Protein AF-E9B6M5-F1 (afdb_monomer)

Structure (mmCIF, N/CA/C/O backbone):
data_AF-E9B6M5-F1
#
_entry.id   AF-E9B6M5-F1
#
loop_
_atom_site.group_PDB
_atom_site.id
_atom_site.type_symbol
_atom_site.label_atom_id
_atom_site.label_alt_id
_atom_site.label_comp_id
_atom_site.label_asym_id
_atom_site.label_entity_id
_atom_site.label_seq_id
_atom_site.pdbx_PDB_ins_code
_atom_site.Cartn_x
_atom_site.Cartn_y
_atom_site.Cartn_z
_atom_site.occupancy
_atom_site.B_iso_or_equiv
_atom_site.auth_seq_id
_atom_site.auth_comp_id
_atom_site.auth_asym_id
_atom_site.auth_atom_id
_atom_site.pdbx_PDB_model_num
ATOM 1 N N . MET A 1 1 ? 4.989 4.721 -3.414 1.00 87.06 1 MET A N 1
ATOM 2 C CA . MET A 1 1 ? 5.078 4.658 -4.899 1.00 87.06 1 MET A CA 1
ATOM 3 C C . MET A 1 1 ? 4.328 3.464 -5.490 1.00 87.06 1 MET A C 1
ATOM 5 O O . MET A 1 1 ? 3.345 3.693 -6.177 1.00 87.06 1 MET A O 1
ATOM 9 N N . LEU A 1 2 ? 4.703 2.208 -5.185 1.00 89.94 2 LEU A N 1
ATOM 10 C CA . LEU A 1 2 ? 3.975 1.006 -5.650 1.00 89.94 2 LEU A CA 1
ATOM 11 C C . LEU A 1 2 ? 2.461 1.094 -5.391 1.00 89.94 2 LEU A C 1
ATOM 13 O O . LEU A 1 2 ? 1.663 1.001 -6.317 1.00 89.94 2 LEU A O 1
ATOM 17 N N . LEU A 1 3 ? 2.076 1.351 -4.140 1.00 88.81 3 LEU A N 1
ATOM 18 C CA . LEU A 1 3 ? 0.670 1.474 -3.745 1.00 88.81 3 LEU A CA 1
ATOM 19 C C . LEU A 1 3 ? 0.010 2.718 -4.354 1.0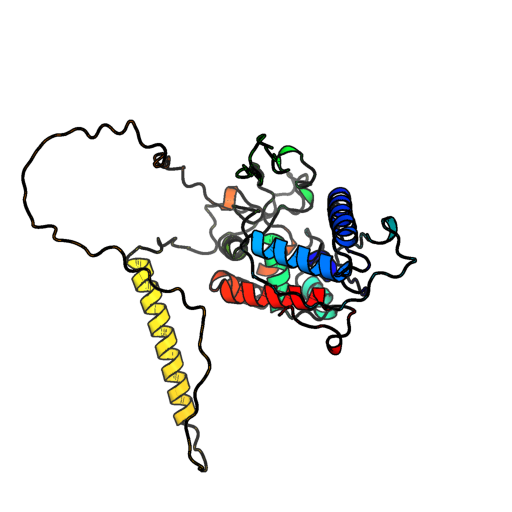0 88.81 3 LEU A C 1
ATOM 21 O O . LEU A 1 3 ? -1.140 2.673 -4.776 1.00 88.81 3 LEU A O 1
ATOM 25 N N . HIS A 1 4 ? 0.764 3.811 -4.502 1.00 90.62 4 HIS A N 1
ATOM 26 C CA . HIS A 1 4 ? 0.266 5.032 -5.141 1.00 90.62 4 HIS A CA 1
ATOM 27 C C . HIS A 1 4 ? -0.113 4.813 -6.610 1.00 90.62 4 HIS A C 1
ATOM 29 O O . HIS A 1 4 ? -1.059 5.421 -7.102 1.00 90.62 4 HIS A O 1
ATOM 35 N N . HIS A 1 5 ? 0.558 3.895 -7.311 1.00 90.25 5 HIS A N 1
ATOM 36 C CA . HIS A 1 5 ? 0.167 3.497 -8.665 1.00 90.25 5 HIS A CA 1
ATOM 37 C C . HIS A 1 5 ? -1.251 2.899 -8.703 1.00 90.25 5 HIS A C 1
ATOM 39 O O . HIS A 1 5 ? -2.015 3.171 -9.628 1.00 90.25 5 HIS A O 1
ATOM 45 N N . ALA A 1 6 ? -1.635 2.114 -7.692 1.00 88.38 6 ALA A N 1
ATOM 46 C CA . ALA A 1 6 ? -3.002 1.608 -7.555 1.00 88.38 6 ALA A CA 1
ATOM 47 C C . ALA A 1 6 ? -3.996 2.723 -7.200 1.00 88.38 6 ALA A C 1
ATOM 49 O O . ALA A 1 6 ? -5.121 2.739 -7.701 1.00 88.38 6 ALA A O 1
ATOM 50 N N . LEU A 1 7 ? -3.568 3.666 -6.357 1.00 89.38 7 LEU A N 1
ATOM 51 C CA . LEU A 1 7 ? -4.411 4.739 -5.838 1.00 89.38 7 LEU A CA 1
ATOM 52 C C . LEU A 1 7 ? -4.607 5.912 -6.807 1.00 89.38 7 LEU A C 1
ATOM 54 O O . LEU A 1 7 ? -5.467 6.734 -6.548 1.00 89.38 7 LEU A O 1
ATOM 58 N N . SER A 1 8 ? -3.875 6.027 -7.914 1.00 88.12 8 SER A N 1
ATOM 59 C CA . SER A 1 8 ? -3.830 7.256 -8.736 1.00 88.12 8 SER A CA 1
ATOM 60 C C . SER A 1 8 ? -4.587 7.198 -10.072 1.00 88.12 8 SER A C 1
ATOM 62 O O . SER A 1 8 ? -4.402 8.068 -10.921 1.00 88.12 8 SER A O 1
ATOM 64 N N . ASN A 1 9 ? -5.444 6.189 -10.290 1.00 81.38 9 ASN A N 1
ATOM 65 C CA . ASN A 1 9 ? -6.104 5.913 -11.586 1.00 81.38 9 ASN A CA 1
ATOM 66 C C . ASN A 1 9 ? -5.126 5.777 -12.765 1.00 81.38 9 ASN A C 1
ATOM 68 O O . ASN A 1 9 ? -5.500 5.976 -13.924 1.00 81.38 9 ASN A O 1
ATOM 72 N N . THR A 1 10 ? -3.858 5.494 -12.480 1.00 85.06 10 THR A N 1
ATOM 73 C CA . THR A 1 10 ? -2.840 5.456 -13.517 1.00 85.06 10 THR A CA 1
ATOM 74 C C . THR A 1 10 ? -3.040 4.219 -14.388 1.00 85.06 10 THR A C 1
ATOM 76 O O . THR A 1 10 ? -3.048 3.090 -13.897 1.00 85.06 10 THR A O 1
ATOM 79 N N . GLN A 1 11 ? -3.213 4.447 -15.692 1.00 81.25 11 GLN A N 1
ATOM 80 C CA . GLN A 1 11 ? -3.380 3.393 -16.700 1.00 81.25 11 GLN A CA 1
ATOM 81 C C . GLN A 1 11 ? -2.071 3.009 -17.394 1.00 81.25 11 GLN A C 1
ATOM 83 O O . GLN A 1 11 ? -2.064 2.126 -18.251 1.00 81.25 11 GLN A O 1
ATOM 88 N N . THR A 1 12 ? -0.973 3.687 -17.069 1.00 83.94 12 THR A N 1
ATOM 89 C CA . THR A 1 12 ? 0.323 3.399 -17.673 1.00 83.94 12 THR A CA 1
ATOM 90 C C . THR A 1 12 ? 0.855 2.051 -17.187 1.00 83.94 12 THR A C 1
ATOM 92 O O . THR A 1 12 ? 0.473 1.589 -16.105 1.00 83.94 12 THR A O 1
ATOM 95 N N . PRO A 1 13 ? 1.729 1.399 -17.971 1.00 87.81 13 PRO A N 1
ATOM 96 C CA . PRO A 1 13 ? 2.438 0.224 -17.501 1.00 87.81 13 PRO A CA 1
ATOM 97 C C . PRO A 1 13 ? 3.232 0.528 -16.231 1.00 87.81 13 PRO A C 1
ATOM 99 O O . PRO A 1 13 ? 3.822 1.603 -16.086 1.00 87.81 13 PRO A O 1
ATOM 102 N N . PHE A 1 14 ? 3.260 -0.430 -15.307 1.00 89.06 14 PHE A N 1
ATOM 103 C CA . PHE A 1 14 ? 4.002 -0.264 -14.063 1.00 89.06 14 PHE A CA 1
ATOM 104 C C . PHE A 1 14 ? 5.490 -0.003 -14.339 1.00 89.06 14 PHE A C 1
ATOM 106 O O . PHE A 1 14 ? 6.144 -0.772 -15.046 1.00 89.06 14 PHE A O 1
ATOM 113 N N . GLY A 1 15 ? 6.021 1.081 -13.770 1.00 88.00 15 GLY A N 1
ATOM 114 C CA . GLY A 1 15 ? 7.413 1.495 -13.960 1.00 88.00 15 GLY A CA 1
ATOM 115 C C . GLY A 1 15 ? 7.677 2.335 -15.216 1.00 88.00 15 GLY A C 1
ATOM 116 O O . GLY A 1 15 ? 8.836 2.636 -15.479 1.00 88.00 15 GLY A O 1
ATOM 117 N N . CYS A 1 16 ? 6.648 2.718 -15.985 1.00 88.88 16 CYS A N 1
ATOM 118 C CA . CYS A 1 16 ? 6.806 3.492 -17.221 1.00 88.88 16 CYS A CA 1
ATOM 119 C C . CYS A 1 16 ? 5.566 4.375 -17.537 1.00 88.88 16 CYS A C 1
ATOM 121 O O . CYS A 1 16 ? 4.702 3.959 -18.315 1.00 88.88 16 CYS A O 1
ATOM 123 N N . PRO A 1 17 ? 5.461 5.606 -16.991 1.00 89.56 17 PRO A N 1
ATOM 124 C CA . PRO A 1 17 ? 6.337 6.207 -15.988 1.00 89.56 17 PRO A CA 1
ATOM 125 C C . PRO A 1 17 ? 6.074 5.658 -14.576 1.00 89.56 17 PRO A C 1
ATOM 127 O O . PRO A 1 17 ? 5.052 5.032 -14.284 1.00 89.56 17 PRO A O 1
ATOM 130 N N . ILE A 1 18 ? 7.020 5.908 -13.680 1.00 90.75 18 ILE A N 1
ATOM 131 C CA . ILE A 1 18 ? 6.904 5.662 -12.250 1.00 90.75 18 ILE A CA 1
ATOM 132 C C . ILE A 1 18 ? 5.997 6.719 -11.619 1.00 90.75 18 ILE A C 1
ATOM 134 O O . ILE A 1 18 ? 6.114 7.919 -11.860 1.00 90.75 18 ILE A O 1
ATOM 138 N N . VAL A 1 19 ? 5.099 6.243 -10.764 1.00 92.06 19 VAL A N 1
ATOM 139 C CA . VAL A 1 19 ? 4.083 7.054 -10.102 1.00 92.06 19 VAL A CA 1
ATOM 140 C C . VAL A 1 19 ? 4.447 7.255 -8.635 1.00 92.06 19 VAL A C 1
ATOM 142 O O . VAL A 1 19 ? 4.649 6.286 -7.892 1.00 92.06 19 VAL A O 1
ATOM 145 N N . ALA A 1 20 ? 4.480 8.510 -8.198 1.00 91.00 20 ALA A N 1
ATOM 146 C CA . ALA A 1 20 ? 4.760 8.885 -6.818 1.00 91.00 20 ALA A CA 1
ATOM 147 C C . ALA A 1 20 ? 3.772 9.948 -6.313 1.00 91.00 20 ALA A C 1
ATOM 149 O O . ALA A 1 20 ? 3.218 10.702 -7.110 1.00 91.00 20 ALA A O 1
ATOM 150 N N . PRO A 1 21 ? 3.507 10.019 -5.001 1.00 88.69 21 PRO A N 1
ATOM 151 C CA . PRO A 1 21 ? 2.843 11.181 -4.432 1.00 88.69 21 PRO A CA 1
ATOM 152 C C . PRO A 1 21 ? 3.776 12.403 -4.486 1.00 88.69 21 PRO A C 1
ATOM 154 O O . PRO A 1 21 ? 4.989 12.269 -4.338 1.00 88.69 21 PRO A O 1
ATOM 157 N N . GLU A 1 22 ? 3.217 13.597 -4.687 1.00 87.50 22 GLU A N 1
ATOM 158 C CA . GLU A 1 22 ? 3.984 14.847 -4.856 1.00 87.50 22 GLU A CA 1
ATOM 159 C C . GLU A 1 22 ? 4.897 15.166 -3.659 1.00 87.50 22 GLU A C 1
ATOM 161 O O . GLU A 1 22 ? 5.996 15.680 -3.832 1.00 87.50 22 GLU A O 1
ATOM 166 N N . ASN A 1 23 ? 4.472 14.824 -2.442 1.00 83.81 23 ASN A N 1
ATOM 167 C CA . ASN A 1 23 ? 5.247 15.031 -1.217 1.00 83.81 23 ASN A CA 1
ATOM 168 C C . ASN A 1 23 ? 6.470 14.108 -1.089 1.00 83.81 23 ASN A C 1
ATOM 170 O O . ASN A 1 23 ? 7.259 14.320 -0.177 1.00 83.81 23 ASN A O 1
ATOM 174 N N . TYR A 1 24 ? 6.634 13.116 -1.968 1.00 84.00 24 TYR A N 1
ATOM 175 C CA . TYR A 1 24 ? 7.793 12.211 -2.022 1.00 84.00 24 TYR A CA 1
ATOM 176 C C . TYR A 1 24 ? 8.677 12.482 -3.246 1.00 84.00 24 TYR A C 1
ATOM 178 O O . TYR A 1 24 ? 9.339 11.575 -3.748 1.00 84.00 24 TYR A O 1
ATOM 186 N N . ARG A 1 25 ? 8.623 13.695 -3.810 1.00 86.69 25 ARG A N 1
ATOM 187 C CA . ARG A 1 25 ? 9.347 14.046 -5.038 1.00 86.69 25 ARG A CA 1
ATOM 188 C C . ARG A 1 25 ? 10.845 13.776 -4.930 1.00 86.69 25 ARG A C 1
ATOM 190 O O . ARG A 1 25 ? 11.378 13.078 -5.785 1.00 86.69 25 ARG A O 1
ATOM 197 N N . GLU A 1 26 ? 11.487 14.287 -3.886 1.00 84.62 26 GLU A N 1
ATOM 198 C CA . GLU A 1 26 ? 12.939 14.179 -3.710 1.00 84.62 26 GLU A CA 1
ATOM 199 C C . GLU A 1 26 ? 13.377 12.712 -3.574 1.00 84.62 26 GLU A C 1
ATOM 201 O O . GLU A 1 26 ? 14.292 12.264 -4.259 1.00 84.62 26 GLU A O 1
ATOM 206 N N . GLU A 1 27 ? 12.673 11.912 -2.772 1.00 84.12 27 GLU A N 1
ATOM 207 C CA . GLU A 1 27 ? 12.983 10.492 -2.586 1.00 84.12 27 GLU A CA 1
ATOM 208 C C . GLU A 1 27 ? 12.677 9.670 -3.836 1.00 84.12 27 GLU A C 1
ATOM 210 O O . GLU A 1 27 ? 13.410 8.739 -4.168 1.00 84.12 27 GLU A O 1
ATOM 215 N N . ALA A 1 28 ? 11.594 9.994 -4.544 1.00 88.62 28 ALA A N 1
ATOM 216 C CA . ALA A 1 28 ? 11.274 9.339 -5.802 1.00 88.62 28 ALA A CA 1
ATOM 217 C C . ALA A 1 28 ? 12.379 9.589 -6.838 1.00 88.62 28 ALA A C 1
ATOM 219 O O . ALA A 1 28 ? 12.778 8.648 -7.521 1.00 88.62 28 ALA A O 1
ATOM 220 N N . GLU A 1 29 ? 12.903 10.815 -6.916 1.00 88.88 29 GLU A N 1
ATOM 221 C CA . GLU A 1 29 ? 14.046 11.173 -7.762 1.00 88.88 29 GLU A CA 1
ATOM 222 C C . GLU A 1 29 ? 15.317 10.409 -7.345 1.00 88.88 29 GLU A C 1
ATOM 224 O O . GLU A 1 29 ? 15.941 9.771 -8.195 1.00 88.88 29 GLU A O 1
ATOM 229 N N . GLU A 1 30 ? 15.655 10.359 -6.049 1.00 87.56 30 GLU A N 1
ATOM 230 C CA . GLU A 1 30 ? 16.813 9.600 -5.538 1.00 87.56 30 GLU A CA 1
ATOM 231 C C . GLU A 1 30 ? 16.727 8.093 -5.862 1.00 87.56 30 GLU A C 1
ATOM 233 O O . GLU A 1 30 ? 17.712 7.474 -6.282 1.00 87.56 30 GLU A O 1
ATOM 238 N N . ILE A 1 31 ? 15.554 7.474 -5.686 1.00 89.12 31 ILE A N 1
ATOM 239 C CA . ILE A 1 31 ? 15.366 6.042 -5.961 1.00 89.12 31 ILE A CA 1
ATOM 240 C C . ILE A 1 31 ? 15.419 5.774 -7.471 1.00 89.12 31 ILE A C 1
ATOM 242 O O . ILE A 1 31 ? 16.011 4.778 -7.898 1.00 89.12 31 ILE A O 1
ATOM 246 N N . VAL A 1 32 ? 14.827 6.647 -8.292 1.00 89.69 32 VAL A N 1
ATOM 247 C CA . VAL A 1 32 ? 14.910 6.528 -9.755 1.00 89.69 32 VAL A CA 1
ATOM 248 C C . VAL A 1 32 ? 16.354 6.632 -10.225 1.00 89.69 32 VAL A C 1
ATOM 250 O O . VAL A 1 32 ? 16.773 5.803 -11.030 1.00 89.69 32 VAL A O 1
ATOM 253 N N . ASP A 1 33 ? 17.141 7.554 -9.673 1.00 87.88 33 ASP A N 1
ATOM 254 C CA . ASP A 1 33 ? 18.569 7.686 -9.973 1.00 87.88 33 ASP A CA 1
ATOM 255 C C . ASP A 1 33 ? 19.354 6.426 -9.626 1.00 87.88 33 ASP A C 1
ATOM 257 O O . ASP A 1 33 ? 20.182 5.951 -10.412 1.00 87.88 33 ASP A O 1
ATOM 261 N N . PHE A 1 34 ? 19.081 5.862 -8.450 1.00 90.00 34 PHE A N 1
ATOM 262 C CA . PHE A 1 34 ? 19.692 4.615 -8.018 1.00 90.00 34 PHE A CA 1
ATOM 263 C C . PHE A 1 34 ? 19.391 3.473 -8.998 1.00 90.00 34 PHE A C 1
ATOM 265 O O . PHE A 1 34 ? 20.300 2.740 -9.392 1.00 90.00 34 PHE A O 1
ATOM 272 N N . ILE A 1 35 ? 18.137 3.339 -9.433 1.00 90.75 35 ILE A N 1
ATOM 273 C CA . ILE A 1 35 ? 17.719 2.270 -10.349 1.00 90.75 35 ILE A CA 1
ATOM 274 C C . ILE A 1 35 ? 18.240 2.513 -11.763 1.00 90.75 35 ILE A C 1
ATOM 276 O O . ILE A 1 35 ? 18.629 1.562 -12.435 1.00 90.75 35 ILE A O 1
ATOM 280 N N . TRP A 1 36 ? 18.326 3.769 -12.197 1.00 87.69 36 TRP A N 1
ATOM 281 C CA . TRP A 1 36 ? 18.928 4.133 -13.477 1.00 87.69 36 TRP A CA 1
ATOM 282 C C . TRP A 1 36 ? 20.400 3.732 -13.532 1.00 87.69 36 TRP A C 1
ATOM 284 O O . TRP A 1 36 ? 20.856 3.112 -14.492 1.00 87.69 36 TRP A O 1
ATOM 294 N N . LYS A 1 37 ? 21.145 4.026 -12.462 1.00 90.44 37 LYS A N 1
ATOM 295 C CA . LYS A 1 37 ? 22.532 3.584 -12.323 1.00 90.44 37 LYS A CA 1
ATOM 296 C C . LYS A 1 37 ? 22.636 2.058 -12.307 1.00 90.44 37 LYS A C 1
ATOM 298 O O . LYS A 1 37 ? 23.493 1.501 -12.984 1.00 90.44 37 LYS A O 1
ATOM 303 N N . LEU A 1 38 ? 21.742 1.385 -11.582 1.00 91.00 38 LEU A N 1
ATOM 304 C CA . LEU A 1 38 ? 21.710 -0.074 -11.526 1.00 91.00 38 LEU A CA 1
ATOM 305 C C . LEU A 1 38 ? 21.424 -0.701 -12.898 1.00 91.00 38 LEU A C 1
ATOM 307 O O . LEU A 1 38 ? 22.029 -1.715 -13.224 1.00 91.00 38 LEU A O 1
ATOM 311 N N . ASN A 1 39 ? 20.544 -0.099 -13.703 1.00 90.06 39 ASN A N 1
ATOM 312 C CA . ASN A 1 39 ? 20.276 -0.522 -15.078 1.00 90.06 39 ASN A CA 1
ATOM 313 C C . ASN A 1 39 ? 21.536 -0.421 -15.948 1.00 90.06 39 ASN A C 1
ATOM 315 O O . ASN A 1 39 ? 21.887 -1.387 -16.622 1.00 90.06 39 ASN A O 1
ATOM 319 N N . ALA A 1 40 ? 22.271 0.693 -15.855 1.00 88.88 40 ALA A N 1
ATOM 320 C CA . ALA A 1 40 ? 23.530 0.866 -16.577 1.00 88.88 40 ALA A CA 1
ATOM 321 C C . ALA A 1 40 ? 24.591 -0.175 -16.169 1.00 88.88 40 ALA A C 1
ATOM 323 O O . ALA A 1 40 ? 25.309 -0.697 -17.022 1.00 88.88 40 ALA A O 1
ATOM 324 N N . ASP A 1 41 ? 24.661 -0.507 -14.877 1.00 92.12 41 ASP A N 1
ATOM 325 C CA . ASP A 1 41 ? 25.586 -1.512 -14.343 1.00 92.12 41 ASP A CA 1
ATOM 326 C C . ASP A 1 41 ? 25.136 -2.958 -14.646 1.00 92.12 41 ASP A C 1
ATOM 328 O O . ASP A 1 41 ? 25.956 -3.879 -14.618 1.00 92.12 41 ASP A O 1
ATOM 332 N N . GLN A 1 42 ? 23.844 -3.185 -14.908 1.00 89.88 42 GLN A N 1
ATOM 333 C CA . GLN A 1 42 ? 23.222 -4.498 -15.121 1.00 89.88 42 GLN A CA 1
ATOM 334 C C . GLN A 1 42 ? 22.310 -4.493 -16.366 1.00 89.88 42 GLN A C 1
ATOM 336 O O . GLN A 1 42 ? 21.096 -4.676 -16.245 1.00 89.88 42 GLN A O 1
ATOM 341 N N . PRO A 1 43 ? 22.875 -4.381 -17.584 1.00 83.81 43 PRO A N 1
ATOM 342 C CA . PRO A 1 43 ? 22.106 -4.202 -18.824 1.00 83.81 43 PRO A CA 1
ATOM 343 C C . PRO A 1 43 ? 21.264 -5.425 -19.223 1.00 83.81 43 PRO A C 1
ATOM 345 O O . PRO A 1 43 ? 20.505 -5.386 -20.184 1.00 83.81 43 PRO A O 1
ATOM 348 N N . MET A 1 44 ? 21.403 -6.539 -18.502 1.00 86.81 44 MET A N 1
ATOM 349 C CA . MET A 1 44 ? 20.559 -7.725 -18.661 1.00 86.81 44 MET A CA 1
ATOM 350 C C . MET A 1 44 ? 19.131 -7.533 -18.126 1.00 86.81 44 MET A C 1
ATOM 352 O O . MET A 1 44 ? 18.283 -8.396 -18.358 1.00 86.81 44 MET A O 1
ATOM 356 N N . TYR A 1 45 ? 18.872 -6.443 -17.398 1.00 89.31 45 TYR A N 1
ATOM 357 C CA . TYR A 1 45 ? 17.581 -6.144 -16.793 1.00 89.31 45 TYR A CA 1
ATOM 358 C C . TYR A 1 45 ? 17.040 -4.810 -17.289 1.00 89.31 45 TYR A C 1
ATOM 360 O O . TYR A 1 45 ? 17.704 -3.781 -17.176 1.00 89.31 45 TYR A O 1
ATOM 368 N N . THR A 1 46 ? 15.803 -4.829 -17.781 1.00 91.06 46 THR A N 1
ATOM 369 C CA . THR A 1 46 ? 15.112 -3.606 -18.187 1.00 91.06 46 THR A CA 1
ATOM 370 C C . THR A 1 46 ? 14.765 -2.760 -16.971 1.00 91.06 46 THR A C 1
ATOM 372 O O . THR A 1 46 ? 14.640 -3.254 -15.843 1.00 91.06 46 THR A O 1
ATOM 375 N N . PHE A 1 47 ? 14.610 -1.457 -17.179 1.00 91.25 47 PHE A N 1
ATOM 376 C CA . PHE A 1 47 ? 14.327 -0.523 -16.094 1.00 91.25 47 PHE A CA 1
ATOM 377 C C . PHE A 1 47 ? 13.036 -0.884 -15.318 1.00 91.25 47 PHE A C 1
ATOM 379 O O . PHE A 1 47 ? 13.089 -0.945 -14.084 1.00 91.25 47 PHE A O 1
ATOM 386 N N . PRO A 1 48 ? 11.900 -1.231 -15.965 1.00 92.19 48 PRO A N 1
ATOM 387 C CA . PRO A 1 48 ? 10.692 -1.644 -15.251 1.00 92.19 48 PRO A CA 1
ATOM 388 C C . PRO A 1 48 ? 10.838 -2.978 -14.505 1.00 92.19 48 PRO A C 1
ATOM 390 O O . PRO A 1 48 ? 10.209 -3.163 -13.459 1.00 92.19 48 PRO A O 1
ATOM 393 N N . ASP A 1 49 ? 11.669 -3.903 -14.998 1.00 93.12 49 ASP A N 1
ATOM 394 C CA . ASP A 1 49 ? 11.967 -5.155 -14.292 1.00 93.12 49 ASP A CA 1
ATOM 395 C C . ASP A 1 49 ? 12.785 -4.892 -13.021 1.00 93.12 49 ASP A C 1
ATOM 397 O O . ASP A 1 49 ? 12.445 -5.413 -11.954 1.00 93.12 49 ASP A O 1
ATOM 401 N N . LEU A 1 50 ? 13.797 -4.021 -13.091 1.00 92.88 50 LEU A N 1
ATOM 402 C CA . LEU A 1 50 ? 14.559 -3.589 -11.916 1.00 92.88 50 LEU A CA 1
ATOM 403 C C . LEU A 1 50 ? 13.677 -2.862 -10.898 1.00 92.88 50 LEU A C 1
ATOM 405 O O . LEU A 1 50 ? 13.798 -3.110 -9.698 1.00 92.88 50 LEU A O 1
ATOM 409 N N . TRP A 1 51 ? 12.750 -2.018 -11.355 1.00 93.38 51 TRP A N 1
ATOM 410 C CA . TRP A 1 51 ? 11.774 -1.349 -10.493 1.00 93.38 51 TRP A CA 1
ATOM 411 C C . TRP A 1 51 ? 10.851 -2.352 -9.769 1.00 93.38 51 TRP A C 1
ATOM 413 O O . TRP A 1 51 ? 10.626 -2.258 -8.555 1.00 93.38 51 TRP A O 1
ATOM 423 N N . ALA A 1 52 ? 10.354 -3.372 -10.477 1.00 93.50 52 ALA A N 1
ATOM 424 C CA . ALA A 1 52 ? 9.553 -4.442 -9.880 1.00 93.50 52 ALA A CA 1
ATOM 425 C C . ALA A 1 52 ? 10.352 -5.275 -8.860 1.00 93.50 52 ALA A C 1
ATOM 427 O O . ALA A 1 52 ? 9.855 -5.565 -7.770 1.00 93.50 52 ALA A O 1
ATOM 428 N N . MET A 1 53 ? 11.612 -5.601 -9.162 1.00 92.62 53 MET A N 1
ATOM 429 C CA . MET A 1 53 ? 12.513 -6.282 -8.225 1.00 92.62 53 MET A CA 1
ATOM 430 C C . MET A 1 53 ? 12.817 -5.443 -6.987 1.00 92.62 53 MET A C 1
ATOM 432 O O . MET A 1 53 ? 12.792 -5.965 -5.874 1.00 92.62 53 MET A O 1
ATOM 436 N N . PHE A 1 54 ? 13.090 -4.150 -7.166 1.00 92.81 54 PHE A N 1
ATOM 437 C CA . PHE A 1 54 ? 13.377 -3.234 -6.069 1.00 92.81 54 PHE A CA 1
ATOM 438 C C . PHE A 1 54 ? 12.204 -3.169 -5.090 1.00 92.81 54 PHE A C 1
ATOM 440 O O . PHE A 1 54 ? 12.389 -3.367 -3.891 1.00 92.81 54 PHE A O 1
ATOM 447 N N . THR A 1 55 ? 10.987 -2.969 -5.603 1.00 92.12 55 THR A N 1
ATOM 448 C CA . THR A 1 55 ? 9.780 -2.887 -4.767 1.00 92.12 55 THR A CA 1
ATOM 449 C C . THR A 1 55 ? 9.479 -4.195 -4.029 1.00 92.12 55 THR A C 1
ATOM 451 O O . THR A 1 55 ? 9.170 -4.158 -2.839 1.00 92.12 55 THR A O 1
ATOM 454 N N . ALA A 1 56 ? 9.640 -5.349 -4.683 1.00 92.50 56 ALA A N 1
ATOM 455 C CA . ALA A 1 56 ? 9.470 -6.653 -4.043 1.00 92.50 56 ALA A CA 1
ATOM 456 C C . ALA A 1 56 ? 10.524 -6.916 -2.950 1.00 92.50 56 ALA A C 1
ATOM 458 O O . ALA A 1 56 ? 10.197 -7.347 -1.845 1.00 92.50 56 ALA A O 1
ATOM 459 N N . LYS A 1 57 ? 11.794 -6.593 -3.226 1.00 91.62 57 LYS A N 1
ATOM 460 C CA . LYS A 1 57 ? 12.887 -6.754 -2.262 1.00 91.62 57 LYS A CA 1
ATOM 461 C C . LYS A 1 57 ? 12.743 -5.811 -1.070 1.00 91.62 57 LYS A C 1
ATOM 463 O O . LYS A 1 57 ? 13.042 -6.222 0.046 1.00 91.62 57 LYS A O 1
ATOM 468 N N . ALA A 1 58 ? 12.284 -4.579 -1.291 1.00 88.50 58 ALA A N 1
ATOM 469 C CA . ALA A 1 58 ? 11.996 -3.633 -0.218 1.00 88.50 58 ALA A CA 1
ATOM 470 C C . ALA A 1 58 ? 10.919 -4.185 0.728 1.00 88.50 58 ALA A C 1
ATOM 472 O O . ALA A 1 58 ? 11.131 -4.189 1.935 1.00 88.50 58 ALA A O 1
ATOM 473 N N . MET A 1 59 ? 9.827 -4.739 0.186 1.00 89.25 59 MET A N 1
ATOM 474 C CA . MET A 1 59 ? 8.771 -5.371 0.986 1.00 89.25 59 MET A CA 1
ATOM 475 C C . MET A 1 59 ? 9.309 -6.525 1.844 1.00 89.25 59 MET A C 1
ATOM 477 O O . MET A 1 59 ? 9.115 -6.538 3.056 1.00 89.25 59 MET A O 1
ATOM 481 N N . ALA A 1 60 ? 10.059 -7.451 1.239 1.00 90.19 60 ALA A N 1
ATOM 482 C CA . ALA A 1 60 ? 10.641 -8.584 1.961 1.00 90.19 60 ALA A CA 1
ATOM 483 C C . ALA A 1 60 ? 11.647 -8.148 3.043 1.00 90.19 60 ALA A C 1
ATOM 485 O O . ALA A 1 60 ? 11.733 -8.762 4.103 1.00 90.19 60 ALA A O 1
ATOM 486 N N . ARG A 1 61 ? 12.413 -7.074 2.801 1.00 87.50 61 ARG A N 1
ATOM 487 C CA . ARG A 1 61 ? 13.363 -6.531 3.786 1.00 87.50 61 ARG A CA 1
ATOM 488 C C . ARG A 1 61 ? 12.693 -5.886 4.993 1.00 87.50 61 ARG A C 1
ATOM 490 O O . ARG A 1 61 ? 13.331 -5.824 6.034 1.00 87.50 61 ARG A O 1
ATOM 497 N N . LEU A 1 62 ? 11.447 -5.449 4.854 1.00 84.62 62 LEU A N 1
ATOM 498 C CA . LEU A 1 62 ? 10.654 -4.862 5.934 1.00 84.62 62 LEU A CA 1
ATOM 499 C C . LEU A 1 62 ? 9.856 -5.930 6.704 1.00 84.62 62 LEU A C 1
ATOM 501 O O . LEU A 1 62 ? 9.009 -5.583 7.511 1.00 84.62 62 LEU A O 1
ATOM 505 N N . GLY A 1 63 ? 10.104 -7.226 6.464 1.00 85.69 63 GLY A N 1
ATOM 506 C CA . GLY A 1 63 ? 9.387 -8.334 7.115 1.00 85.69 63 GLY A CA 1
ATOM 507 C C . GLY A 1 63 ? 8.078 -8.736 6.426 1.00 85.69 63 GLY A C 1
ATOM 508 O O . GLY A 1 63 ? 7.377 -9.624 6.908 1.00 85.69 63 GLY A O 1
ATOM 509 N N . GLY A 1 64 ? 7.758 -8.111 5.290 1.00 90.25 64 GLY A N 1
ATOM 510 C CA . GLY A 1 64 ? 6.569 -8.417 4.504 1.00 90.25 64 GLY A CA 1
ATOM 511 C C . GLY A 1 64 ? 6.707 -9.663 3.624 1.00 90.25 64 GLY A C 1
ATOM 512 O O . GLY A 1 64 ? 7.721 -10.369 3.662 1.00 90.25 64 GLY A O 1
ATOM 513 N N . PRO A 1 65 ? 5.692 -9.950 2.789 1.00 92.62 65 PRO A N 1
ATOM 514 C CA . PRO A 1 65 ? 5.695 -11.134 1.943 1.00 92.62 65 PRO A CA 1
ATOM 515 C C . PRO A 1 65 ? 6.860 -11.146 0.948 1.00 92.62 65 PRO A C 1
ATOM 517 O O . PRO A 1 65 ? 7.191 -10.138 0.315 1.00 92.62 65 PRO A O 1
ATOM 520 N N . ASN A 1 66 ? 7.441 -12.331 0.750 1.00 90.88 66 ASN A N 1
ATOM 521 C CA . ASN A 1 66 ? 8.463 -12.552 -0.265 1.00 90.88 66 ASN A CA 1
ATOM 522 C C . ASN A 1 66 ? 7.819 -12.731 -1.649 1.00 90.88 66 ASN A C 1
ATOM 524 O O . ASN A 1 66 ? 7.497 -13.844 -2.068 1.00 90.88 66 ASN A O 1
ATOM 528 N N . VAL A 1 67 ? 7.609 -11.616 -2.347 1.00 91.19 67 VAL A N 1
ATOM 529 C CA . VAL A 1 67 ? 7.020 -11.603 -3.689 1.00 91.19 67 VAL A CA 1
ATOM 530 C C . VAL A 1 67 ? 8.100 -11.825 -4.745 1.00 91.19 67 VAL A C 1
ATOM 532 O O . VAL A 1 67 ? 9.075 -11.082 -4.814 1.00 91.19 67 VAL A O 1
ATOM 535 N N . VAL A 1 68 ? 7.898 -12.806 -5.624 1.00 90.75 68 VAL A N 1
ATOM 536 C CA . VAL A 1 68 ? 8.743 -13.003 -6.808 1.00 90.75 68 VAL A CA 1
ATOM 537 C C . VAL A 1 68 ? 8.089 -12.279 -7.991 1.00 90.75 68 VAL A C 1
ATOM 539 O O . VAL A 1 68 ? 7.088 -12.773 -8.513 1.00 90.75 68 VAL A O 1
ATOM 542 N N . PRO A 1 69 ? 8.596 -11.106 -8.421 1.00 90.44 69 PRO A N 1
ATOM 543 C CA . PRO A 1 69 ? 7.980 -10.349 -9.507 1.00 90.44 69 PRO A CA 1
ATOM 544 C C . PRO A 1 69 ? 8.120 -11.098 -10.836 1.00 90.44 69 PRO A C 1
ATOM 546 O O . PRO A 1 69 ? 9.039 -11.884 -11.028 1.00 90.44 69 PRO A O 1
ATOM 549 N N . PHE A 1 70 ? 7.262 -10.827 -11.813 1.00 89.12 70 PHE A N 1
ATOM 550 C CA . PHE A 1 70 ? 7.535 -11.293 -13.176 1.00 89.12 70 PHE A CA 1
ATOM 551 C C . PHE A 1 70 ? 8.683 -10.497 -13.826 1.00 89.12 70 PHE A C 1
ATOM 553 O O . PHE A 1 70 ? 9.008 -9.408 -13.355 1.00 89.12 70 PHE A O 1
ATOM 560 N N . ARG A 1 71 ? 9.263 -11.010 -14.915 1.00 88.94 71 ARG A N 1
ATOM 561 C CA . ARG A 1 71 ? 10.263 -10.360 -15.784 1.00 88.94 71 ARG A CA 1
ATOM 562 C C . ARG A 1 71 ? 9.825 -10.372 -17.247 1.00 88.94 71 ARG A C 1
ATOM 564 O O . ARG A 1 71 ? 8.937 -11.146 -17.608 1.00 88.94 71 ARG A O 1
ATOM 571 N N . GLY A 1 72 ? 10.511 -9.611 -18.091 1.00 88.12 72 GLY A N 1
ATOM 572 C CA . GLY A 1 72 ? 10.247 -9.523 -19.530 1.00 88.12 72 GLY A CA 1
ATOM 573 C C . GLY A 1 72 ? 9.452 -8.280 -19.919 1.00 88.12 72 GLY A C 1
ATOM 574 O O . GLY A 1 72 ? 8.733 -8.307 -20.917 1.00 88.12 72 GLY A O 1
ATOM 575 N N . ARG A 1 73 ? 9.535 -7.212 -19.116 1.00 91.25 73 ARG A N 1
ATOM 576 C CA . ARG A 1 73 ? 8.986 -5.900 -19.476 1.00 91.25 73 ARG A CA 1
ATOM 577 C C . ARG A 1 73 ? 9.923 -5.221 -20.463 1.00 91.25 73 ARG A C 1
ATOM 579 O O . ARG A 1 73 ? 11.135 -5.270 -20.276 1.00 91.25 73 ARG A O 1
ATOM 586 N N . ASP A 1 74 ? 9.357 -4.583 -21.478 1.00 88.00 74 ASP A N 1
ATOM 587 C CA . ASP A 1 74 ? 10.127 -3.788 -22.432 1.00 88.00 74 ASP A CA 1
ATOM 588 C C . ASP A 1 74 ? 10.713 -2.547 -21.730 1.00 88.00 74 ASP A C 1
ATOM 590 O O . ASP A 1 74 ? 10.102 -2.011 -20.799 1.00 88.00 74 ASP A O 1
ATOM 594 N N . ASP A 1 75 ? 11.898 -2.102 -22.154 1.00 85.44 75 ASP A N 1
ATOM 595 C CA . ASP A 1 75 ? 12.479 -0.856 -21.649 1.00 85.44 75 ASP A CA 1
ATOM 596 C C . ASP A 1 75 ? 11.596 0.357 -21.992 1.00 85.44 75 ASP A C 1
ATOM 598 O O . ASP A 1 75 ? 10.818 0.314 -22.957 1.00 85.44 75 ASP A O 1
ATOM 602 N N . PRO A 1 76 ? 11.703 1.457 -21.222 1.00 83.56 76 PRO A N 1
ATOM 603 C CA . PRO A 1 76 ? 10.973 2.678 -21.515 1.00 83.56 76 PRO A CA 1
ATOM 604 C C . PRO A 1 76 ? 11.301 3.167 -22.936 1.00 83.56 76 PRO A C 1
ATOM 606 O O . PRO A 1 76 ? 12.442 3.022 -23.383 1.00 83.56 76 PRO A O 1
ATOM 609 N N . PRO A 1 77 ? 10.337 3.766 -23.660 1.00 83.19 77 PRO A N 1
ATOM 610 C CA . PRO A 1 77 ? 10.596 4.322 -24.986 1.00 83.19 77 PRO A CA 1
ATOM 611 C C . PRO A 1 77 ? 11.780 5.297 -24.963 1.00 83.19 77 PRO A C 1
ATOM 613 O O . PRO A 1 77 ? 11.916 6.053 -24.009 1.00 83.19 77 PRO A O 1
ATOM 616 N N . GLU A 1 78 ? 12.574 5.379 -26.035 1.00 80.19 78 GLU A N 1
ATOM 617 C CA . GLU A 1 78 ? 13.762 6.262 -26.103 1.00 80.19 78 GLU A CA 1
ATOM 618 C C . GLU A 1 78 ? 13.460 7.747 -25.805 1.00 80.19 78 GLU A C 1
ATOM 620 O O . GLU A 1 78 ? 14.324 8.496 -25.358 1.00 80.19 78 GLU A O 1
ATOM 625 N N . LEU A 1 79 ? 12.216 8.176 -26.037 1.00 78.56 79 LEU A N 1
ATOM 626 C CA . LEU A 1 79 ? 11.719 9.528 -25.758 1.00 78.56 79 LEU A CA 1
ATOM 627 C C . LEU A 1 79 ? 11.472 9.795 -24.262 1.00 78.56 79 LEU A C 1
ATOM 629 O O . LEU A 1 79 ? 11.306 10.946 -23.860 1.00 78.56 79 LEU A O 1
ATOM 633 N N . MET A 1 80 ? 11.396 8.747 -23.444 1.00 77.81 80 MET A N 1
ATOM 634 C CA . MET A 1 80 ? 11.154 8.824 -22.011 1.00 77.81 80 MET A CA 1
ATOM 635 C C . MET A 1 80 ? 12.489 9.062 -21.295 1.00 77.81 80 MET A C 1
ATOM 637 O O . MET A 1 80 ? 13.193 8.141 -20.888 1.00 77.81 80 MET A O 1
ATOM 641 N N . THR A 1 81 ? 12.854 10.340 -21.192 1.00 77.88 81 THR A N 1
ATOM 642 C CA . THR A 1 81 ? 14.051 10.794 -20.476 1.00 77.88 81 THR A CA 1
ATOM 643 C C . THR A 1 81 ? 13.889 10.639 -18.962 1.00 77.88 81 THR A C 1
ATOM 645 O O . THR A 1 81 ? 12.773 10.508 -18.457 1.00 77.88 81 THR A O 1
ATOM 648 N N . ARG A 1 82 ? 15.008 10.715 -18.225 1.00 72.25 82 ARG A N 1
ATOM 649 C CA . ARG A 1 82 ? 15.055 10.719 -16.749 1.00 72.25 82 ARG A CA 1
ATOM 650 C C . ARG A 1 82 ? 13.982 11.617 -16.120 1.00 72.25 82 ARG A C 1
ATOM 652 O O . ARG A 1 82 ? 13.260 11.175 -15.233 1.00 72.25 82 ARG A O 1
ATOM 659 N N . ASP A 1 83 ? 13.827 12.831 -16.638 1.00 73.06 83 ASP A N 1
ATOM 660 C CA . ASP A 1 83 ? 12.904 13.834 -16.093 1.00 73.06 83 ASP A CA 1
ATOM 661 C C . ASP A 1 83 ? 11.424 13.532 -16.405 1.00 73.06 83 ASP A C 1
ATOM 663 O O . ASP A 1 83 ? 10.526 14.056 -15.750 1.00 73.06 83 ASP A O 1
ATOM 667 N N . LEU A 1 84 ? 11.152 12.681 -17.403 1.00 82.69 84 LEU A N 1
ATOM 668 C CA . LEU A 1 84 ? 9.805 12.284 -17.834 1.00 82.69 84 LEU A CA 1
ATOM 669 C C . LEU A 1 84 ? 9.361 10.930 -17.256 1.00 82.69 84 LEU A C 1
ATOM 671 O O . LEU A 1 84 ? 8.211 10.527 -17.438 1.00 82.69 84 LEU A O 1
ATOM 675 N N . LEU A 1 85 ? 10.261 10.223 -16.567 1.00 84.56 85 LEU A N 1
ATOM 676 C CA . LEU A 1 85 ? 9.993 8.928 -15.937 1.00 84.56 85 LEU A CA 1
ATOM 677 C C . LEU A 1 85 ? 9.219 9.029 -14.635 1.00 84.56 85 LEU A C 1
ATOM 679 O O . LEU A 1 85 ? 8.660 8.024 -14.208 1.00 84.56 85 LEU A O 1
ATOM 683 N N . LEU A 1 86 ? 9.178 10.200 -14.006 1.00 90.56 86 LEU A N 1
ATOM 684 C CA . LEU A 1 86 ? 8.431 10.425 -12.777 1.00 90.56 86 LEU A CA 1
ATOM 685 C C . LEU A 1 86 ? 7.180 11.246 -13.049 1.00 90.56 86 LEU A C 1
ATOM 687 O O . LEU A 1 86 ? 7.216 12.308 -13.668 1.00 90.56 86 LEU A O 1
ATOM 691 N N . THR A 1 87 ? 6.054 10.757 -12.543 1.00 91.88 87 THR A N 1
ATOM 692 C CA . THR A 1 87 ? 4.788 11.478 -12.566 1.00 91.88 87 THR A CA 1
ATOM 693 C C . THR A 1 87 ? 4.150 11.497 -11.185 1.00 91.88 87 THR A C 1
ATOM 695 O O . THR A 1 87 ? 4.270 10.545 -10.408 1.00 91.88 87 THR A O 1
ATOM 698 N N . PHE A 1 88 ? 3.445 12.592 -10.898 1.00 92.44 88 PHE A N 1
ATOM 699 C CA . PHE A 1 88 ? 2.871 12.885 -9.585 1.00 92.44 88 PHE A CA 1
ATOM 700 C C . PHE A 1 88 ? 1.343 13.047 -9.631 1.00 92.44 88 PHE A C 1
ATOM 702 O O . PHE A 1 88 ? 0.800 14.103 -9.292 1.00 92.44 88 PHE A O 1
ATOM 709 N N . PRO A 1 89 ? 0.600 12.027 -10.099 1.00 92.56 89 PRO A N 1
ATOM 710 C CA . PRO A 1 89 ? -0.852 12.068 -10.108 1.00 92.56 89 PRO A CA 1
ATOM 711 C C . PRO A 1 89 ? -1.400 12.097 -8.676 1.00 92.56 89 PRO A C 1
ATOM 713 O O . PRO A 1 89 ? -0.823 11.537 -7.742 1.00 92.56 89 PRO A O 1
ATOM 716 N N . ARG A 1 90 ? -2.560 12.735 -8.499 1.00 90.94 90 ARG A N 1
ATOM 717 C CA . ARG A 1 90 ? -3.249 12.779 -7.201 1.00 90.94 90 ARG A CA 1
ATOM 718 C C . ARG A 1 90 ? -3.839 11.412 -6.851 1.00 90.94 90 ARG A C 1
ATOM 720 O O . ARG A 1 90 ? -4.310 10.695 -7.732 1.00 90.94 90 ARG A O 1
ATOM 727 N N . SER A 1 91 ? -3.865 11.088 -5.558 1.00 90.56 91 SER A N 1
ATOM 728 C CA . SER A 1 91 ? -4.582 9.909 -5.061 1.00 90.56 91 SER A CA 1
ATOM 729 C C . SER A 1 91 ? -6.093 10.060 -5.280 1.00 90.56 91 SER A C 1
ATOM 731 O O . SER A 1 91 ? -6.661 11.131 -5.060 1.00 90.56 91 SER A O 1
ATOM 733 N N . LEU A 1 92 ? -6.744 8.971 -5.683 1.00 91.19 92 LEU A N 1
ATOM 734 C CA . LEU A 1 92 ? -8.195 8.802 -5.759 1.00 91.19 92 LEU A CA 1
ATOM 735 C C . LEU A 1 92 ? -8.845 8.734 -4.379 1.00 91.19 92 LEU A C 1
ATOM 737 O O . LEU A 1 92 ? -10.035 9.016 -4.255 1.00 91.19 92 LEU A O 1
ATOM 741 N N . VAL A 1 93 ? -8.079 8.314 -3.372 1.00 89.56 93 VAL A N 1
ATOM 742 C CA . VAL A 1 93 ? -8.529 8.157 -1.991 1.00 89.56 93 VAL A CA 1
ATOM 743 C C . VAL A 1 93 ? -7.653 9.062 -1.122 1.00 89.56 93 VAL A C 1
ATOM 745 O O . VAL A 1 93 ? -6.518 8.690 -0.808 1.00 89.56 93 VAL A O 1
ATOM 748 N N . PRO A 1 94 ? -8.115 10.283 -0.799 1.00 86.44 94 PRO A N 1
ATOM 749 C CA . PRO A 1 94 ? -7.378 11.190 0.071 1.00 86.44 94 PRO A CA 1
ATOM 750 C C . PRO A 1 94 ? -7.296 10.627 1.490 1.00 86.44 94 PRO A C 1
ATOM 752 O O . PRO A 1 94 ? -8.301 10.164 2.015 1.00 86.44 94 PRO A O 1
ATOM 755 N N . GLU A 1 95 ? -6.131 10.733 2.129 1.00 86.69 95 GLU A N 1
ATOM 756 C CA . GLU A 1 95 ? -5.869 10.217 3.482 1.00 86.69 95 GLU A CA 1
ATOM 757 C C . GLU A 1 95 ? -6.854 10.735 4.558 1.00 86.69 95 GLU A C 1
ATOM 759 O O . GLU A 1 95 ? -7.217 10.018 5.493 1.00 86.69 95 GLU A O 1
ATOM 764 N N . ASP A 1 96 ? -7.314 11.977 4.418 1.00 86.56 96 ASP A N 1
ATOM 765 C CA . ASP A 1 96 ? -8.235 12.623 5.359 1.00 86.56 96 ASP A CA 1
ATOM 766 C C . ASP A 1 96 ? -9.716 12.307 5.114 1.00 86.56 96 ASP A C 1
ATOM 768 O O . ASP A 1 96 ? -10.564 12.683 5.928 1.00 86.56 96 ASP A O 1
ATOM 772 N N . ASP A 1 97 ? -10.044 11.652 3.999 1.00 86.06 97 ASP A N 1
ATOM 773 C CA . ASP A 1 97 ? -11.425 11.380 3.615 1.00 86.06 97 ASP A CA 1
ATOM 774 C C . ASP A 1 97 ? -11.996 10.182 4.384 1.00 86.06 97 ASP A C 1
ATOM 776 O O . ASP A 1 97 ? -11.292 9.218 4.674 1.00 86.06 97 ASP A O 1
ATOM 780 N N . ARG A 1 98 ? -13.291 10.233 4.705 1.00 89.88 98 ARG A N 1
ATOM 781 C CA . ARG A 1 98 ? -14.016 9.168 5.416 1.00 89.88 98 ARG A CA 1
ATOM 782 C C . ARG A 1 98 ? -15.264 8.769 4.628 1.00 89.88 98 ARG A C 1
ATOM 784 O O . ARG A 1 98 ? -16.383 8.843 5.128 1.00 89.88 98 ARG A O 1
ATOM 791 N N . ASP A 1 99 ? -15.059 8.375 3.373 1.00 92.12 99 ASP A N 1
ATOM 792 C CA . ASP A 1 99 ? -16.113 7.911 2.466 1.00 92.12 99 ASP A CA 1
ATOM 793 C C . ASP A 1 99 ? -15.804 6.500 1.942 1.00 92.12 99 ASP A C 1
ATOM 795 O O . ASP A 1 99 ? -15.217 6.291 0.873 1.00 92.12 99 ASP A O 1
ATOM 799 N N . VAL A 1 100 ? -16.247 5.502 2.714 1.00 93.00 100 VAL A N 1
ATOM 800 C CA . VAL A 1 100 ? -16.054 4.081 2.395 1.00 93.00 100 VAL A CA 1
ATOM 801 C C . VAL A 1 100 ? -16.740 3.680 1.084 1.00 93.00 100 VAL A C 1
ATOM 803 O O . VAL A 1 100 ? -16.249 2.808 0.364 1.00 93.00 100 VAL A O 1
ATOM 806 N N . LEU A 1 101 ? -17.857 4.323 0.726 1.00 93.19 101 LEU A N 1
ATOM 807 C CA . LEU A 1 101 ? -18.587 4.021 -0.505 1.00 93.19 101 LEU A CA 1
ATOM 808 C C . LEU A 1 101 ? -17.837 4.550 -1.723 1.00 93.19 101 LEU A C 1
ATOM 810 O O . LEU A 1 101 ? -17.734 3.844 -2.732 1.00 93.19 101 LEU A O 1
ATOM 814 N N . ASN A 1 102 ? -17.301 5.768 -1.634 1.00 93.06 102 ASN A N 1
ATOM 815 C CA . ASN A 1 102 ? -16.454 6.326 -2.675 1.00 93.06 102 ASN A CA 1
ATOM 816 C C . ASN A 1 102 ? -15.182 5.491 -2.844 1.00 93.06 102 ASN A C 1
ATOM 818 O O . ASN A 1 102 ? -14.912 5.067 -3.966 1.00 93.06 102 ASN A O 1
ATOM 822 N N . MET A 1 103 ? -14.479 5.154 -1.755 1.00 93.56 103 MET A N 1
ATOM 823 C CA . MET A 1 103 ? -13.291 4.289 -1.787 1.00 93.56 103 MET A CA 1
ATOM 824 C C . MET A 1 103 ? -13.576 2.960 -2.504 1.00 93.56 103 MET A C 1
ATOM 826 O O . MET A 1 103 ? -12.887 2.609 -3.465 1.00 93.56 103 MET A O 1
ATOM 830 N N . LYS A 1 104 ? -14.633 2.243 -2.096 1.00 93.69 104 LYS A N 1
ATOM 831 C CA . LYS A 1 104 ? -15.053 0.990 -2.745 1.00 93.69 104 LYS A CA 1
ATOM 832 C C . LYS A 1 104 ? -15.330 1.193 -4.230 1.00 93.69 104 LYS A C 1
ATOM 834 O O . LYS A 1 104 ? -14.871 0.408 -5.054 1.00 93.69 104 LYS A O 1
ATOM 839 N N . ARG A 1 105 ? -16.060 2.252 -4.591 1.00 93.94 105 ARG A N 1
ATOM 840 C CA . ARG A 1 105 ? -16.423 2.543 -5.983 1.00 93.94 105 ARG A CA 1
ATOM 841 C C . ARG A 1 105 ? -15.198 2.846 -6.843 1.00 93.94 105 ARG A C 1
ATOM 843 O O . ARG A 1 105 ? -15.107 2.323 -7.952 1.00 93.94 105 ARG A O 1
ATOM 850 N N . VAL A 1 106 ? -14.286 3.700 -6.378 1.00 93.69 106 VAL A N 1
ATOM 851 C CA . VAL A 1 106 ? -13.123 4.116 -7.175 1.00 93.69 106 VAL A CA 1
ATOM 852 C C . VAL A 1 106 ? -12.110 2.986 -7.319 1.00 93.69 106 VAL A C 1
ATOM 854 O O . VAL A 1 106 ? -11.622 2.778 -8.425 1.00 93.69 106 VAL A O 1
ATOM 857 N N . LEU A 1 107 ? -11.861 2.202 -6.265 1.00 92.38 107 LEU A N 1
ATOM 858 C CA . LEU A 1 107 ? -10.900 1.096 -6.314 1.00 92.38 107 LEU A CA 1
ATOM 859 C C . LEU A 1 107 ? -11.471 -0.164 -6.977 1.00 92.38 107 LEU A C 1
ATOM 861 O O . LEU A 1 107 ? -10.748 -0.852 -7.693 1.00 92.38 107 LEU A O 1
ATOM 865 N N . SER A 1 108 ? -12.776 -0.424 -6.866 1.00 92.44 108 SER A N 1
ATOM 866 C CA . SER A 1 108 ? -13.421 -1.493 -7.643 1.00 92.44 108 SER A CA 1
ATOM 867 C C . SER A 1 108 ? -13.362 -1.213 -9.149 1.00 92.44 108 SER A C 1
ATOM 869 O O . SER A 1 108 ? -13.116 -2.124 -9.935 1.00 92.44 108 SER A O 1
ATOM 871 N N . ARG A 1 109 ? -13.474 0.057 -9.572 1.00 91.38 109 ARG A N 1
ATOM 872 C CA . ARG A 1 109 ? -13.238 0.457 -10.975 1.00 91.38 109 ARG A CA 1
ATOM 873 C C . ARG A 1 109 ? -11.796 0.229 -11.434 1.00 91.38 109 ARG A C 1
ATOM 875 O O . ARG A 1 109 ? -11.576 0.091 -12.631 1.00 91.38 109 ARG A O 1
ATOM 882 N N . GLN A 1 110 ? -10.839 0.165 -10.506 1.00 89.00 110 GLN A N 1
ATOM 883 C CA . GLN A 1 110 ? -9.458 -0.239 -10.786 1.00 89.00 110 GLN A CA 1
ATOM 884 C C . GLN A 1 110 ? -9.283 -1.763 -10.855 1.00 89.00 110 GLN A C 1
ATOM 886 O O . GLN A 1 110 ? -8.161 -2.218 -11.059 1.00 89.00 110 GLN A O 1
ATOM 891 N N . GLY A 1 111 ? -10.343 -2.552 -10.664 1.00 91.12 111 GLY A N 1
ATOM 892 C CA . GLY A 1 111 ? -10.290 -4.013 -10.703 1.00 91.12 111 GLY A CA 1
ATOM 893 C C . GLY A 1 111 ? -9.848 -4.678 -9.398 1.00 91.12 111 GLY A C 1
ATOM 894 O O . GLY A 1 111 ? -9.525 -5.860 -9.425 1.00 91.12 111 GLY A O 1
ATOM 895 N N . PHE A 1 112 ? -9.826 -3.956 -8.272 1.00 93.25 112 PHE A N 1
ATOM 896 C CA . PHE A 1 112 ? -9.533 -4.557 -6.968 1.00 93.25 112 PHE A CA 1
ATOM 897 C C . PHE A 1 112 ? -10.800 -5.099 -6.302 1.00 93.25 112 PHE A C 1
ATOM 899 O O . PHE A 1 112 ? -11.837 -4.426 -6.268 1.00 93.25 112 PHE A O 1
ATOM 906 N N . SER A 1 113 ? -10.706 -6.308 -5.744 1.00 95.31 113 SER A N 1
ATOM 907 C CA . SER A 1 113 ? -11.735 -6.857 -4.855 1.00 95.31 113 SER A CA 1
ATOM 908 C C . SER A 1 113 ? -11.753 -6.109 -3.515 1.00 95.31 113 SER A C 1
ATOM 910 O O . SER A 1 113 ? -10.822 -5.377 -3.181 1.00 95.31 113 SER A O 1
ATOM 912 N N . LEU A 1 114 ? -12.811 -6.282 -2.716 1.00 95.12 114 LEU A N 1
ATOM 913 C CA . LEU A 1 114 ? -12.883 -5.630 -1.404 1.00 95.12 114 LEU A CA 1
ATOM 914 C C . LEU A 1 114 ? -11.762 -6.091 -0.459 1.00 95.12 114 LEU A C 1
ATOM 916 O O . LEU A 1 114 ? -11.190 -5.266 0.246 1.00 95.12 114 LEU A O 1
ATOM 920 N N . GLU A 1 115 ? -11.437 -7.381 -0.490 1.00 95.94 115 GLU A N 1
ATOM 921 C CA . GLU A 1 115 ? -10.291 -7.968 0.208 1.00 95.94 115 GLU A CA 1
ATOM 922 C C . GLU A 1 115 ? -8.990 -7.251 -0.166 1.00 95.94 115 GLU A C 1
ATOM 924 O O . GLU A 1 115 ? -8.288 -6.730 0.698 1.00 95.94 115 GLU A O 1
ATOM 929 N N . GLN A 1 116 ? -8.720 -7.133 -1.469 1.00 95.69 116 GLN A N 1
ATOM 930 C CA . GLN A 1 116 ? -7.527 -6.472 -1.993 1.00 95.69 116 GLN A CA 1
ATOM 931 C C . GLN A 1 116 ? -7.487 -4.984 -1.641 1.00 95.69 116 GLN A C 1
ATOM 933 O O . GLN A 1 116 ? -6.412 -4.442 -1.411 1.00 95.69 116 GLN A O 1
ATOM 938 N N . VAL A 1 117 ? -8.640 -4.314 -1.564 1.00 95.06 117 VAL A N 1
ATOM 939 C CA . VAL A 1 117 ? -8.723 -2.923 -1.098 1.00 95.06 117 VAL A CA 1
ATOM 940 C C . VAL A 1 117 ? -8.295 -2.810 0.363 1.00 95.06 117 VAL A C 1
ATOM 942 O O . VAL A 1 117 ? -7.492 -1.937 0.686 1.00 95.06 117 VAL A O 1
ATOM 945 N N . VAL A 1 118 ? -8.788 -3.684 1.243 1.00 95.75 118 VAL A N 1
ATOM 946 C CA . VAL A 1 118 ? -8.398 -3.671 2.662 1.00 95.75 118 VAL A CA 1
ATOM 947 C C . VAL A 1 118 ? -6.922 -4.049 2.819 1.00 95.75 118 VAL A C 1
ATOM 949 O O . VAL A 1 118 ? -6.212 -3.387 3.572 1.00 95.75 118 VAL A O 1
ATOM 952 N N . ALA A 1 119 ? -6.432 -5.030 2.057 1.00 95.50 119 ALA A N 1
ATOM 953 C CA . ALA A 1 119 ? -5.025 -5.427 2.055 1.00 95.50 119 ALA A CA 1
ATOM 954 C C . ALA A 1 119 ? -4.105 -4.307 1.540 1.00 95.50 119 ALA A C 1
ATOM 956 O O . ALA A 1 119 ? -3.056 -4.060 2.127 1.00 95.50 119 ALA A O 1
ATOM 957 N N . LEU A 1 120 ? -4.506 -3.583 0.488 1.00 93.88 120 LEU A N 1
ATOM 958 C CA . LEU A 1 120 ? -3.788 -2.413 -0.030 1.00 93.88 120 LEU A CA 1
ATOM 959 C C . LEU A 1 120 ? -3.683 -1.314 1.036 1.00 93.88 120 LEU A C 1
ATOM 961 O O . LEU A 1 120 ? -2.608 -0.743 1.213 1.00 93.88 120 LEU A O 1
ATOM 965 N N . MET A 1 121 ? -4.781 -1.029 1.747 1.00 92.56 121 MET A N 1
ATOM 966 C CA . MET A 1 121 ? -4.781 -0.043 2.831 1.00 92.56 121 MET A CA 1
ATOM 967 C C . MET A 1 121 ? -3.891 -0.498 3.983 1.00 92.56 121 MET A C 1
ATOM 969 O O . MET A 1 121 ? -3.007 0.255 4.371 1.00 92.56 121 MET A O 1
ATOM 973 N N . GLY A 1 122 ? -4.039 -1.739 4.456 1.00 92.88 122 GLY A N 1
ATOM 974 C CA . GLY A 1 122 ? -3.153 -2.314 5.470 1.00 92.88 122 GLY A CA 1
ATOM 975 C C . GLY A 1 122 ? -1.688 -2.207 5.055 1.00 92.88 122 GLY A C 1
ATOM 976 O O . GLY A 1 122 ? -0.888 -1.615 5.764 1.00 92.88 122 GLY A O 1
ATOM 977 N N . CYS A 1 123 ? -1.347 -2.630 3.837 1.00 91.50 123 CYS A N 1
ATOM 978 C CA . CYS A 1 123 ? 0.011 -2.534 3.308 1.00 91.50 123 CYS A CA 1
ATOM 979 C C . CYS A 1 123 ? 0.568 -1.101 3.311 1.00 91.50 123 CYS A C 1
ATOM 981 O O . CYS A 1 123 ? 1.757 -0.913 3.556 1.00 91.50 123 CYS A O 1
ATOM 983 N N . ASN A 1 124 ? -0.269 -0.098 3.034 1.00 88.06 124 ASN A N 1
ATOM 984 C CA . ASN A 1 124 ? 0.133 1.310 3.055 1.00 88.06 124 ASN A CA 1
ATOM 985 C C . ASN A 1 124 ? 0.317 1.862 4.473 1.00 88.06 124 ASN A C 1
ATOM 987 O O . ASN A 1 124 ? 0.923 2.914 4.644 1.00 88.06 124 ASN A O 1
ATOM 991 N N . ARG A 1 125 ? -0.271 1.206 5.474 1.00 89.25 125 ARG A N 1
ATOM 992 C CA . ARG A 1 125 ? -0.319 1.681 6.857 1.00 89.25 125 ARG A CA 1
ATOM 993 C C . ARG A 1 125 ? 0.652 0.960 7.775 1.00 89.25 125 ARG A C 1
ATOM 995 O O . ARG A 1 125 ? 1.217 1.604 8.652 1.00 89.25 125 ARG A O 1
ATOM 1002 N N . CYS A 1 126 ? 0.928 -0.314 7.516 1.00 87.00 126 CYS A N 1
ATOM 1003 C CA . CYS A 1 126 ? 1.875 -1.106 8.296 1.00 87.00 126 CYS A CA 1
ATOM 1004 C C . CYS A 1 126 ? 3.322 -0.601 8.204 1.00 87.00 126 CYS A C 1
ATOM 1006 O O . CYS A 1 126 ? 4.147 -1.011 9.007 1.00 87.00 126 CYS A O 1
ATOM 1008 N N . ILE A 1 127 ? 3.644 0.259 7.233 1.00 82.75 127 ILE A N 1
ATOM 1009 C CA . ILE A 1 127 ? 4.988 0.811 7.051 1.00 82.75 127 ILE A CA 1
ATOM 1010 C C . ILE A 1 127 ? 4.899 2.325 6.917 1.00 82.75 127 ILE A C 1
ATOM 1012 O O . ILE A 1 127 ? 4.080 2.856 6.168 1.00 82.75 127 ILE A O 1
ATOM 1016 N N . GLY A 1 128 ? 5.825 3.010 7.573 1.00 79.44 128 GLY A N 1
ATOM 1017 C CA . GLY A 1 128 ? 6.046 4.434 7.422 1.00 79.44 128 GLY A CA 1
ATOM 1018 C C . GLY A 1 128 ? 5.124 5.294 8.277 1.00 79.44 128 GLY A C 1
ATOM 1019 O O . GLY A 1 128 ? 4.539 4.877 9.277 1.00 79.44 128 GLY A O 1
ATOM 1020 N N . PHE A 1 129 ? 5.057 6.558 7.889 1.00 84.69 129 PHE A N 1
ATOM 1021 C CA . PHE A 1 129 ? 4.375 7.619 8.618 1.00 84.69 129 PHE A CA 1
ATOM 1022 C C . PHE A 1 129 ? 3.228 8.163 7.770 1.00 84.69 129 PHE A C 1
ATOM 1024 O O . PHE A 1 129 ? 3.161 7.910 6.569 1.00 84.69 129 PHE A O 1
ATOM 1031 N N . HIS A 1 130 ? 2.327 8.931 8.380 1.00 85.31 130 HIS A N 1
ATOM 1032 C CA . HIS A 1 130 ? 1.319 9.662 7.613 1.00 85.31 130 HIS A CA 1
ATOM 1033 C C . HIS A 1 130 ? 1.986 10.600 6.602 1.00 85.31 130 HIS A C 1
ATOM 1035 O O . HIS A 1 130 ? 3.010 11.217 6.909 1.00 85.31 130 HIS A O 1
ATOM 1041 N N . ASP A 1 131 ? 1.351 10.789 5.445 1.00 78.44 131 ASP A N 1
ATOM 1042 C CA . ASP A 1 131 ? 1.883 11.631 4.364 1.00 78.44 131 ASP A CA 1
ATOM 1043 C C . ASP A 1 131 ? 2.180 13.061 4.849 1.00 78.44 131 ASP A C 1
ATOM 1045 O O . ASP A 1 131 ? 3.177 13.674 4.465 1.00 78.44 131 ASP A O 1
ATOM 1049 N N . VAL A 1 132 ? 1.336 13.576 5.752 1.00 74.06 132 VAL A N 1
ATOM 1050 C CA . VAL A 1 132 ? 1.438 14.920 6.348 1.00 74.06 132 VAL A CA 1
ATOM 1051 C C . VAL A 1 132 ? 2.625 15.108 7.291 1.00 74.06 132 VAL A C 1
ATOM 1053 O O . VAL A 1 132 ? 2.970 16.244 7.619 1.00 74.06 132 VAL A O 1
ATOM 1056 N N . ALA A 1 133 ? 3.242 14.023 7.758 1.00 71.31 133 ALA A N 1
ATOM 1057 C CA . ALA A 1 133 ? 4.366 14.104 8.680 1.00 71.31 133 ALA A CA 1
ATOM 1058 C C . ALA A 1 133 ? 5.636 14.641 8.001 1.00 71.31 133 ALA A C 1
ATOM 1060 O O . ALA A 1 133 ? 6.537 15.123 8.703 1.00 71.31 133 ALA A O 1
ATOM 1061 N N . ASN A 1 134 ? 5.697 14.565 6.657 1.00 69.00 134 ASN A N 1
ATOM 1062 C CA . ASN A 1 134 ? 6.889 14.823 5.837 1.00 69.00 134 ASN A CA 1
ATOM 1063 C C . ASN A 1 134 ? 8.123 14.215 6.500 1.00 69.00 134 ASN A C 1
ATOM 1065 O O . ASN A 1 134 ? 9.126 14.874 6.761 1.00 69.00 134 ASN A O 1
ATOM 1069 N N . PHE A 1 135 ? 7.955 12.979 6.956 1.00 65.06 135 PHE A N 1
ATOM 1070 C CA . PHE A 1 135 ? 8.887 12.383 7.888 1.00 65.06 135 PHE A CA 1
ATOM 1071 C C . PHE A 1 135 ? 10.093 11.798 7.145 1.00 65.06 135 PHE A C 1
ATOM 1073 O O . PHE A 1 135 ? 11.221 11.879 7.616 1.00 65.06 135 PHE A O 1
ATOM 1080 N N . HIS A 1 136 ? 9.851 11.330 5.921 1.00 58.16 136 HIS A N 1
ATOM 1081 C CA . HIS A 1 136 ? 10.843 10.907 4.934 1.00 58.16 136 HIS A CA 1
ATOM 1082 C C . HIS A 1 136 ? 11.846 12.004 4.546 1.00 58.16 136 HIS A C 1
ATOM 1084 O O . HIS A 1 136 ? 13.009 11.684 4.313 1.00 58.16 136 HIS A O 1
ATOM 1090 N N . THR A 1 137 ? 11.455 13.283 4.600 1.00 55.91 137 THR A N 1
ATOM 1091 C CA . THR A 1 137 ? 12.341 14.410 4.256 1.00 55.91 137 THR A CA 1
ATOM 1092 C C . THR A 1 137 ? 13.243 14.860 5.415 1.00 55.91 137 THR A C 1
ATOM 1094 O O . THR A 1 137 ? 14.030 15.796 5.262 1.00 55.91 137 THR A O 1
ATOM 1097 N N . ARG A 1 138 ? 13.144 14.249 6.607 1.00 63.88 138 ARG A N 1
ATOM 1098 C CA . ARG A 1 138 ? 13.932 14.656 7.784 1.00 63.88 138 ARG A CA 1
ATOM 1099 C C . ARG A 1 138 ? 15.249 13.883 7.864 1.00 63.88 138 ARG A C 1
ATOM 1101 O O . ARG A 1 138 ? 15.266 12.655 7.872 1.00 63.88 138 ARG A O 1
ATOM 1108 N N . GLU A 1 139 ? 16.364 14.600 8.013 1.00 60.97 139 GLU A N 1
ATOM 1109 C CA . GLU A 1 139 ? 17.706 13.999 8.133 1.00 60.97 139 GLU A CA 1
ATOM 1110 C C . GLU A 1 139 ? 17.846 13.029 9.316 1.00 60.97 139 GLU A C 1
ATOM 1112 O O . GLU A 1 139 ? 18.627 12.085 9.247 1.00 60.97 139 GLU A O 1
ATOM 1117 N N . GLU A 1 140 ? 17.072 13.231 10.386 1.00 58.06 140 GLU A N 1
ATOM 1118 C CA . GLU A 1 140 ? 17.089 12.421 11.616 1.00 58.06 140 GLU A CA 1
ATOM 1119 C C . GLU A 1 140 ? 16.729 10.943 11.388 1.00 58.06 140 GLU A C 1
ATOM 1121 O O . GLU A 1 140 ? 17.007 10.094 12.232 1.00 58.06 140 GLU A O 1
ATOM 1126 N N . VAL A 1 141 ? 16.119 10.654 10.243 1.00 54.38 141 VAL A N 1
ATOM 1127 C CA . VAL A 1 141 ? 15.474 9.388 9.884 1.00 54.38 141 VAL A CA 1
ATOM 1128 C C . VAL A 1 141 ? 16.271 8.644 8.827 1.00 54.38 141 VAL A C 1
ATOM 1130 O O . VAL A 1 141 ? 16.155 7.425 8.695 1.00 54.38 141 VAL A O 1
ATOM 1133 N N . LYS A 1 142 ? 17.098 9.373 8.064 1.00 57.03 142 LYS A N 1
ATOM 1134 C CA . LYS A 1 142 ? 17.987 8.763 7.083 1.00 57.03 142 LYS A CA 1
ATOM 1135 C C . LYS A 1 142 ? 18.963 7.859 7.852 1.00 57.03 142 LYS A C 1
ATOM 1137 O O . LYS A 1 142 ? 19.612 8.340 8.787 1.00 57.03 142 LYS A O 1
ATOM 1142 N N . PRO A 1 143 ? 19.077 6.563 7.502 1.00 52.31 143 PRO A N 1
ATOM 1143 C CA . PRO A 1 143 ? 19.981 5.657 8.195 1.00 52.31 143 PRO A CA 1
ATOM 1144 C C . PRO A 1 143 ? 21.391 6.245 8.162 1.00 52.31 143 PRO A C 1
ATOM 1146 O O . PRO A 1 143 ? 21.940 6.557 7.099 1.00 52.31 143 PRO A O 1
ATOM 1149 N N . LYS A 1 144 ? 21.974 6.458 9.345 1.00 51.53 144 LYS A N 1
ATOM 1150 C CA . LYS A 1 144 ? 23.343 6.958 9.465 1.00 51.53 144 LYS A CA 1
ATOM 1151 C C . LYS A 1 144 ? 24.288 5.827 9.093 1.00 51.53 144 LYS A C 1
ATOM 1153 O O . LYS A 1 144 ? 24.743 5.085 9.958 1.00 51.53 144 LYS A O 1
ATOM 1158 N N . LEU A 1 145 ? 24.615 5.732 7.807 1.00 49.41 145 LEU A N 1
ATOM 1159 C CA . LEU A 1 145 ? 25.598 4.787 7.288 1.00 49.41 145 LEU A CA 1
ATOM 1160 C C . LEU A 1 145 ? 26.985 5.111 7.870 1.00 49.41 145 LEU A C 1
ATOM 1162 O O . LEU A 1 145 ? 27.769 5.866 7.285 1.00 49.41 145 LEU A O 1
ATOM 1166 N N . LYS A 1 146 ? 27.319 4.550 9.037 1.00 46.44 146 LYS A N 1
ATOM 1167 C CA . LYS A 1 146 ? 28.664 4.640 9.615 1.00 46.44 146 LYS A CA 1
ATOM 1168 C C . LYS A 1 146 ? 29.601 3.749 8.801 1.00 46.44 146 LYS A C 1
ATOM 1170 O O . LYS A 1 146 ? 29.829 2.586 9.118 1.00 46.44 146 LYS A O 1
ATOM 1175 N N . ARG A 1 147 ? 30.202 4.307 7.748 1.00 46.81 147 ARG A N 1
ATOM 1176 C CA . ARG A 1 147 ? 31.282 3.631 7.016 1.00 46.81 147 ARG A CA 1
ATOM 1177 C C . ARG A 1 147 ? 32.494 3.465 7.938 1.00 46.81 147 ARG A C 1
ATOM 1179 O O . ARG A 1 147 ? 33.210 4.429 8.197 1.00 46.81 147 ARG A O 1
ATOM 1186 N N . ARG A 1 148 ? 32.739 2.246 8.428 1.00 47.94 148 ARG A N 1
ATOM 1187 C CA . ARG A 1 148 ? 34.000 1.893 9.097 1.00 47.94 148 ARG A CA 1
ATOM 1188 C C . ARG A 1 148 ? 35.047 1.543 8.030 1.00 47.94 148 ARG A C 1
ATOM 1190 O O . ARG A 1 148 ? 34.775 0.675 7.201 1.00 47.94 148 ARG A O 1
ATOM 1197 N N . PRO A 1 149 ? 36.236 2.174 8.018 1.00 44.06 149 PRO A N 1
ATOM 1198 C CA . PRO A 1 149 ? 37.306 1.777 7.108 1.00 44.06 149 PRO A CA 1
ATOM 1199 C C . PRO A 1 149 ? 37.682 0.307 7.355 1.00 44.06 149 PRO A C 1
ATOM 1201 O O . PRO A 1 149 ? 38.043 -0.048 8.473 1.00 44.06 149 PRO A O 1
ATOM 1204 N N . GLY A 1 150 ? 37.586 -0.545 6.330 1.00 51.88 150 GLY A N 1
ATOM 1205 C CA . GLY A 1 150 ? 38.020 -1.950 6.388 1.00 51.88 150 GLY A CA 1
ATOM 1206 C C . GLY A 1 150 ? 36.925 -3.008 6.588 1.00 51.88 150 GLY A C 1
ATOM 1207 O O . GLY A 1 150 ? 37.233 -4.187 6.441 1.00 51.88 150 GLY A O 1
ATOM 1208 N N . LEU A 1 151 ? 35.663 -2.633 6.843 1.00 45.22 151 LEU A N 1
ATOM 1209 C CA . LEU A 1 151 ? 34.520 -3.556 6.753 1.00 45.22 151 LEU A CA 1
ATOM 1210 C C . LEU A 1 151 ? 33.742 -3.309 5.454 1.00 45.22 151 LEU A C 1
ATOM 1212 O O . LEU A 1 151 ? 33.314 -2.190 5.179 1.00 45.22 151 LEU A O 1
ATOM 1216 N N . ILE A 1 152 ? 33.546 -4.364 4.660 1.00 37.53 152 ILE A N 1
ATOM 1217 C CA . ILE A 1 152 ? 32.651 -4.350 3.498 1.00 37.53 152 ILE A CA 1
ATOM 1218 C C . ILE A 1 152 ? 31.276 -4.811 3.981 1.00 37.53 152 ILE A C 1
ATOM 1220 O O . ILE A 1 152 ? 31.060 -5.995 4.213 1.00 37.53 152 ILE A O 1
ATOM 1224 N N . GLY A 1 153 ? 30.363 -3.860 4.150 1.00 40.28 153 GLY A N 1
ATOM 1225 C CA . GLY A 1 153 ? 28.977 -4.105 4.542 1.00 40.28 153 GLY A CA 1
ATOM 1226 C C . GLY A 1 153 ? 28.403 -2.912 5.312 1.00 40.28 153 GLY A C 1
ATOM 1227 O O . GLY A 1 153 ? 29.176 -2.180 5.936 1.00 40.28 153 GLY A O 1
ATOM 1228 N N . PRO A 1 154 ? 27.082 -2.662 5.245 1.00 40.41 154 PRO A N 1
ATOM 1229 C CA . PRO A 1 154 ? 26.444 -1.702 6.139 1.00 40.41 154 PRO A CA 1
ATOM 1230 C C . PRO A 1 154 ? 26.686 -2.153 7.588 1.00 40.41 154 PRO A C 1
ATOM 1232 O O . PRO A 1 154 ? 26.485 -3.320 7.915 1.00 40.41 154 PRO A O 1
ATOM 1235 N N . SER A 1 155 ? 27.206 -1.255 8.429 1.00 44.12 155 SER A N 1
ATOM 1236 C CA . SER A 1 155 ? 27.200 -1.449 9.884 1.00 44.12 155 SER A CA 1
ATOM 1237 C C . SER A 1 155 ? 25.753 -1.515 10.353 1.00 44.12 155 SER A C 1
ATOM 1239 O O . SER A 1 155 ? 24.969 -0.778 9.766 1.00 44.12 155 SER A O 1
ATOM 1241 N N . ASP A 1 156 ? 25.435 -2.297 11.392 1.00 45.00 156 ASP A N 1
ATOM 1242 C CA . ASP A 1 156 ? 24.101 -2.339 12.012 1.00 45.00 156 ASP A CA 1
ATOM 1243 C C . ASP A 1 156 ? 23.489 -0.935 12.045 1.00 45.00 156 ASP A C 1
ATOM 1245 O O . ASP A 1 156 ? 23.981 -0.030 12.730 1.00 45.00 156 ASP A O 1
ATOM 1249 N N . ASP A 1 157 ? 22.514 -0.722 11.161 1.00 47.12 157 ASP A N 1
ATOM 1250 C CA . ASP A 1 157 ? 21.915 0.581 10.942 1.00 47.12 157 ASP A CA 1
ATOM 1251 C C . ASP A 1 157 ? 21.125 0.909 12.212 1.00 47.12 157 ASP A C 1
ATOM 1253 O O . ASP A 1 157 ? 20.119 0.272 12.518 1.00 47.12 157 ASP A O 1
ATOM 1257 N N . GLU A 1 158 ? 21.596 1.877 12.999 1.00 51.72 158 GLU A N 1
ATOM 1258 C CA . GLU A 1 158 ? 20.873 2.352 14.179 1.00 51.72 158 GLU A CA 1
ATOM 1259 C C . GLU A 1 158 ? 19.685 3.197 13.692 1.00 51.72 158 GLU A C 1
ATOM 1261 O O . GLU A 1 158 ? 19.770 4.425 13.568 1.00 51.72 158 GLU A O 1
ATOM 1266 N N . PHE A 1 159 ? 18.592 2.524 13.319 1.00 55.75 159 PHE A N 1
ATOM 1267 C CA . PHE A 1 159 ? 17.343 3.160 12.916 1.00 55.75 159 PHE A CA 1
ATOM 1268 C C . PHE A 1 159 ? 16.773 3.924 14.109 1.00 55.75 159 PHE A C 1
ATOM 1270 O O . PHE A 1 159 ? 16.277 3.345 15.073 1.00 55.75 159 PHE A O 1
ATOM 1277 N N . HIS A 1 160 ? 16.857 5.251 14.057 1.00 62.44 160 HIS A N 1
ATOM 1278 C CA . HIS A 1 160 ? 16.278 6.090 15.094 1.00 62.44 160 HIS A CA 1
ATOM 1279 C C . HIS A 1 160 ? 14.775 6.203 14.856 1.00 62.44 160 HIS A C 1
ATOM 1281 O O . HIS A 1 160 ? 14.318 6.831 13.896 1.00 62.44 160 HIS A O 1
ATOM 1287 N N . LEU A 1 161 ? 14.002 5.585 15.749 1.00 65.94 161 LEU A N 1
ATOM 1288 C CA . LEU A 1 161 ? 12.560 5.743 15.771 1.00 65.94 161 LEU A CA 1
ATOM 1289 C C . LEU A 1 161 ? 12.211 7.110 16.371 1.00 65.94 161 LEU A C 1
ATOM 1291 O O . LEU A 1 161 ? 12.534 7.390 17.526 1.00 65.94 161 LEU A O 1
ATOM 1295 N N . PRO A 1 162 ? 11.539 7.979 15.619 1.00 66.62 162 PRO A N 1
ATOM 1296 C CA . PRO A 1 162 ? 11.201 9.308 16.095 1.00 66.62 162 PRO A CA 1
ATOM 1297 C C . PRO A 1 162 ? 10.048 9.232 17.076 1.00 66.62 162 PRO A C 1
ATOM 1299 O O . PRO A 1 162 ? 9.106 8.455 16.895 1.00 66.62 162 PRO A O 1
ATOM 1302 N N . SER A 1 163 ? 10.056 10.134 18.054 1.00 73.88 163 SER A N 1
ATOM 1303 C CA . SER A 1 163 ? 8.936 10.348 18.969 1.00 73.88 163 SER A CA 1
ATOM 1304 C C . SER A 1 163 ? 7.797 11.115 18.284 1.00 73.88 163 SER A C 1
ATOM 1306 O O . SER A 1 163 ? 7.398 12.206 18.687 1.00 73.88 163 SER A O 1
ATOM 1308 N N . THR A 1 164 ? 7.262 10.541 17.208 1.00 80.81 164 THR A N 1
ATOM 1309 C CA . THR A 1 164 ? 6.056 11.023 16.544 1.00 80.81 164 THR A CA 1
ATOM 1310 C C . THR A 1 164 ? 4.948 9.998 16.664 1.00 80.81 164 THR A C 1
ATOM 1312 O O . THR A 1 164 ? 5.150 8.789 16.592 1.00 80.81 164 THR A O 1
ATOM 1315 N N . ILE A 1 165 ? 3.752 10.537 16.816 1.00 84.25 165 ILE A N 1
ATOM 1316 C CA . ILE A 1 165 ? 2.504 9.796 16.841 1.00 84.25 165 ILE A CA 1
ATOM 1317 C C . ILE A 1 165 ? 1.879 9.694 15.447 1.00 84.25 165 ILE A C 1
ATOM 1319 O O . ILE A 1 165 ? 0.825 9.094 15.311 1.00 84.25 165 ILE A O 1
ATOM 1323 N N . GLN A 1 166 ? 2.491 10.299 14.420 1.00 87.56 166 GLN A N 1
ATOM 1324 C CA . GLN A 1 166 ? 2.003 10.308 13.036 1.00 87.56 166 GLN A CA 1
ATOM 1325 C C . GLN A 1 166 ? 2.354 9.015 12.287 1.00 87.56 166 GLN A C 1
ATOM 1327 O O . GLN A 1 166 ? 2.927 9.037 11.200 1.00 87.56 166 GLN A O 1
ATOM 1332 N N . LYS A 1 167 ? 2.034 7.890 12.912 1.00 89.00 167 LYS A N 1
ATOM 1333 C CA . LYS A 1 167 ? 2.251 6.522 12.448 1.00 89.00 167 LYS A CA 1
ATOM 1334 C C . LYS A 1 167 ? 1.067 5.677 12.904 1.00 89.00 167 LYS A C 1
ATOM 1336 O O . LYS A 1 167 ? 0.420 6.026 13.893 1.00 89.00 167 LYS A O 1
ATOM 1341 N N . THR A 1 168 ? 0.779 4.595 12.186 1.00 90.50 168 THR A N 1
ATOM 1342 C CA . THR A 1 168 ? -0.356 3.718 12.530 1.00 90.50 168 THR A CA 1
ATOM 1343 C C . THR A 1 168 ? 0.043 2.458 13.294 1.00 90.50 168 THR A C 1
ATOM 1345 O O . THR A 1 168 ? -0.827 1.817 13.875 1.00 90.50 168 THR A O 1
ATOM 1348 N N . THR A 1 169 ? 1.338 2.144 13.331 1.00 89.31 169 THR A N 1
ATOM 1349 C CA . THR A 1 169 ? 1.947 1.020 14.054 1.00 89.31 169 THR A CA 1
ATOM 1350 C C . THR A 1 169 ? 2.964 1.531 15.071 1.00 89.31 169 THR A C 1
ATOM 1352 O O . THR A 1 169 ? 3.399 2.691 15.013 1.00 89.31 169 THR A O 1
ATOM 1355 N N . MET A 1 170 ? 3.347 0.686 16.027 1.00 84.50 170 MET A N 1
ATOM 1356 C CA . MET A 1 170 ? 4.373 1.046 17.007 1.00 84.50 170 MET A CA 1
ATOM 1357 C C . MET A 1 170 ? 5.748 1.146 16.351 1.00 84.50 170 MET A C 1
ATOM 1359 O O . MET A 1 170 ? 6.477 2.113 16.611 1.00 84.50 170 MET A O 1
ATOM 1363 N N . ASP A 1 171 ? 6.052 0.210 15.451 1.00 83.19 171 ASP A N 1
ATOM 1364 C CA . ASP A 1 171 ? 7.244 0.228 14.612 1.00 83.19 171 ASP A CA 1
ATOM 1365 C C . ASP A 1 171 ? 6.870 0.422 13.124 1.00 83.19 171 ASP A C 1
ATOM 1367 O O . ASP A 1 171 ? 6.378 -0.502 12.479 1.00 83.19 171 ASP A O 1
ATOM 1371 N N . PRO A 1 172 ? 7.083 1.619 12.548 1.00 80.88 172 PRO A N 1
ATOM 1372 C CA . PRO A 1 172 ? 6.829 1.909 11.141 1.00 80.88 172 PRO A CA 1
ATOM 1373 C C . PRO A 1 172 ? 7.848 1.275 10.176 1.00 80.88 172 PRO A C 1
ATOM 1375 O O . PRO A 1 172 ? 7.713 1.469 8.968 1.00 80.88 172 PRO A O 1
ATOM 1378 N N . TYR A 1 173 ? 8.873 0.560 10.653 1.00 79.31 173 TYR A N 1
ATOM 1379 C CA . TYR A 1 173 ? 9.838 -0.149 9.799 1.00 79.31 173 TYR A CA 1
ATOM 1380 C C . TYR A 1 173 ? 9.613 -1.659 9.746 1.00 79.31 173 TYR A C 1
ATOM 1382 O O . TYR A 1 173 ? 10.294 -2.346 8.982 1.00 79.31 173 TYR A O 1
ATOM 1390 N N . VAL A 1 174 ? 8.654 -2.167 10.518 1.00 83.38 174 VAL A N 1
ATOM 1391 C CA . VAL A 1 174 ? 8.301 -3.583 10.556 1.00 83.38 174 VAL A CA 1
ATOM 1392 C C . VAL A 1 174 ? 6.908 -3.757 9.975 1.00 83.38 174 VAL A C 1
ATOM 1394 O O . VAL A 1 174 ? 5.919 -3.248 10.492 1.00 83.38 174 VAL A O 1
ATOM 1397 N N . PHE A 1 175 ? 6.832 -4.498 8.877 1.00 88.25 175 PHE A N 1
ATOM 1398 C CA . PHE A 1 175 ? 5.573 -4.916 8.292 1.00 88.25 175 PHE A CA 1
ATOM 1399 C C . PHE A 1 175 ? 4.964 -6.037 9.132 1.00 88.25 175 PHE A C 1
ATOM 1401 O O . PHE A 1 175 ? 5.633 -7.027 9.420 1.00 88.25 175 PHE A O 1
ATOM 1408 N N . GLY A 1 176 ? 3.685 -5.899 9.468 1.00 87.94 176 GLY A N 1
ATOM 1409 C CA . GLY A 1 176 ? 2.927 -6.940 10.151 1.00 87.94 176 GLY A CA 1
ATOM 1410 C C . GLY A 1 176 ? 1.457 -6.573 10.313 1.00 87.94 176 GLY A C 1
ATOM 1411 O O . GLY A 1 176 ? 1.035 -5.480 9.927 1.00 87.94 176 GLY A O 1
ATOM 1412 N N . SER A 1 177 ? 0.660 -7.473 10.882 1.00 89.50 177 SER A N 1
ATOM 1413 C CA . SER A 1 177 ? -0.789 -7.277 11.061 1.00 89.50 177 SER A CA 1
ATOM 1414 C C . SER A 1 177 ? -1.184 -6.330 12.212 1.00 89.50 177 SER A C 1
ATOM 1416 O O . SER A 1 177 ? -2.374 -6.051 12.376 1.00 89.50 177 SER A O 1
ATOM 1418 N N . GLU A 1 178 ? -0.220 -5.763 12.958 1.00 90.12 178 GLU A N 1
ATOM 1419 C CA . GLU A 1 178 ? -0.452 -4.889 14.130 1.00 90.12 178 GLU A CA 1
ATOM 1420 C C . GLU A 1 178 ? -1.442 -3.746 13.840 1.00 90.12 178 GLU A C 1
ATOM 1422 O O . GLU A 1 178 ? -2.301 -3.425 14.664 1.00 90.12 178 GLU A O 1
ATOM 1427 N N . TYR A 1 179 ? -1.365 -3.155 12.643 1.00 94.00 179 TYR A N 1
ATOM 1428 C CA . TYR A 1 179 ? -2.275 -2.099 12.195 1.00 94.00 179 TYR A CA 1
ATOM 1429 C C . TYR A 1 179 ? -3.755 -2.467 12.389 1.00 94.00 179 TYR A C 1
ATOM 1431 O O . TYR A 1 179 ? -4.545 -1.647 12.865 1.00 94.00 179 TYR A O 1
ATOM 1439 N N . PHE A 1 180 ? -4.138 -3.698 12.034 1.00 94.62 180 PHE A N 1
ATOM 1440 C CA . PHE A 1 180 ? -5.525 -4.150 12.116 1.00 94.62 180 PHE A CA 1
ATOM 1441 C C . PHE A 1 180 ? -5.990 -4.246 13.565 1.00 94.62 180 PHE A C 1
ATOM 1443 O O . PHE A 1 180 ? -7.108 -3.829 13.884 1.00 94.62 180 PHE A O 1
ATOM 1450 N N . ASP A 1 181 ? -5.118 -4.738 14.444 1.00 91.12 181 ASP A N 1
ATOM 1451 C CA . ASP A 1 181 ? -5.427 -4.866 15.857 1.00 91.12 181 ASP A CA 1
ATOM 1452 C C . ASP A 1 181 ? -5.563 -3.515 16.535 1.00 91.12 181 ASP A C 1
ATOM 1454 O O . ASP A 1 181 ? -6.583 -3.265 17.177 1.00 91.12 181 ASP A O 1
ATOM 1458 N N . LEU A 1 182 ? -4.626 -2.597 16.299 1.00 92.25 182 LEU A N 1
ATOM 1459 C CA . LEU A 1 182 ? -4.725 -1.228 16.801 1.00 92.25 182 LEU A CA 1
ATOM 1460 C C . LEU A 1 182 ? -6.007 -0.548 16.305 1.00 92.25 182 LEU A C 1
ATOM 1462 O O . LEU A 1 182 ? -6.726 0.089 17.081 1.00 92.25 182 LEU A O 1
ATOM 1466 N N . LEU A 1 183 ? -6.344 -0.705 15.024 1.00 93.81 183 LEU A N 1
ATOM 1467 C CA . LEU A 1 183 ? -7.541 -0.095 14.459 1.00 93.81 183 LEU A CA 1
ATOM 1468 C C . LEU A 1 183 ? -8.828 -0.637 15.106 1.00 93.81 183 LEU A C 1
ATOM 1470 O O . LEU A 1 183 ? -9.748 0.139 15.373 1.00 93.81 183 LEU A O 1
ATOM 1474 N N . LEU A 1 184 ? -8.895 -1.939 15.393 1.00 93.50 184 LEU A N 1
ATOM 1475 C CA . LEU A 1 184 ? -10.071 -2.597 15.970 1.00 93.50 184 LEU A CA 1
ATOM 1476 C C . LEU A 1 184 ? -10.147 -2.514 17.507 1.00 93.50 184 LEU A C 1
ATOM 1478 O O . LEU A 1 184 ? -11.250 -2.564 18.059 1.00 93.50 184 LEU A O 1
ATOM 1482 N N . ASP A 1 185 ? -9.015 -2.404 18.203 1.00 91.12 185 ASP A N 1
ATOM 1483 C CA . ASP A 1 185 ? -8.926 -2.440 19.669 1.00 91.12 185 ASP A CA 1
ATOM 1484 C C . ASP A 1 185 ? -9.353 -1.153 20.340 1.00 91.12 185 ASP A C 1
ATOM 1486 O O . ASP A 1 185 ? -9.834 -1.181 21.477 1.00 91.12 185 ASP A O 1
ATOM 1490 N N . TYR A 1 186 ? -9.220 -0.032 19.642 1.00 91.56 186 TYR A N 1
ATOM 1491 C CA . TYR A 1 186 ? -9.452 1.282 20.209 1.00 91.56 186 TYR A CA 1
ATOM 1492 C C . TYR A 1 18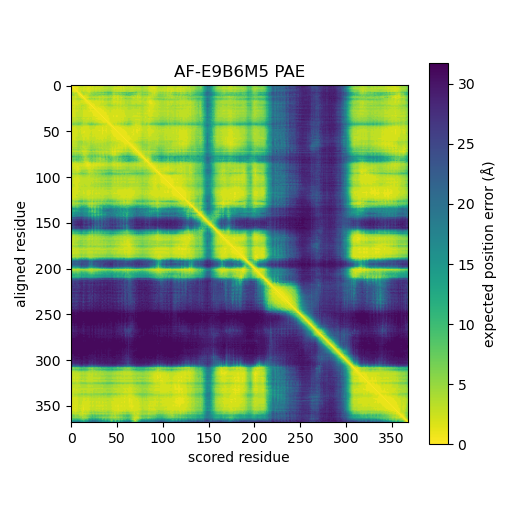6 ? -10.619 2.008 19.548 1.00 91.56 186 TYR A C 1
ATOM 1494 O O . TYR A 1 186 ? -10.949 1.820 18.378 1.00 91.56 186 TYR A O 1
ATOM 1502 N N . LYS A 1 187 ? -11.263 2.890 20.319 1.00 91.81 187 LYS A N 1
ATOM 1503 C CA . LYS A 1 187 ? -12.213 3.857 19.767 1.00 91.81 187 LYS A CA 1
ATOM 1504 C C . LYS A 1 187 ? -11.464 5.089 19.278 1.00 91.81 187 LYS A C 1
ATOM 1506 O O . LYS A 1 187 ? -10.812 5.774 20.061 1.00 91.81 187 LYS A O 1
ATOM 1511 N N . TRP A 1 188 ? -11.629 5.398 17.999 1.00 92.19 188 TRP A N 1
ATOM 1512 C CA . TRP A 1 188 ? -10.961 6.511 17.333 1.00 92.19 188 TRP A CA 1
ATOM 1513 C C . TRP A 1 188 ? -11.865 7.738 17.265 1.00 92.19 188 TRP A C 1
ATOM 1515 O O . TRP A 1 188 ? -12.993 7.671 16.772 1.00 92.19 188 TRP A O 1
ATOM 1525 N N . ARG A 1 189 ? -11.377 8.878 17.757 1.00 90.31 189 ARG A N 1
ATOM 1526 C CA . ARG A 1 189 ? -12.106 10.150 17.760 1.00 90.31 189 ARG A CA 1
ATOM 1527 C C . ARG A 1 189 ? -11.262 11.253 17.147 1.00 90.31 189 ARG A C 1
ATOM 1529 O O . ARG A 1 189 ? -10.063 11.350 17.398 1.00 90.31 189 ARG A O 1
ATOM 1536 N N . GLN A 1 190 ? -11.911 12.116 16.378 1.00 86.31 190 GLN A N 1
ATOM 1537 C CA . GLN A 1 190 ? -11.274 13.327 15.886 1.00 86.31 190 GLN A CA 1
ATOM 1538 C C . GLN A 1 190 ? -11.201 14.364 17.026 1.00 86.31 190 GLN A C 1
ATOM 1540 O O . GLN A 1 190 ? -12.197 14.545 17.738 1.00 86.31 190 GLN A O 1
ATOM 1545 N N . PRO A 1 191 ? -10.058 15.042 17.230 1.00 74.88 191 PRO A N 1
ATOM 1546 C CA . PRO A 1 191 ? -9.953 16.104 18.217 1.00 74.88 191 PRO A CA 1
ATOM 1547 C C . PRO A 1 191 ? -10.931 17.249 17.909 1.00 74.88 191 PRO A C 1
ATOM 1549 O O . PRO A 1 191 ? -11.218 17.555 16.751 1.00 74.88 191 PRO A O 1
ATOM 1552 N N . GLY A 1 192 ? -11.485 17.857 18.962 1.00 68.06 192 GLY A N 1
ATOM 1553 C CA . GLY A 1 192 ? -12.568 18.839 18.851 1.00 68.06 192 GLY A CA 1
ATOM 1554 C C . GLY A 1 192 ? -12.193 20.135 18.116 1.00 68.06 192 GLY A C 1
ATOM 1555 O O . GLY A 1 192 ? -11.024 20.448 17.903 1.00 68.06 192 GLY A O 1
ATOM 1556 N N . LEU A 1 193 ? -13.220 20.934 17.798 1.00 58.75 193 LEU A N 1
ATOM 1557 C CA . LEU A 1 193 ? -13.185 22.165 16.981 1.00 58.75 193 LEU A CA 1
ATOM 1558 C C . LEU A 1 193 ? -12.141 23.230 17.372 1.00 58.75 193 LEU A C 1
ATOM 1560 O O . LEU A 1 193 ? -11.859 24.102 16.557 1.00 58.75 193 LEU A O 1
ATOM 1564 N N . PHE A 1 194 ? -11.566 23.180 18.576 1.00 59.34 194 PHE A N 1
ATOM 1565 C CA . PHE A 1 194 ? -10.532 24.116 19.038 1.00 59.34 194 PHE A CA 1
ATOM 1566 C C . PHE A 1 194 ? -9.092 23.662 18.723 1.00 59.34 194 PHE A C 1
ATOM 1568 O O . PHE A 1 194 ? -8.160 24.439 18.897 1.00 59.34 194 PHE A O 1
ATOM 1575 N N . GLN A 1 195 ? -8.892 22.438 18.220 1.00 56.28 195 GLN A N 1
ATOM 1576 C CA . GLN A 1 195 ? -7.586 21.875 17.840 1.00 56.28 195 GLN A CA 1
ATOM 1577 C C . GLN A 1 195 ? -7.436 21.759 16.309 1.00 56.28 195 GLN A C 1
ATOM 1579 O O . GLN A 1 195 ? -6.952 20.761 15.778 1.00 56.28 195 GLN A O 1
ATOM 1584 N N . GLN A 1 196 ? -7.856 22.799 15.577 1.00 49.12 196 GLN A N 1
ATOM 1585 C CA . GLN A 1 196 ? -7.917 22.820 14.104 1.00 49.12 196 GLN A CA 1
ATOM 1586 C C . GLN A 1 196 ? -6.578 22.604 13.383 1.00 49.12 196 GLN A C 1
ATOM 1588 O O . GLN A 1 196 ? -6.593 22.228 12.214 1.00 49.12 196 GLN A O 1
ATOM 1593 N N . GLN A 1 197 ? -5.434 22.787 14.052 1.00 48.34 197 GLN A N 1
ATOM 1594 C CA . GLN A 1 197 ? -4.119 22.515 13.454 1.00 48.34 197 GLN A CA 1
ATOM 1595 C C . GLN A 1 197 ? -3.884 21.024 13.138 1.00 48.34 197 GLN A C 1
ATOM 1597 O O . GLN A 1 197 ? -2.985 20.718 12.366 1.00 48.34 197 GLN A O 1
ATOM 1602 N N . ARG A 1 198 ? -4.696 20.102 13.681 1.00 54.97 198 ARG A N 1
ATOM 1603 C CA . ARG A 1 198 ? -4.598 18.642 13.463 1.00 54.97 198 ARG A CA 1
ATOM 1604 C C . ARG A 1 198 ? -5.816 18.080 12.728 1.00 54.97 198 ARG A C 1
ATOM 1606 O O . ARG A 1 198 ? -6.404 17.074 13.127 1.00 54.97 198 ARG A O 1
ATOM 1613 N N . LYS A 1 199 ? -6.276 18.781 11.692 1.00 61.34 199 LYS A N 1
ATOM 1614 C CA . LYS A 1 199 ? -7.439 18.352 10.908 1.00 61.34 199 LYS A CA 1
ATOM 1615 C C . LYS A 1 199 ? -7.147 16.979 10.274 1.00 61.34 199 LYS A C 1
ATOM 1617 O O . LYS A 1 199 ? -6.157 16.826 9.572 1.00 61.34 199 LYS A O 1
ATOM 1622 N N . GLY A 1 200 ? -7.999 15.994 10.565 1.00 71.25 200 GLY A N 1
ATOM 1623 C CA . GLY A 1 200 ? -7.958 14.653 9.969 1.00 71.25 200 GLY A CA 1
ATOM 1624 C C . GLY A 1 200 ? -7.160 13.582 10.725 1.00 71.25 200 GLY A C 1
ATOM 1625 O O . GLY A 1 200 ? -7.223 12.414 10.357 1.00 71.25 200 GLY A O 1
ATOM 1626 N N . GLU A 1 201 ? -6.446 13.925 11.803 1.00 86.31 201 GLU A N 1
ATOM 1627 C CA . GLU A 1 201 ? -5.866 12.919 12.708 1.00 86.31 201 GLU A CA 1
ATOM 1628 C C . GLU A 1 201 ? -6.919 12.418 13.705 1.00 86.31 201 GLU A C 1
ATOM 1630 O O . GLU A 1 201 ? -7.607 13.208 14.353 1.00 86.31 201 GLU A O 1
ATOM 1635 N N . TYR A 1 202 ? -7.015 11.105 13.872 1.00 91.12 202 TYR A N 1
ATOM 1636 C CA . TYR A 1 202 ? -7.851 10.449 14.866 1.00 91.12 202 TYR A CA 1
ATOM 1637 C C . TYR A 1 202 ? -6.988 9.927 16.008 1.00 91.12 202 TYR A C 1
ATOM 1639 O O . TYR A 1 202 ? -5.954 9.290 15.801 1.00 91.12 202 TYR A O 1
ATOM 1647 N N . ARG A 1 203 ? -7.444 10.193 17.231 1.00 91.00 203 ARG A N 1
ATOM 1648 C CA . ARG A 1 203 ? -6.799 9.777 18.475 1.00 91.00 203 ARG A CA 1
ATOM 1649 C C . ARG A 1 203 ? -7.678 8.780 19.197 1.00 91.00 203 ARG A C 1
ATOM 1651 O O . ARG A 1 203 ? -8.905 8.897 19.180 1.00 91.00 203 ARG A O 1
ATOM 1658 N N . CYS A 1 204 ? -7.041 7.833 19.854 1.00 89.25 204 CYS A N 1
ATOM 1659 C CA . CYS A 1 204 ? -7.708 6.938 20.772 1.00 89.25 204 CYS A CA 1
ATOM 1660 C C . CYS A 1 204 ? -7.441 7.354 22.222 1.00 89.25 204 CYS A C 1
ATOM 1662 O O . CYS A 1 204 ? -6.656 8.258 22.511 1.00 89.25 204 CYS A O 1
ATOM 1664 N N . ASN A 1 205 ? -8.145 6.702 23.142 1.00 85.75 205 ASN A N 1
ATOM 1665 C CA . ASN A 1 205 ? -7.906 6.805 24.572 1.00 85.75 205 ASN A CA 1
ATOM 1666 C C . ASN A 1 205 ? -7.731 5.386 25.116 1.00 85.75 205 ASN A C 1
ATOM 1668 O O . ASN A 1 205 ? -8.632 4.564 24.947 1.00 85.75 205 ASN A O 1
ATOM 1672 N N . ALA A 1 206 ? -6.615 5.119 25.799 1.00 83.06 206 ALA A N 1
ATOM 1673 C CA . ALA A 1 206 ? -6.298 3.819 26.396 1.00 83.06 206 ALA A CA 1
ATOM 1674 C C . ALA A 1 206 ? -7.415 3.286 27.319 1.00 83.06 206 ALA A C 1
ATOM 1676 O O . ALA A 1 206 ? -7.626 2.081 27.438 1.00 83.06 206 ALA A O 1
ATOM 1677 N N . LYS A 1 207 ? -8.192 4.185 27.941 1.00 83.50 207 LYS A N 1
ATOM 1678 C CA . LYS A 1 207 ? -9.326 3.834 28.816 1.00 83.50 207 LYS A CA 1
ATOM 1679 C C . LYS A 1 207 ? -10.584 3.411 28.053 1.00 83.50 207 LYS A C 1
ATOM 1681 O O . LYS A 1 207 ? -11.502 2.860 28.652 1.00 83.50 207 LYS A O 1
ATOM 1686 N N . GLU A 1 208 ? -10.654 3.680 26.753 1.00 82.69 208 GLU A N 1
ATOM 1687 C CA . GLU A 1 208 ? -11.816 3.426 25.899 1.00 82.69 208 GLU A CA 1
ATOM 1688 C C . GLU A 1 208 ? -11.522 2.349 24.846 1.00 82.69 208 GLU A C 1
ATOM 1690 O O . GLU A 1 208 ? -11.696 2.562 23.641 1.00 82.69 208 GLU A O 1
ATOM 1695 N N . ARG A 1 209 ? -11.096 1.166 25.298 1.00 83.00 209 ARG A N 1
ATOM 1696 C CA . ARG A 1 209 ? -10.920 0.019 24.402 1.00 83.00 209 ARG A CA 1
ATOM 1697 C C . ARG A 1 209 ? -12.267 -0.451 23.841 1.00 83.00 209 ARG A C 1
ATOM 1699 O O . ARG A 1 209 ? -13.266 -0.555 24.555 1.00 83.00 209 ARG A O 1
ATOM 1706 N N . ALA A 1 210 ? -12.299 -0.695 22.537 1.00 82.19 210 ALA A N 1
ATOM 1707 C CA . ALA A 1 210 ? -13.428 -1.263 21.811 1.00 82.19 210 ALA A CA 1
ATOM 1708 C C . ALA A 1 210 ? -13.483 -2.792 21.947 1.00 82.19 210 ALA A C 1
ATOM 1710 O O . ALA A 1 210 ? -14.577 -3.358 21.980 1.00 82.19 210 ALA A O 1
ATOM 1711 N N . ARG A 1 211 ? -12.320 -3.446 22.068 1.00 77.81 211 ARG A N 1
ATOM 1712 C CA . ARG A 1 211 ? -12.184 -4.884 22.333 1.00 77.81 211 ARG A CA 1
ATOM 1713 C C . ARG A 1 211 ? -11.451 -5.101 23.653 1.00 77.81 211 ARG A C 1
ATOM 1715 O O . ARG A 1 211 ? -10.508 -4.388 23.983 1.00 77.81 211 ARG A O 1
ATOM 1722 N N . GLN A 1 212 ? -11.873 -6.103 24.417 1.00 59.88 212 GLN A N 1
ATOM 1723 C CA . GLN A 1 212 ? -11.145 -6.525 25.610 1.00 59.88 212 GLN A CA 1
ATOM 1724 C C . GLN A 1 212 ? -10.066 -7.526 25.193 1.00 59.88 212 GLN A C 1
ATOM 1726 O O . GLN A 1 212 ? -10.245 -8.736 25.303 1.00 59.88 212 GLN A O 1
ATOM 1731 N N . VAL A 1 213 ? -8.959 -7.016 24.653 1.00 56.41 213 VAL A N 1
ATOM 1732 C CA . VAL A 1 213 ? -7.809 -7.856 24.310 1.00 56.41 213 VAL A CA 1
ATOM 1733 C C . VAL A 1 213 ? -7.093 -8.226 25.596 1.00 56.41 213 VAL A C 1
ATOM 1735 O O . VAL A 1 213 ? -6.507 -7.383 26.275 1.00 56.41 213 VAL A O 1
ATOM 1738 N N . THR A 1 214 ? -7.197 -9.501 25.961 1.00 49.94 214 THR A N 1
ATOM 1739 C CA . THR A 1 214 ? -6.310 -10.087 26.961 1.00 49.94 214 THR A CA 1
ATOM 1740 C C . THR A 1 214 ? -5.047 -10.447 26.200 1.00 49.94 214 THR A C 1
ATOM 1742 O O . THR A 1 214 ? -5.072 -11.391 25.415 1.00 49.94 214 THR A O 1
ATOM 1745 N N . LEU A 1 215 ? -3.985 -9.658 26.367 1.00 44.47 215 LEU A N 1
ATOM 1746 C CA . LEU A 1 215 ? -2.667 -9.968 25.820 1.00 44.47 215 LEU A CA 1
ATOM 1747 C C . LEU A 1 215 ? -2.171 -11.196 26.592 1.00 44.47 215 LEU A C 1
ATOM 1749 O O . LEU A 1 215 ? -1.644 -11.090 27.697 1.00 44.47 215 LEU A O 1
ATOM 1753 N N . LEU A 1 216 ? -2.532 -12.378 26.099 1.00 42.81 216 LEU A N 1
ATOM 1754 C CA . LEU A 1 216 ? -2.087 -13.630 26.677 1.00 42.81 216 LEU A CA 1
ATOM 1755 C C . LEU A 1 216 ? -0.675 -13.847 26.151 1.00 42.81 216 LEU A C 1
ATOM 1757 O O . LEU A 1 216 ? -0.479 -13.954 24.944 1.00 42.81 216 LEU A O 1
ATOM 1761 N N . ASP A 1 217 ? 0.295 -13.880 27.059 1.00 48.94 217 ASP A N 1
ATOM 1762 C CA . ASP A 1 217 ? 1.658 -14.297 26.746 1.00 48.94 217 ASP A CA 1
ATOM 1763 C C . ASP A 1 217 ? 1.589 -15.601 25.921 1.00 48.94 217 ASP A C 1
ATOM 1765 O O . ASP A 1 217 ? 0.881 -16.530 26.339 1.00 48.94 217 ASP A O 1
ATOM 1769 N N . PRO A 1 218 ? 2.228 -15.678 24.737 1.00 48.44 218 PRO A N 1
ATOM 1770 C CA . PRO A 1 218 ? 2.176 -16.853 23.867 1.00 48.44 218 PRO A CA 1
ATOM 1771 C C . PRO A 1 218 ? 2.645 -18.142 24.561 1.00 48.44 218 PRO A C 1
ATOM 1773 O O . PRO A 1 218 ? 2.245 -19.227 24.143 1.00 48.44 218 PRO A O 1
ATOM 1776 N N . PHE A 1 219 ? 3.403 -18.034 25.656 1.00 52.00 219 PHE A N 1
ATOM 1777 C CA . PHE A 1 219 ? 3.845 -19.158 26.484 1.00 52.00 219 PHE A CA 1
ATOM 1778 C C . PHE A 1 219 ? 2.990 -19.382 27.741 1.00 52.00 219 PHE A C 1
ATOM 1780 O O . PHE A 1 219 ? 3.255 -20.298 28.520 1.00 52.00 219 PHE A O 1
ATOM 1787 N N . SER A 1 220 ? 1.937 -18.589 27.947 1.00 50.47 220 SER A N 1
ATOM 1788 C CA . SER A 1 220 ? 1.029 -18.770 29.077 1.00 50.47 220 SER A CA 1
ATOM 1789 C C . SER A 1 220 ? 0.100 -19.970 28.886 1.00 50.47 220 SER A C 1
ATOM 1791 O O . SER A 1 220 ? -0.398 -20.255 27.795 1.00 50.47 220 SER A O 1
ATOM 1793 N N . GLU A 1 221 ? -0.223 -20.637 29.993 1.00 57.53 221 GLU A N 1
ATOM 1794 C CA . GLU A 1 221 ? -1.156 -21.771 30.044 1.00 57.53 221 GLU A CA 1
ATOM 1795 C C . GLU A 1 221 ? -2.522 -21.435 29.410 1.00 57.53 221 GLU A C 1
ATOM 1797 O O . GLU A 1 221 ? -3.121 -22.242 28.699 1.00 57.53 221 GLU A O 1
ATOM 1802 N N . LYS A 1 222 ? -2.973 -20.182 29.557 1.00 51.78 222 LYS A N 1
ATOM 1803 C CA . LYS A 1 222 ? -4.206 -19.672 28.938 1.00 51.78 222 LYS A CA 1
ATOM 1804 C C . LYS A 1 222 ? -4.122 -19.547 27.411 1.00 51.78 222 LYS A C 1
ATOM 1806 O O . LYS A 1 222 ? -5.135 -19.772 26.745 1.00 51.78 222 LYS A O 1
ATOM 1811 N N . SER A 1 223 ? -2.960 -19.207 26.847 1.00 50.62 223 SER A N 1
ATOM 1812 C CA . SER A 1 223 ? -2.739 -19.214 25.390 1.00 50.62 223 SER A CA 1
ATOM 1813 C C . SER A 1 223 ? -2.834 -20.627 24.835 1.00 50.62 223 SER A C 1
ATOM 1815 O O . SER A 1 223 ? -3.545 -20.857 23.855 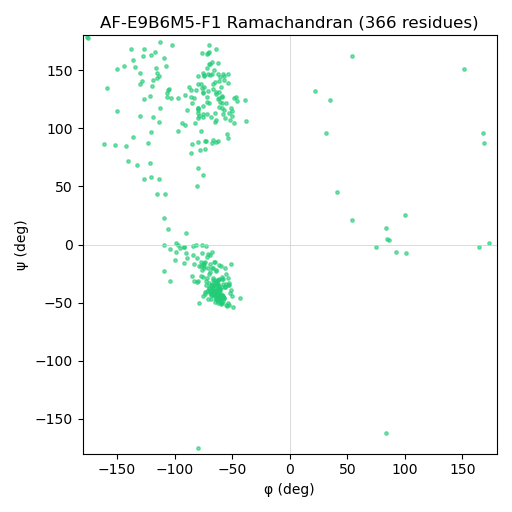1.00 50.62 223 SER A O 1
ATOM 1817 N N . TYR A 1 224 ? -2.211 -21.585 25.523 1.00 61.81 224 TYR A N 1
ATOM 1818 C CA . TYR A 1 224 ? -2.260 -22.995 25.149 1.00 61.81 224 TYR A CA 1
ATOM 1819 C C . TYR A 1 224 ? -3.694 -23.549 25.185 1.00 61.81 224 TYR A C 1
ATOM 1821 O O . TYR A 1 224 ? -4.145 -24.192 24.233 1.00 61.81 224 TYR A O 1
ATOM 1829 N N . GLU A 1 225 ? -4.468 -23.225 26.225 1.00 69.19 225 GLU A N 1
ATOM 1830 C CA . GLU A 1 225 ? -5.887 -23.588 26.300 1.00 69.19 225 GLU A CA 1
ATOM 1831 C C . GLU A 1 225 ? -6.729 -22.956 25.182 1.00 69.19 225 GLU A C 1
ATOM 1833 O O . GLU A 1 225 ? -7.588 -23.620 24.595 1.00 69.19 225 GLU A O 1
ATOM 1838 N N . SER A 1 226 ? -6.511 -21.673 24.881 1.00 65.44 226 SER A N 1
ATOM 1839 C CA . SER A 1 226 ? -7.222 -20.959 23.814 1.00 65.44 226 SER A CA 1
ATOM 1840 C C . SER A 1 226 ? -6.937 -21.580 22.444 1.00 65.44 226 SER A C 1
ATOM 1842 O O . SER A 1 226 ? -7.860 -21.852 21.669 1.00 65.44 226 SER A O 1
ATOM 1844 N N . GLN A 1 227 ? -5.670 -21.899 22.177 1.00 70.81 227 GLN A N 1
ATOM 1845 C CA . GLN A 1 227 ? -5.234 -22.552 20.947 1.00 70.81 227 GLN A CA 1
ATOM 1846 C C . GLN A 1 227 ? -5.816 -23.967 20.827 1.00 70.81 227 GLN A C 1
ATOM 1848 O O . GLN A 1 227 ? -6.357 -24.319 19.777 1.00 70.81 227 GLN A O 1
ATOM 1853 N N . GLN A 1 228 ? -5.830 -24.749 21.912 1.00 72.12 228 GLN A N 1
ATOM 1854 C CA . GLN A 1 228 ? -6.505 -26.050 21.937 1.00 72.12 228 GLN A CA 1
ATOM 1855 C C . GLN A 1 228 ? -8.012 -25.939 21.673 1.00 72.12 228 GLN A C 1
ATOM 1857 O O . GLN A 1 228 ? -8.575 -26.780 20.971 1.00 72.12 228 GLN A O 1
ATOM 1862 N N . ARG A 1 229 ? -8.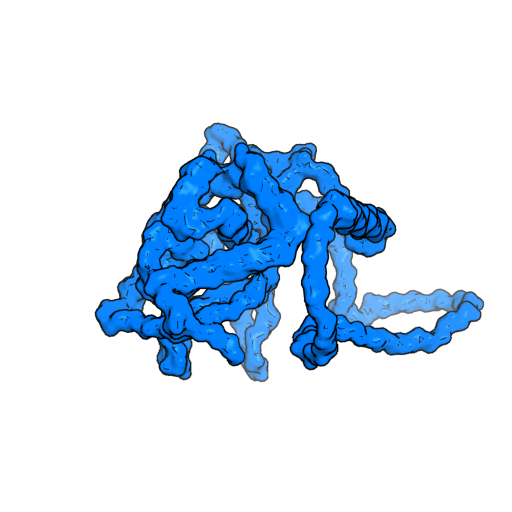690 -24.916 22.210 1.00 75.88 229 ARG A N 1
ATOM 1863 C CA . ARG A 1 229 ? -10.122 -24.688 21.946 1.00 75.88 229 ARG A CA 1
ATOM 1864 C C . ARG A 1 229 ? -10.376 -24.339 20.482 1.00 75.88 229 ARG A C 1
ATOM 1866 O O . ARG A 1 229 ? -11.315 -24.882 19.904 1.00 75.88 229 ARG A O 1
ATOM 1873 N N . ARG A 1 230 ? -9.538 -23.488 19.876 1.00 71.69 230 ARG A N 1
ATOM 1874 C CA . ARG A 1 230 ? -9.608 -23.153 18.442 1.00 71.69 230 ARG A CA 1
ATOM 1875 C C . ARG A 1 230 ? -9.393 -24.393 17.568 1.00 71.69 230 ARG A C 1
ATOM 1877 O O . ARG A 1 230 ? -10.197 -24.638 16.674 1.00 71.69 230 ARG A O 1
ATOM 1884 N N . MET A 1 231 ? -8.393 -25.218 17.883 1.00 74.25 231 MET A N 1
ATOM 1885 C CA . MET A 1 231 ? -8.125 -26.478 17.174 1.00 74.25 231 MET A CA 1
ATOM 1886 C C . MET A 1 231 ? -9.303 -27.455 17.267 1.00 74.25 231 MET A C 1
ATOM 1888 O O . MET A 1 231 ? -9.766 -27.948 16.243 1.00 74.25 231 MET A O 1
ATOM 1892 N N . LYS A 1 232 ? -9.865 -27.660 18.465 1.00 80.69 232 LYS A N 1
ATOM 1893 C CA . LYS A 1 232 ? -11.056 -28.508 18.661 1.00 80.69 232 LYS A CA 1
ATOM 1894 C C . LYS A 1 232 ? -12.284 -27.981 17.919 1.00 80.69 232 LYS A C 1
ATOM 1896 O O . LYS A 1 232 ? -13.083 -28.763 17.414 1.00 80.69 232 LYS A O 1
ATOM 1901 N N . ALA A 1 233 ? -12.463 -26.661 17.857 1.00 76.31 233 ALA A N 1
ATOM 1902 C CA . ALA A 1 233 ? -13.560 -26.054 17.108 1.00 76.31 233 ALA A CA 1
ATOM 1903 C C . ALA A 1 233 ? -13.393 -26.254 15.593 1.00 76.31 233 ALA A C 1
ATOM 1905 O O . ALA A 1 233 ? -14.364 -26.593 14.919 1.00 76.31 233 ALA A O 1
ATOM 1906 N N . ALA A 1 234 ? -12.172 -26.102 15.073 1.00 74.75 234 ALA A N 1
ATOM 1907 C CA . ALA A 1 234 ? -11.852 -26.351 13.670 1.00 74.75 234 ALA A CA 1
ATOM 1908 C C . ALA A 1 234 ? -12.014 -27.834 13.293 1.00 74.75 234 ALA A C 1
ATOM 1910 O O . ALA A 1 234 ? -12.561 -28.147 12.238 1.00 74.75 234 ALA A O 1
ATOM 1911 N N . GLU A 1 235 ? -11.604 -28.750 14.170 1.00 77.12 235 GLU A N 1
ATOM 1912 C CA . GLU A 1 235 ? -11.792 -30.192 13.996 1.00 77.12 235 GLU A CA 1
ATOM 1913 C C . GLU A 1 235 ? -13.280 -30.558 13.976 1.00 77.12 235 GLU A C 1
ATOM 1915 O O . GLU A 1 235 ? -13.750 -31.186 13.033 1.00 77.12 235 GLU A O 1
ATOM 1920 N N . LYS A 1 236 ? -14.064 -30.036 14.925 1.00 80.50 236 LYS A N 1
ATOM 1921 C CA . LYS A 1 236 ? -15.520 -30.224 14.952 1.00 80.50 236 LYS A CA 1
ATOM 1922 C C . LYS A 1 236 ? -16.216 -29.646 13.714 1.00 80.50 236 LYS A C 1
ATOM 1924 O O . LYS A 1 236 ? -17.198 -30.210 13.233 1.00 80.50 236 LYS A O 1
ATOM 1929 N N . ALA A 1 237 ? -15.728 -28.519 13.193 1.00 73.12 237 ALA A N 1
ATOM 1930 C CA . ALA A 1 237 ? -16.230 -27.947 11.949 1.00 73.12 237 ALA A CA 1
ATOM 1931 C C . ALA A 1 237 ? -15.932 -28.871 10.756 1.00 73.12 237 ALA A C 1
ATOM 1933 O O . ALA A 1 237 ? -16.839 -29.140 9.970 1.00 73.12 237 ALA A O 1
ATOM 1934 N N . ARG A 1 238 ? -14.721 -29.437 10.666 1.00 75.19 238 ARG A N 1
ATOM 1935 C CA . ARG A 1 238 ? -14.365 -30.439 9.645 1.00 75.19 238 ARG A CA 1
ATOM 1936 C C . ARG A 1 238 ? -15.225 -31.695 9.746 1.00 75.19 238 ARG A C 1
ATOM 1938 O O . ARG A 1 238 ? -15.810 -32.096 8.749 1.00 75.19 238 ARG A O 1
ATOM 1945 N N . GLU A 1 239 ? -15.409 -32.241 10.945 1.00 77.75 239 GLU A N 1
ATOM 1946 C CA . GLU A 1 239 ? -16.288 -33.395 11.169 1.00 77.75 239 GLU A CA 1
ATOM 1947 C C . GLU A 1 239 ? -17.736 -33.118 10.738 1.00 77.75 239 GLU A C 1
ATOM 1949 O O . GLU A 1 239 ? -18.412 -33.997 10.203 1.00 77.75 239 GLU A O 1
ATOM 1954 N N . SER A 1 240 ? -18.226 -31.891 10.948 1.00 71.44 240 SER A N 1
ATOM 1955 C CA . SER A 1 240 ? -19.576 -31.500 10.531 1.00 71.44 240 SER A CA 1
ATOM 1956 C C . SER A 1 240 ? -19.727 -31.398 9.010 1.00 71.44 240 SER A C 1
ATOM 1958 O O . SER A 1 240 ? -20.787 -31.743 8.484 1.00 71.44 240 SER A O 1
ATOM 1960 N N . ILE A 1 241 ? -18.666 -30.985 8.310 1.00 71.44 241 ILE A N 1
ATOM 1961 C CA . ILE A 1 241 ? -18.602 -30.929 6.845 1.00 71.44 241 ILE A CA 1
ATOM 1962 C C . ILE A 1 241 ? -18.537 -32.353 6.281 1.00 71.44 241 ILE A C 1
ATOM 1964 O O . ILE A 1 241 ? -19.358 -32.712 5.440 1.00 71.44 241 ILE A O 1
ATOM 1968 N N . ASP A 1 242 ? -17.680 -33.212 6.836 1.00 72.06 242 ASP A N 1
ATOM 1969 C CA . ASP A 1 242 ? -17.572 -34.621 6.435 1.00 72.06 242 ASP A CA 1
ATOM 1970 C C . ASP A 1 242 ? -18.875 -35.401 6.693 1.00 72.06 242 ASP A C 1
ATOM 1972 O O . ASP A 1 242 ? -19.252 -36.303 5.939 1.00 72.06 242 ASP A O 1
ATOM 1976 N N . ALA A 1 243 ? -19.604 -35.064 7.761 1.00 68.56 243 ALA A N 1
ATOM 1977 C CA . ALA A 1 243 ? -20.919 -35.634 8.045 1.00 68.56 243 ALA A CA 1
ATOM 1978 C C . ALA A 1 243 ? -22.012 -35.124 7.087 1.00 68.56 243 ALA A C 1
ATOM 1980 O O . ALA A 1 243 ? -22.981 -35.847 6.834 1.00 68.56 243 ALA A O 1
ATOM 1981 N N . ALA A 1 244 ? -21.871 -33.904 6.560 1.00 62.19 244 ALA A N 1
ATOM 1982 C CA . ALA A 1 244 ? -22.770 -33.347 5.555 1.00 62.19 244 ALA A CA 1
ATOM 1983 C C . ALA A 1 244 ? -22.538 -33.989 4.176 1.00 62.19 244 ALA A C 1
ATOM 1985 O O . ALA A 1 244 ? -23.512 -34.375 3.528 1.00 62.19 244 ALA A O 1
ATOM 1986 N N . ASP A 1 245 ? -21.282 -34.226 3.790 1.00 56.03 245 ASP A N 1
ATOM 1987 C CA . ASP A 1 245 ? -20.934 -34.929 2.545 1.00 56.03 245 ASP A CA 1
ATOM 1988 C C . ASP A 1 245 ? -21.418 -36.387 2.541 1.00 56.03 245 ASP A C 1
ATOM 1990 O O . ASP A 1 245 ? -21.890 -36.895 1.523 1.00 56.03 245 ASP A O 1
ATOM 1994 N N . LYS A 1 246 ? -21.437 -37.052 3.704 1.00 59.06 246 LYS A N 1
ATOM 1995 C CA . LYS A 1 246 ? -22.002 -38.408 3.855 1.00 59.06 246 LYS A CA 1
ATOM 1996 C C . LYS A 1 246 ? -23.530 -38.484 3.721 1.00 59.06 246 LYS A C 1
ATOM 1998 O O . LYS A 1 246 ? -24.070 -39.589 3.681 1.00 59.06 246 LYS A O 1
ATOM 2003 N N . ARG A 1 247 ? -24.249 -37.355 3.670 1.00 52.66 247 ARG A N 1
ATOM 2004 C CA . ARG A 1 247 ? -25.716 -37.312 3.485 1.00 52.66 247 ARG A CA 1
ATOM 2005 C C . ARG A 1 247 ? -26.153 -37.070 2.039 1.00 52.66 247 ARG A C 1
ATOM 2007 O O . ARG A 1 247 ? -27.355 -37.062 1.777 1.00 52.66 247 ARG A O 1
ATOM 2014 N N . ILE A 1 248 ? -25.215 -36.920 1.107 1.00 42.50 248 ILE A N 1
ATOM 2015 C CA . ILE A 1 248 ? -25.502 -36.831 -0.326 1.00 42.50 248 ILE A CA 1
ATOM 2016 C C . ILE A 1 248 ? -25.486 -38.262 -0.903 1.00 42.50 248 ILE A C 1
ATOM 2018 O O . ILE A 1 248 ? -24.438 -38.909 -0.874 1.00 42.50 248 ILE A O 1
ATOM 2022 N N . PRO A 1 249 ? -26.606 -38.806 -1.423 1.00 38.47 249 PRO A N 1
ATOM 2023 C CA . PRO A 1 249 ? -26.594 -40.120 -2.050 1.00 38.47 249 PRO A CA 1
ATOM 2024 C C . PRO A 1 249 ? -25.862 -40.035 -3.393 1.00 38.47 249 PRO A C 1
ATOM 2026 O O . PRO A 1 249 ? -26.338 -39.407 -4.338 1.00 38.47 249 PRO A O 1
ATOM 2029 N N . THR A 1 250 ? -24.700 -40.675 -3.477 1.00 40.00 250 THR A N 1
ATOM 2030 C CA . THR A 1 250 ? -23.940 -40.873 -4.712 1.00 40.00 250 THR A CA 1
ATOM 2031 C C . THR A 1 250 ? -24.536 -42.038 -5.508 1.00 40.00 250 THR A C 1
ATOM 2033 O O . THR A 1 250 ? -24.545 -43.182 -5.057 1.00 40.00 250 THR A O 1
ATOM 2036 N N . LEU A 1 251 ? -25.025 -41.753 -6.720 1.00 34.25 251 LEU A N 1
ATOM 2037 C CA . LEU A 1 251 ? -25.135 -42.757 -7.779 1.00 34.25 251 LEU A CA 1
ATOM 2038 C C . LEU A 1 251 ? -23.704 -43.094 -8.237 1.00 34.25 251 LEU A C 1
ATOM 2040 O O . LEU A 1 251 ? -22.959 -42.194 -8.620 1.00 34.25 251 LEU A O 1
ATOM 2044 N N . GLY A 1 252 ? -23.323 -44.371 -8.144 1.00 33.69 252 GLY A N 1
ATOM 2045 C CA . GLY A 1 252 ? -21.993 -44.879 -8.507 1.00 33.69 252 GLY A CA 1
ATOM 2046 C C . GLY A 1 252 ? -21.700 -44.875 -10.019 1.00 33.69 252 GLY A C 1
ATOM 2047 O O . GLY A 1 252 ? -22.590 -44.645 -10.830 1.00 33.69 252 GLY A O 1
ATOM 2048 N N . GLY A 1 253 ? -20.472 -45.157 -10.458 1.00 31.11 253 GLY A N 1
ATOM 2049 C CA . GLY A 1 253 ? -19.312 -45.584 -9.681 1.00 31.11 253 GLY A CA 1
ATOM 2050 C C . GLY A 1 253 ? -18.022 -45.739 -10.502 1.00 31.11 253 GLY A C 1
ATOM 2051 O O . GLY A 1 253 ? -18.012 -45.518 -11.707 1.00 31.11 253 GLY A O 1
ATOM 2052 N N . ASN A 1 254 ? -16.982 -46.109 -9.746 1.00 30.25 254 ASN A N 1
ATOM 2053 C CA . ASN A 1 254 ? -15.725 -46.823 -10.018 1.00 30.25 254 ASN A CA 1
ATOM 2054 C C . ASN A 1 254 ? -14.966 -46.645 -11.345 1.00 30.25 254 ASN A C 1
ATOM 2056 O O . ASN A 1 254 ? -15.429 -47.079 -12.390 1.00 30.25 254 ASN A O 1
ATOM 2060 N N . ASP A 1 255 ? -13.690 -46.256 -11.218 1.00 28.16 255 ASP A N 1
ATOM 2061 C CA . ASP A 1 255 ? -12.577 -47.167 -11.530 1.00 28.16 255 ASP A CA 1
ATOM 2062 C C . ASP A 1 255 ? -11.329 -46.854 -10.678 1.00 28.16 255 ASP A C 1
ATOM 2064 O O . ASP A 1 255 ? -11.132 -45.735 -10.205 1.00 28.16 255 ASP A O 1
ATOM 2068 N N . SER A 1 256 ? -10.536 -47.894 -10.414 1.00 31.80 256 SER A N 1
ATOM 2069 C CA . SER A 1 256 ? -9.544 -47.993 -9.330 1.00 31.80 256 SER A CA 1
ATOM 2070 C C . SER A 1 256 ? -8.090 -47.872 -9.822 1.00 31.80 256 SER A C 1
ATOM 2072 O O . SER A 1 256 ? -7.735 -48.635 -10.710 1.00 31.80 256 SER A O 1
ATOM 2074 N N . ALA A 1 257 ? -7.275 -47.039 -9.137 1.00 34.06 257 ALA A N 1
ATOM 2075 C CA . ALA A 1 257 ? -5.816 -47.136 -8.824 1.00 34.06 257 ALA A CA 1
ATOM 2076 C C . ALA A 1 257 ? -4.774 -47.339 -9.978 1.00 34.06 257 ALA A C 1
ATOM 2078 O O . ALA A 1 257 ? -5.162 -47.789 -11.048 1.00 34.06 257 ALA A O 1
ATOM 2079 N N . PRO A 1 258 ? -3.442 -47.079 -9.813 1.00 38.06 258 PRO A N 1
ATOM 2080 C CA . PRO A 1 258 ? -2.668 -46.882 -8.575 1.00 38.06 258 PRO A CA 1
ATOM 2081 C C . PRO A 1 258 ? -1.610 -45.738 -8.558 1.00 38.06 258 PRO A C 1
ATOM 2083 O O . PRO A 1 258 ? -1.263 -45.145 -9.571 1.00 38.06 258 PRO A O 1
ATOM 2086 N N . ASP A 1 259 ? -1.137 -45.474 -7.336 1.00 30.89 259 ASP A N 1
ATOM 2087 C CA . ASP A 1 259 ? 0.212 -45.114 -6.852 1.00 30.89 259 ASP A CA 1
ATOM 2088 C C . ASP A 1 259 ? 1.279 -44.499 -7.797 1.00 30.89 259 ASP A C 1
ATOM 2090 O O . ASP A 1 259 ? 1.610 -45.037 -8.853 1.00 30.89 259 ASP A O 1
ATOM 2094 N N . GLY A 1 260 ? 1.915 -43.414 -7.335 1.00 24.94 260 GLY A N 1
ATOM 2095 C CA . GLY A 1 260 ? 3.047 -42.760 -8.004 1.00 24.94 260 GLY A CA 1
ATOM 2096 C C . GLY A 1 260 ? 3.402 -41.397 -7.399 1.00 24.94 260 GLY A C 1
ATOM 2097 O O . GLY A 1 260 ? 2.903 -40.363 -7.835 1.00 24.94 260 GLY A O 1
ATOM 2098 N N . GLY A 1 261 ? 4.258 -41.395 -6.375 1.00 26.89 261 GLY A N 1
ATOM 2099 C CA . GLY A 1 261 ? 4.674 -40.195 -5.647 1.00 26.89 261 GLY A CA 1
ATOM 2100 C C . GLY A 1 261 ? 5.608 -39.243 -6.405 1.00 26.89 261 GLY A C 1
ATOM 2101 O O . GLY A 1 261 ? 6.405 -39.667 -7.238 1.00 26.89 261 GLY A O 1
ATOM 2102 N N . ARG A 1 262 ? 5.529 -37.952 -6.048 1.00 30.61 262 ARG A N 1
ATOM 2103 C CA . ARG A 1 262 ? 6.634 -36.975 -5.919 1.00 30.61 262 ARG A CA 1
ATOM 2104 C C . ARG A 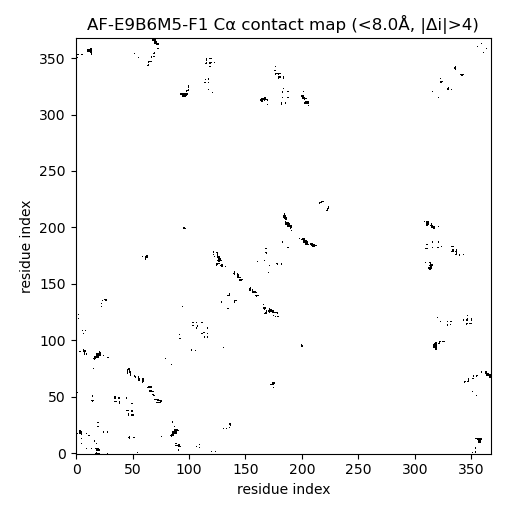1 262 ? 6.064 -35.561 -5.796 1.00 30.61 262 ARG A C 1
ATOM 2106 O O . ARG A 1 262 ? 5.832 -34.900 -6.797 1.00 30.61 262 ARG A O 1
ATOM 2113 N N . PHE A 1 263 ? 5.918 -35.084 -4.567 1.00 28.48 263 PHE A N 1
ATOM 2114 C CA . PHE A 1 263 ? 6.119 -33.673 -4.242 1.00 28.48 263 PHE A CA 1
ATOM 2115 C C . PHE A 1 263 ? 6.797 -33.630 -2.874 1.00 28.48 263 PHE A C 1
ATOM 2117 O O . PHE A 1 263 ? 6.144 -33.563 -1.836 1.00 28.48 263 PHE A O 1
ATOM 2124 N N . ASP A 1 264 ? 8.127 -33.751 -2.907 1.00 28.02 264 ASP A N 1
ATOM 2125 C CA . ASP A 1 264 ? 9.006 -33.354 -1.811 1.00 28.02 264 ASP A CA 1
ATOM 2126 C C . ASP A 1 264 ? 8.673 -31.908 -1.432 1.00 28.02 264 ASP A C 1
ATOM 2128 O O . ASP A 1 264 ? 8.895 -30.976 -2.209 1.00 28.02 264 ASP A O 1
ATOM 2132 N N . ARG A 1 265 ? 8.131 -31.714 -0.230 1.00 31.42 265 ARG A N 1
ATOM 2133 C CA . ARG A 1 265 ? 8.072 -30.407 0.424 1.00 31.42 265 ARG A CA 1
ATOM 2134 C C . ARG A 1 265 ? 9.449 -30.110 1.013 1.00 31.42 265 ARG A C 1
ATOM 2136 O O . ARG A 1 265 ? 9.689 -30.313 2.197 1.00 31.42 265 ARG A O 1
ATOM 2143 N N . SER A 1 266 ? 10.372 -29.631 0.188 1.00 34.25 266 SER A N 1
ATOM 2144 C CA . SER A 1 266 ? 11.599 -29.007 0.682 1.00 34.25 266 SER A CA 1
ATOM 2145 C C . SER A 1 266 ? 11.268 -27.588 1.156 1.00 34.25 266 SER A C 1
ATOM 2147 O O . SER A 1 266 ? 11.148 -26.676 0.339 1.00 34.25 266 SER A O 1
ATOM 2149 N N . GLY A 1 267 ? 11.069 -27.415 2.463 1.00 33.69 267 GLY A N 1
ATOM 2150 C CA . GLY A 1 267 ? 10.796 -26.106 3.067 1.00 33.69 267 GLY A CA 1
ATOM 2151 C C . GLY A 1 267 ? 10.229 -26.133 4.488 1.00 33.69 267 GLY A C 1
ATOM 2152 O O . GLY A 1 267 ? 10.022 -25.070 5.064 1.00 33.69 267 GLY A O 1
ATOM 2153 N N . GLU A 1 268 ? 9.978 -27.306 5.074 1.00 33.31 268 GLU A N 1
ATOM 2154 C CA . GLU A 1 268 ? 9.631 -27.394 6.495 1.00 33.31 268 GLU A CA 1
ATOM 2155 C C . GLU A 1 268 ? 10.864 -27.091 7.359 1.00 33.31 268 GLU A C 1
ATOM 2157 O O . GLU A 1 268 ? 11.953 -27.618 7.117 1.00 33.31 268 GLU A O 1
ATOM 2162 N N . ALA A 1 269 ? 10.690 -26.216 8.355 1.00 31.23 269 ALA A N 1
ATOM 2163 C CA . ALA A 1 269 ? 11.707 -25.911 9.351 1.00 31.23 269 ALA A CA 1
ATOM 2164 C C . ALA A 1 269 ? 12.140 -27.214 10.040 1.00 31.23 269 ALA A C 1
ATOM 2166 O O . ALA A 1 269 ? 11.376 -27.825 10.788 1.00 31.23 269 ALA A O 1
ATOM 2167 N N . GLN A 1 270 ? 13.359 -27.665 9.748 1.00 29.30 270 GLN A N 1
ATOM 2168 C CA . GLN A 1 270 ? 13.916 -28.852 10.379 1.00 29.30 270 GLN A CA 1
ATOM 2169 C C . GLN A 1 270 ? 14.260 -28.535 11.832 1.00 29.30 270 GLN A C 1
ATOM 2171 O O . GLN A 1 270 ? 14.969 -27.576 12.133 1.00 29.30 270 GLN A O 1
ATOM 2176 N N . PHE A 1 271 ? 13.740 -29.366 12.730 1.00 30.55 271 PHE A N 1
ATOM 2177 C CA . PHE A 1 271 ? 14.041 -29.335 14.152 1.00 30.55 271 PHE A CA 1
ATOM 2178 C C . PHE A 1 271 ? 15.550 -29.539 14.347 1.00 30.55 271 PHE A C 1
ATOM 2180 O O . PHE A 1 271 ? 16.077 -30.586 13.975 1.00 30.55 271 PHE A O 1
ATOM 2187 N N . ILE A 1 272 ? 16.249 -28.553 14.913 1.00 33.47 272 ILE A N 1
ATOM 2188 C CA . ILE A 1 272 ? 17.629 -28.724 15.383 1.00 33.47 272 ILE A CA 1
ATOM 2189 C C . ILE A 1 272 ? 17.527 -29.431 16.741 1.00 33.47 272 ILE A C 1
ATOM 2191 O O . ILE A 1 272 ? 16.991 -28.836 17.678 1.00 33.47 272 ILE A O 1
ATOM 2195 N N . PRO A 1 273 ? 17.992 -30.684 16.896 1.00 29.61 273 PRO A N 1
ATOM 2196 C CA . PRO A 1 273 ? 18.004 -31.331 18.197 1.00 29.61 273 PRO A CA 1
ATOM 2197 C C . PRO A 1 273 ? 18.976 -30.568 19.099 1.00 29.61 273 PRO A C 1
ATOM 2199 O O . PRO A 1 273 ? 20.183 -30.554 18.854 1.00 29.61 273 PRO A O 1
ATOM 2202 N N . GLY A 1 274 ? 18.443 -29.913 20.131 1.00 27.83 274 GLY A N 1
ATOM 2203 C CA . GLY A 1 274 ? 19.252 -29.384 21.221 1.00 27.83 274 GLY A CA 1
ATOM 2204 C C . GLY A 1 274 ? 20.111 -30.504 21.800 1.00 27.83 274 GLY A C 1
ATOM 2205 O O . GLY A 1 274 ? 19.653 -31.644 21.920 1.00 27.83 274 GLY A O 1
ATOM 2206 N N . ALA A 1 275 ? 21.370 -30.184 22.103 1.00 30.48 275 ALA A N 1
ATOM 2207 C CA . ALA A 1 275 ? 22.316 -31.111 22.700 1.00 30.48 275 ALA A CA 1
ATOM 2208 C C . ALA A 1 275 ? 21.648 -31.865 23.858 1.00 30.48 275 ALA A C 1
ATOM 2210 O O . ALA A 1 275 ? 21.095 -31.268 24.780 1.00 30.48 275 ALA A O 1
ATOM 2211 N N . THR A 1 276 ? 21.670 -33.190 23.747 1.00 28.56 276 THR A N 1
ATOM 2212 C CA . THR A 1 276 ? 21.137 -34.153 24.706 1.00 28.56 276 THR A CA 1
ATOM 2213 C C . THR A 1 276 ? 21.395 -33.723 26.144 1.00 28.56 276 THR A C 1
ATOM 2215 O O . THR A 1 276 ? 22.545 -33.532 26.542 1.00 28.56 276 THR A O 1
ATOM 2218 N N . SER A 1 277 ? 20.315 -33.638 26.918 1.00 33.34 277 SER A N 1
ATOM 2219 C CA . SER A 1 277 ? 20.319 -33.548 28.372 1.00 33.34 277 SER A CA 1
ATOM 2220 C C . SER A 1 277 ? 21.112 -34.716 28.961 1.00 33.34 277 SER A C 1
ATOM 2222 O O . SER A 1 277 ? 20.592 -35.820 29.140 1.00 33.34 277 SER A O 1
ATOM 2224 N N . ALA A 1 278 ? 22.388 -34.486 29.249 1.00 31.80 278 ALA A N 1
ATOM 2225 C CA . ALA A 1 278 ? 23.156 -35.360 30.112 1.00 31.80 278 ALA A CA 1
ATOM 2226 C C . ALA A 1 278 ? 22.798 -35.018 31.566 1.00 31.80 278 ALA A C 1
ATOM 2228 O O . ALA A 1 278 ? 23.137 -33.946 32.057 1.00 31.80 278 ALA A O 1
ATOM 2229 N N . ASN A 1 279 ? 22.069 -35.938 32.200 1.00 33.75 279 ASN A N 1
ATOM 2230 C CA . ASN A 1 279 ? 21.997 -36.203 33.639 1.00 33.75 279 ASN A CA 1
ATOM 2231 C C . ASN A 1 279 ? 22.193 -35.008 34.581 1.00 33.75 279 ASN A C 1
ATOM 2233 O O . ASN A 1 279 ? 23.307 -34.722 35.013 1.00 33.75 279 ASN A O 1
ATOM 2237 N N . TRP A 1 280 ? 21.086 -34.411 35.016 1.00 27.06 280 TRP A N 1
ATOM 2238 C CA . TRP A 1 280 ? 21.050 -33.704 36.293 1.00 27.06 280 TRP A CA 1
ATOM 2239 C C . TRP A 1 280 ? 20.472 -34.658 37.335 1.00 27.06 280 TRP A C 1
ATOM 2241 O O . TRP A 1 280 ? 19.268 -34.887 37.399 1.00 27.06 280 TRP A O 1
ATOM 2251 N N . SER A 1 281 ? 21.367 -35.291 38.089 1.00 29.09 281 SER A N 1
ATOM 2252 C CA . SER A 1 281 ? 21.033 -35.979 39.330 1.00 29.09 281 SER A CA 1
ATOM 2253 C C . SER A 1 281 ? 20.792 -34.947 40.425 1.00 29.09 281 SER A C 1
ATOM 2255 O O . SER A 1 281 ? 21.637 -34.076 40.639 1.00 29.09 281 SER A O 1
ATOM 2257 N N . ASP A 1 282 ? 19.671 -35.095 41.127 1.00 34.22 282 ASP A N 1
ATOM 2258 C CA . ASP A 1 282 ? 19.377 -34.417 42.384 1.00 34.22 282 ASP A CA 1
ATOM 2259 C C . ASP A 1 282 ? 20.546 -34.538 43.368 1.00 34.22 282 ASP A C 1
ATOM 2261 O O . ASP A 1 282 ? 21.009 -35.633 43.695 1.00 34.22 282 ASP A O 1
ATOM 2265 N N . GLY A 1 283 ? 20.995 -33.390 43.862 1.00 27.06 283 GLY A N 1
ATOM 2266 C CA . GLY A 1 283 ? 22.019 -33.276 44.888 1.00 27.06 283 GLY A CA 1
ATOM 2267 C C . GLY A 1 283 ? 21.941 -31.899 45.519 1.00 27.06 283 GLY A C 1
ATOM 2268 O O . GLY A 1 283 ? 22.598 -30.963 45.075 1.00 27.06 283 GLY A O 1
ATOM 2269 N N . ALA A 1 284 ? 21.092 -31.770 46.535 1.00 37.88 284 ALA A N 1
ATOM 2270 C CA . ALA A 1 284 ? 21.098 -30.623 47.421 1.00 37.88 284 ALA A CA 1
ATOM 2271 C C . ALA A 1 284 ? 22.454 -30.541 48.130 1.00 37.88 284 ALA A C 1
ATOM 2273 O O . ALA A 1 284 ? 22.779 -31.439 48.899 1.00 37.88 284 ALA A O 1
ATOM 2274 N N . GLU A 1 285 ? 23.202 -29.458 47.929 1.00 29.50 285 GLU A N 1
ATOM 2275 C CA . GLU A 1 285 ? 24.080 -28.927 48.967 1.00 29.50 285 GLU A CA 1
ATOM 2276 C C . GLU A 1 285 ? 24.419 -27.455 48.721 1.00 29.50 285 GLU A C 1
ATOM 2278 O O . GLU A 1 285 ? 24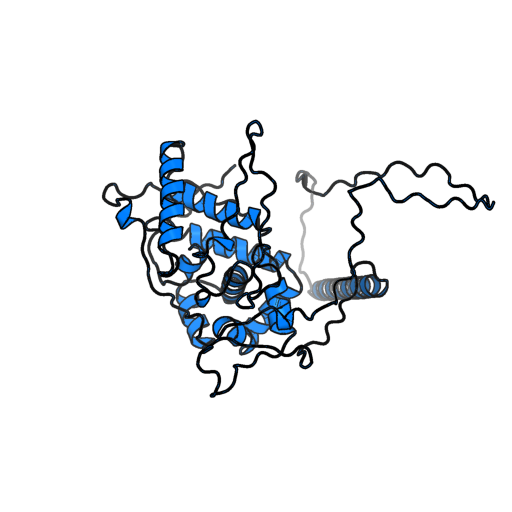.699 -26.998 47.615 1.00 29.50 285 GLU A O 1
ATOM 2283 N N . SER A 1 286 ? 24.318 -26.703 49.807 1.00 37.16 286 SER A N 1
ATOM 2284 C CA . SER A 1 286 ? 24.539 -25.274 49.916 1.00 37.16 286 SER A CA 1
ATOM 2285 C C . SER A 1 286 ? 25.982 -24.878 49.609 1.00 37.16 286 SER A C 1
ATOM 2287 O O . SER A 1 286 ? 26.905 -25.348 50.273 1.00 37.16 286 SER A O 1
ATOM 2289 N N . SER A 1 287 ? 26.172 -23.870 48.762 1.00 31.22 287 SER A N 1
ATOM 2290 C CA . SER A 1 287 ? 27.296 -22.950 48.933 1.00 31.22 287 SER A CA 1
ATOM 2291 C C . SER A 1 287 ? 26.930 -21.569 48.408 1.00 31.22 287 SER A C 1
ATOM 2293 O O . SER A 1 287 ? 26.711 -21.389 47.212 1.00 31.22 287 SER A O 1
ATOM 2295 N N . ASN A 1 288 ? 26.884 -20.602 49.325 1.00 39.84 288 ASN A N 1
ATOM 2296 C CA . ASN A 1 288 ? 26.894 -19.175 49.034 1.00 39.84 288 ASN A CA 1
ATOM 2297 C C . ASN A 1 288 ? 28.079 -18.851 48.113 1.00 39.84 288 ASN A C 1
ATOM 2299 O O . ASN A 1 288 ? 29.229 -18.844 48.553 1.00 39.84 288 ASN A O 1
ATOM 2303 N N . ARG A 1 289 ? 27.797 -18.569 46.845 1.00 29.77 289 ARG A N 1
ATOM 2304 C CA . ARG A 1 289 ? 28.692 -17.830 45.959 1.00 29.77 289 ARG A CA 1
ATOM 2305 C C . ARG A 1 289 ? 27.866 -16.732 45.316 1.00 29.77 289 ARG A C 1
ATOM 2307 O O . ARG A 1 289 ? 26.971 -17.020 44.529 1.00 29.77 289 ARG A O 1
ATOM 2314 N N . GLU A 1 290 ? 28.155 -15.490 45.697 1.00 32.41 290 GLU A N 1
ATOM 2315 C CA . GLU A 1 290 ? 27.822 -14.330 44.875 1.00 32.41 290 GLU A CA 1
ATOM 2316 C C . GLU A 1 290 ? 28.363 -14.600 43.469 1.00 32.41 290 GLU A C 1
ATOM 2318 O O . GLU A 1 290 ? 29.562 -14.822 43.284 1.00 32.41 290 GLU A O 1
ATOM 2323 N N . LEU A 1 291 ? 27.459 -14.672 42.492 1.00 32.22 291 LEU A N 1
ATOM 2324 C CA . LEU A 1 291 ? 27.836 -14.616 41.091 1.00 32.22 291 LEU A CA 1
ATOM 2325 C C . LEU A 1 291 ? 28.169 -13.159 40.789 1.00 32.22 291 LEU A C 1
ATOM 2327 O O . LEU A 1 291 ? 27.302 -12.289 40.835 1.00 32.22 291 LEU A O 1
ATOM 2331 N N . ASP A 1 292 ? 29.445 -12.921 40.518 1.00 30.97 292 ASP A N 1
ATOM 2332 C CA . ASP A 1 292 ?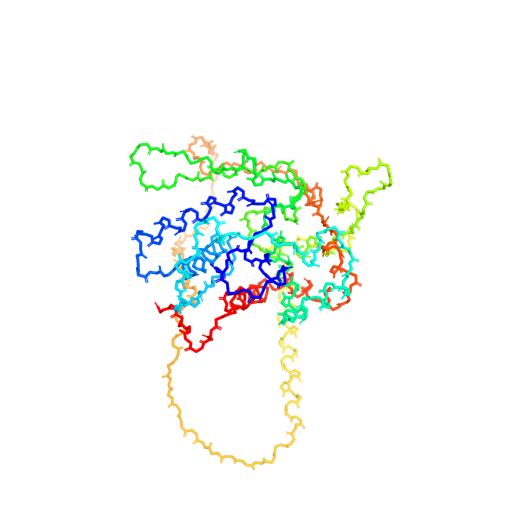 29.986 -11.659 40.036 1.00 30.97 292 ASP A CA 1
ATOM 2333 C C . ASP A 1 292 ? 29.439 -11.419 38.614 1.00 30.97 292 ASP A C 1
ATOM 2335 O O . ASP A 1 292 ? 29.995 -11.884 37.617 1.00 30.97 292 ASP A O 1
ATOM 2339 N N . ILE A 1 293 ? 28.282 -10.753 38.513 1.00 39.84 293 ILE A N 1
ATOM 2340 C CA . ILE A 1 293 ? 27.679 -10.302 37.247 1.00 39.84 293 ILE A CA 1
ATOM 2341 C C . ILE A 1 293 ? 28.403 -9.017 36.825 1.00 39.84 293 ILE A C 1
ATOM 2343 O O . ILE A 1 293 ? 27.863 -7.914 36.858 1.00 39.84 293 ILE A O 1
ATOM 2347 N N . ALA A 1 294 ? 29.681 -9.149 36.500 1.00 39.38 294 ALA A N 1
ATOM 2348 C CA . ALA A 1 294 ? 30.507 -8.067 35.988 1.00 39.38 294 ALA A CA 1
ATOM 2349 C C . ALA A 1 294 ? 31.413 -8.637 34.895 1.00 39.38 294 ALA A C 1
ATOM 2351 O O . ALA A 1 294 ? 32.611 -8.826 35.095 1.00 39.38 294 ALA A O 1
ATOM 2352 N N . GLY A 1 295 ? 30.834 -8.970 33.739 1.00 33.41 295 GLY A N 1
ATOM 2353 C CA . GLY A 1 295 ? 31.649 -9.470 32.631 1.00 33.41 295 GLY A CA 1
ATOM 2354 C C . GLY A 1 295 ? 30.945 -10.000 31.390 1.00 33.41 295 GLY A C 1
ATOM 2355 O O . GLY A 1 295 ? 31.663 -10.414 30.486 1.00 33.41 295 GLY A O 1
ATOM 2356 N N . ASP A 1 296 ? 29.612 -9.987 31.306 1.00 30.67 296 ASP A N 1
ATOM 2357 C CA . ASP A 1 296 ? 28.902 -10.425 30.098 1.00 30.67 296 ASP A CA 1
ATOM 2358 C C . ASP A 1 296 ? 28.080 -9.259 29.511 1.00 30.67 296 ASP A C 1
ATOM 2360 O O . ASP A 1 296 ? 27.135 -8.805 30.161 1.00 30.67 296 ASP A O 1
ATOM 2364 N N . PRO A 1 297 ? 28.466 -8.693 28.350 1.00 39.78 297 PRO A N 1
ATOM 2365 C CA . PRO A 1 297 ? 27.784 -7.548 27.745 1.00 39.78 297 PRO A CA 1
ATOM 2366 C C . PRO A 1 297 ? 26.459 -7.913 27.053 1.00 39.78 297 PRO A C 1
ATOM 2368 O O . PRO A 1 297 ? 25.736 -7.005 26.652 1.00 39.78 297 PRO A O 1
ATOM 2371 N N . ASP A 1 298 ? 26.121 -9.201 26.935 1.00 35.16 298 ASP A N 1
ATOM 2372 C CA . ASP A 1 298 ? 24.968 -9.665 26.145 1.00 35.16 298 ASP A CA 1
ATOM 2373 C C . ASP A 1 298 ? 23.661 -9.803 26.945 1.00 35.16 298 ASP A C 1
ATOM 2375 O O . ASP A 1 298 ? 22.608 -10.092 26.379 1.00 35.16 298 ASP A O 1
ATOM 2379 N N . TYR A 1 299 ? 23.693 -9.534 28.250 1.00 36.28 299 TYR A N 1
ATOM 2380 C CA . TYR A 1 299 ? 22.495 -9.427 29.081 1.00 36.28 299 TYR A CA 1
ATOM 2381 C C . TYR A 1 299 ? 22.440 -8.046 29.730 1.00 36.28 299 TYR A C 1
ATOM 2383 O O . TYR A 1 299 ? 22.584 -7.894 30.946 1.00 36.28 299 TYR A O 1
ATOM 2391 N N . GLU A 1 300 ? 22.195 -7.011 28.920 1.00 34.00 300 GLU A N 1
ATOM 2392 C CA . GLU A 1 300 ? 21.563 -5.820 29.477 1.00 34.00 300 GLU A CA 1
ATOM 2393 C C . GLU A 1 300 ? 20.235 -6.267 30.087 1.00 34.00 300 GLU A C 1
ATOM 2395 O O . GLU A 1 300 ? 19.330 -6.723 29.390 1.00 34.00 300 GLU A O 1
ATOM 2400 N N . ALA A 1 301 ? 20.145 -6.193 31.415 1.00 33.28 301 ALA A N 1
ATOM 2401 C CA . ALA A 1 301 ? 18.893 -6.357 32.124 1.00 33.28 301 ALA A CA 1
ATOM 2402 C C . ALA A 1 301 ? 17.864 -5.439 31.457 1.00 33.28 301 ALA A C 1
ATOM 2404 O O . ALA A 1 301 ? 17.994 -4.214 31.557 1.00 33.28 301 ALA A O 1
ATOM 2405 N N . GLU A 1 302 ? 16.882 -6.028 30.763 1.00 33.41 302 GLU A N 1
ATOM 2406 C CA . GLU A 1 302 ? 15.737 -5.313 30.214 1.00 33.41 302 GLU A CA 1
ATOM 2407 C C . GLU A 1 302 ? 15.186 -4.444 31.339 1.00 33.41 302 GLU A C 1
ATOM 2409 O O . GLU A 1 302 ? 14.580 -4.920 32.305 1.00 33.41 302 GLU A O 1
ATOM 2414 N N . ARG A 1 303 ? 15.457 -3.139 31.262 1.00 33.25 303 ARG A N 1
ATOM 2415 C CA . ARG A 1 303 ? 14.777 -2.185 32.121 1.00 33.25 303 ARG A CA 1
ATOM 2416 C C . ARG A 1 303 ? 13.312 -2.405 31.818 1.00 33.25 303 ARG A C 1
ATOM 2418 O O . ARG A 1 303 ? 12.915 -2.190 30.678 1.00 33.25 303 ARG A O 1
ATOM 2425 N N . VAL A 1 304 ? 12.549 -2.852 32.816 1.00 36.72 304 VAL A N 1
ATOM 2426 C CA . VAL A 1 304 ? 11.093 -2.989 32.743 1.00 36.72 304 VAL A CA 1
ATOM 2427 C C . VAL A 1 304 ? 10.553 -1.632 32.312 1.00 36.72 304 VAL A C 1
ATOM 2429 O O . VAL A 1 304 ? 10.378 -0.722 33.127 1.00 36.72 304 VAL A O 1
ATOM 2432 N N . ALA A 1 305 ? 10.396 -1.457 31.003 1.00 42.06 305 ALA A N 1
ATOM 2433 C CA . ALA A 1 305 ? 9.837 -0.260 30.433 1.00 42.06 305 ALA A CA 1
ATOM 2434 C C . ALA A 1 305 ? 8.421 -0.187 30.990 1.00 42.06 305 ALA A C 1
ATOM 2436 O O . ALA A 1 305 ? 7.695 -1.184 31.009 1.00 42.06 305 ALA A O 1
ATOM 2437 N N . VAL A 1 306 ? 8.044 0.978 31.512 1.00 41.75 306 VAL A N 1
ATOM 2438 C CA . VAL A 1 306 ? 6.651 1.243 31.861 1.00 41.75 306 VAL A CA 1
ATOM 2439 C C . VAL A 1 306 ? 5.840 0.864 30.627 1.00 41.75 306 VAL A C 1
ATOM 2441 O O . VAL A 1 306 ? 6.053 1.448 29.571 1.00 41.75 306 VAL A O 1
ATOM 2444 N N . SER A 1 307 ? 4.994 -0.163 30.739 1.00 54.09 307 SER A N 1
ATOM 2445 C CA . SER A 1 307 ? 4.132 -0.625 29.650 1.00 54.09 307 SER A CA 1
ATOM 2446 C C . SER A 1 307 ? 3.180 0.514 29.292 1.00 54.09 307 SER A C 1
ATOM 2448 O O . SER A 1 307 ? 2.109 0.637 29.888 1.00 54.09 307 SER A O 1
ATOM 2450 N N . VAL A 1 308 ? 3.587 1.387 28.372 1.00 67.69 308 VAL A N 1
ATOM 2451 C CA . VAL A 1 308 ? 2.730 2.457 27.871 1.00 67.69 308 VAL A CA 1
ATOM 2452 C C . VAL A 1 308 ? 1.785 1.862 26.839 1.00 67.69 308 VAL A C 1
ATOM 2454 O O . VAL A 1 308 ? 2.175 1.014 26.038 1.00 67.69 308 VAL A O 1
ATOM 2457 N N . ASP A 1 309 ? 0.524 2.279 26.883 1.00 82.12 309 ASP A N 1
ATOM 2458 C CA . ASP A 1 309 ? -0.485 1.785 25.957 1.00 82.12 309 ASP A CA 1
ATOM 2459 C C . ASP A 1 309 ? -0.119 2.200 24.511 1.00 82.12 309 ASP A C 1
ATOM 2461 O O . ASP A 1 309 ? 0.154 3.386 24.272 1.00 82.12 309 ASP A O 1
ATOM 2465 N N . PRO A 1 310 ? -0.110 1.262 23.538 1.00 84.31 310 PRO A N 1
ATOM 2466 C CA . PRO A 1 310 ? 0.217 1.557 22.142 1.00 84.31 310 PRO A CA 1
ATOM 2467 C C . PRO A 1 310 ? -0.602 2.709 21.556 1.00 84.31 310 PRO A C 1
ATOM 2469 O O . PRO A 1 310 ? -0.089 3.506 20.774 1.00 84.31 310 PRO A O 1
ATOM 2472 N N . CYS A 1 311 ? -1.853 2.857 22.000 1.00 85.44 311 CYS A N 1
ATOM 2473 C CA . CYS A 1 311 ? -2.764 3.916 21.585 1.00 85.44 311 CYS A CA 1
ATOM 2474 C C . CYS A 1 311 ? -2.179 5.332 21.718 1.00 85.44 311 CYS A C 1
ATOM 2476 O O . CYS A 1 311 ? -2.473 6.211 20.907 1.00 85.44 311 CYS A O 1
ATOM 2478 N N . GLU A 1 312 ? -1.351 5.578 22.734 1.00 84.62 312 GLU A N 1
ATOM 2479 C CA . GLU A 1 312 ? -0.791 6.910 22.986 1.00 84.62 312 GLU A CA 1
ATOM 2480 C C . GLU A 1 312 ? 0.301 7.295 21.973 1.00 84.62 312 GLU A C 1
ATOM 2482 O O . GLU A 1 312 ? 0.636 8.474 21.840 1.00 84.62 312 GLU A O 1
ATOM 2487 N N . HIS A 1 313 ? 0.816 6.321 21.218 1.00 85.94 313 HIS A N 1
ATOM 2488 C CA . HIS A 1 313 ? 1.956 6.469 20.314 1.00 85.94 313 HIS A CA 1
ATOM 2489 C C . HIS A 1 313 ? 1.592 6.420 18.831 1.00 85.94 313 HIS A C 1
ATOM 2491 O O . HIS A 1 313 ? 2.474 6.565 17.984 1.00 85.94 313 HIS A O 1
ATOM 2497 N N . VAL A 1 314 ? 0.311 6.243 18.511 1.00 90.69 314 VAL A N 1
ATOM 2498 C CA . VAL A 1 314 ? -0.177 6.122 17.135 1.00 90.69 314 VAL A CA 1
ATOM 2499 C C . VAL A 1 314 ? -1.321 7.103 16.855 1.00 90.69 314 VAL A C 1
ATOM 2501 O O . VAL A 1 314 ? -1.967 7.651 17.757 1.00 90.69 314 VAL A O 1
ATOM 2504 N N . SER A 1 315 ? -1.589 7.350 15.578 1.00 92.62 315 SER A N 1
ATOM 2505 C CA . SER A 1 315 ? -2.849 7.928 15.109 1.00 92.62 315 SER A CA 1
ATOM 2506 C C . SER A 1 315 ? -3.352 7.204 13.884 1.00 92.62 315 SER A C 1
ATOM 2508 O O . SER A 1 315 ? -2.597 6.597 13.135 1.00 92.62 315 SER A O 1
ATOM 2510 N N . MET A 1 316 ? -4.652 7.351 13.669 1.00 93.31 316 MET A N 1
ATOM 2511 C CA . MET A 1 316 ? -5.323 6.931 12.451 1.00 93.31 316 MET A CA 1
ATOM 2512 C C . MET A 1 316 ? -5.745 8.158 11.646 1.00 93.31 316 MET A C 1
ATOM 2514 O O . MET A 1 316 ? -5.853 9.267 12.177 1.00 93.31 316 MET A O 1
ATOM 2518 N N . ARG A 1 317 ? -6.004 7.974 10.358 1.00 92.44 317 ARG A N 1
ATOM 2519 C CA . ARG A 1 317 ? -6.507 9.009 9.450 1.00 92.44 317 ARG A CA 1
ATOM 2520 C C . ARG A 1 317 ? -7.929 8.674 9.019 1.00 92.44 317 ARG A C 1
ATOM 2522 O O . ARG A 1 317 ? -8.461 7.615 9.363 1.00 92.44 317 ARG A O 1
ATOM 2529 N N . GLY A 1 318 ? -8.564 9.585 8.282 1.00 92.00 318 GLY A N 1
ATOM 2530 C CA . GLY A 1 318 ? -9.923 9.379 7.772 1.00 92.00 318 GLY A CA 1
ATOM 2531 C C . GLY A 1 318 ? -10.053 8.053 7.023 1.00 92.00 318 GLY A C 1
ATOM 2532 O O . GLY A 1 318 ? -10.994 7.296 7.278 1.00 92.00 318 GLY A O 1
ATOM 2533 N N . THR A 1 319 ? -9.044 7.724 6.206 1.00 91.25 319 THR A N 1
ATOM 2534 C CA . THR A 1 319 ? -9.031 6.487 5.420 1.00 91.25 319 THR A CA 1
ATOM 2535 C C . THR A 1 319 ? -8.979 5.217 6.243 1.00 91.25 319 THR A C 1
ATOM 2537 O O . THR A 1 319 ? -9.495 4.194 5.810 1.00 91.25 319 THR A O 1
ATOM 2540 N N . ASP A 1 320 ? -8.357 5.279 7.414 1.00 94.12 320 ASP A N 1
ATOM 2541 C CA . ASP A 1 320 ? -8.206 4.124 8.294 1.00 94.12 320 ASP A CA 1
ATOM 2542 C C . ASP A 1 320 ? -9.510 3.898 9.050 1.00 94.12 320 ASP A C 1
ATOM 2544 O O . ASP A 1 320 ? -10.094 2.817 9.026 1.00 94.12 320 ASP A O 1
ATOM 2548 N N . VAL A 1 321 ? -10.033 4.965 9.659 1.00 94.25 321 VAL A N 1
ATOM 2549 C CA . VAL A 1 321 ? -11.257 4.894 10.459 1.00 94.25 321 VAL A CA 1
ATOM 2550 C C . VAL A 1 321 ? -12.475 4.570 9.593 1.00 94.25 321 VAL A C 1
ATOM 2552 O O . VAL A 1 321 ? -13.382 3.898 10.081 1.00 94.25 321 VAL A O 1
ATOM 2555 N N . MET A 1 322 ? -12.501 4.943 8.304 1.00 93.44 322 MET A N 1
ATOM 2556 C CA . MET A 1 322 ? -13.606 4.533 7.424 1.00 93.44 322 MET A CA 1
ATOM 2557 C C . MET A 1 322 ? -13.693 3.020 7.201 1.00 93.44 322 MET A C 1
ATOM 2559 O O . MET A 1 322 ? -14.775 2.522 6.894 1.00 93.44 322 MET A O 1
ATOM 2563 N N . LEU A 1 323 ? -12.606 2.262 7.394 1.00 94.88 323 LEU A N 1
ATOM 2564 C CA . LEU A 1 323 ? -12.651 0.797 7.308 1.00 94.88 323 LEU A CA 1
ATOM 2565 C C . LEU A 1 323 ? -13.503 0.185 8.432 1.00 94.88 323 LEU A C 1
ATOM 2567 O O . LEU A 1 323 ? -13.989 -0.937 8.291 1.00 94.88 323 LEU A O 1
ATOM 2571 N N . LEU A 1 324 ? -13.728 0.924 9.524 1.00 94.81 324 LEU A N 1
ATOM 2572 C CA . LEU A 1 324 ? -14.597 0.518 10.631 1.00 94.81 324 LEU A CA 1
ATOM 2573 C C . LEU A 1 324 ? -16.084 0.803 10.371 1.00 94.81 324 LEU A C 1
ATOM 2575 O O . LEU A 1 324 ? -16.928 0.239 11.071 1.00 94.81 324 LEU A O 1
ATOM 2579 N N . ASP A 1 325 ? -16.408 1.664 9.400 1.00 92.44 325 ASP A N 1
ATOM 2580 C CA . ASP A 1 325 ? -17.778 2.140 9.152 1.00 92.44 325 ASP A CA 1
ATOM 2581 C C . ASP A 1 325 ? -18.645 1.129 8.399 1.00 92.44 325 ASP A C 1
ATOM 2583 O O . ASP A 1 325 ? -19.873 1.217 8.418 1.00 92.44 325 ASP A O 1
ATOM 2587 N N . ASP A 1 326 ? -18.019 0.157 7.742 1.00 93.12 326 ASP A N 1
ATOM 2588 C CA . ASP A 1 326 ? -18.693 -0.846 6.936 1.00 93.12 326 ASP A CA 1
ATOM 2589 C C . ASP A 1 326 ? -18.425 -2.262 7.460 1.00 93.12 326 ASP A C 1
ATOM 2591 O O . ASP A 1 326 ? -17.306 -2.636 7.808 1.00 93.12 326 ASP A O 1
ATOM 2595 N N . ALA A 1 327 ? -19.482 -3.075 7.521 1.00 93.00 327 ALA A N 1
ATOM 2596 C CA . ALA A 1 327 ? -19.402 -4.417 8.090 1.00 93.00 327 ALA A CA 1
ATOM 2597 C C . ALA A 1 327 ? -18.499 -5.359 7.278 1.00 93.00 327 ALA A C 1
ATOM 2599 O O . ALA A 1 327 ? -17.853 -6.227 7.861 1.00 93.00 327 ALA A O 1
ATOM 2600 N N . LEU A 1 328 ? -18.437 -5.192 5.951 1.00 94.56 328 LEU A N 1
ATOM 2601 C CA . LEU A 1 328 ? -17.624 -6.048 5.091 1.00 94.56 328 LEU A CA 1
ATOM 2602 C C . LEU A 1 328 ? -16.141 -5.699 5.220 1.00 94.56 328 LEU A C 1
ATOM 2604 O O . LEU A 1 328 ? -15.326 -6.605 5.361 1.00 94.56 328 LEU A O 1
ATOM 2608 N N . THR A 1 329 ? -15.783 -4.409 5.215 1.00 95.19 329 THR A N 1
ATOM 2609 C CA . THR A 1 329 ? -14.390 -3.997 5.469 1.00 95.19 329 THR A CA 1
ATOM 2610 C C . THR A 1 329 ? -13.957 -4.423 6.860 1.00 95.19 329 THR A C 1
ATOM 2612 O O . THR A 1 329 ? -12.893 -5.012 7.005 1.00 95.19 329 THR A O 1
ATOM 2615 N N . LYS A 1 330 ? -14.814 -4.230 7.868 1.00 94.50 330 LYS A N 1
ATOM 2616 C CA . LYS A 1 330 ? -14.532 -4.653 9.239 1.00 94.50 330 LYS A CA 1
ATOM 2617 C C . LYS A 1 330 ? -14.338 -6.166 9.366 1.00 94.50 330 LYS A C 1
ATOM 2619 O O . LYS A 1 330 ? -13.477 -6.590 10.128 1.00 94.50 330 LYS A O 1
ATOM 2624 N N . GLY A 1 331 ? -15.096 -6.971 8.618 1.00 93.31 331 GLY A N 1
ATOM 2625 C CA . GLY A 1 331 ? -14.893 -8.421 8.538 1.00 93.31 331 GLY A CA 1
ATOM 2626 C C . GLY A 1 331 ? -13.477 -8.787 8.083 1.00 93.31 331 GLY A C 1
ATOM 2627 O O . GLY A 1 331 ? -12.815 -9.579 8.745 1.00 93.31 331 GLY A O 1
ATOM 2628 N N . TRP A 1 332 ? -12.982 -8.131 7.030 1.00 96.19 332 TRP A N 1
ATOM 2629 C CA . TRP A 1 332 ? -11.604 -8.308 6.561 1.00 96.19 332 TRP A CA 1
ATOM 2630 C C . TRP A 1 332 ? -10.554 -7.804 7.555 1.00 96.19 332 TRP A C 1
ATOM 2632 O O . TRP A 1 332 ? -9.514 -8.436 7.688 1.00 96.19 332 TRP A O 1
ATOM 2642 N N . LEU A 1 333 ? -10.823 -6.721 8.299 1.00 95.62 333 LEU A N 1
ATOM 2643 C CA . LEU A 1 333 ? -9.920 -6.280 9.372 1.00 95.62 333 LEU A CA 1
ATOM 2644 C C . LEU A 1 333 ? -9.739 -7.377 10.432 1.00 95.62 333 LEU A C 1
ATOM 2646 O O . LEU A 1 333 ? -8.617 -7.622 10.861 1.00 95.62 333 LEU A O 1
ATOM 2650 N N . TYR A 1 334 ? -10.825 -8.047 10.845 1.00 93.69 334 TYR A N 1
ATOM 2651 C CA . TYR A 1 334 ? -10.723 -9.174 11.781 1.00 93.69 334 TYR A CA 1
ATOM 2652 C C . TYR A 1 334 ? -9.928 -10.326 11.175 1.00 93.69 334 TYR A C 1
ATOM 2654 O O . TYR A 1 334 ? -9.041 -10.854 11.830 1.00 93.69 334 TYR A O 1
ATOM 2662 N N . GLN A 1 335 ? -10.222 -10.683 9.926 1.00 93.50 335 GLN A N 1
ATOM 2663 C CA . GLN A 1 335 ? -9.560 -11.788 9.243 1.00 93.50 335 GLN A CA 1
ATOM 2664 C C . GLN A 1 335 ? -8.045 -11.573 9.118 1.00 93.50 335 GLN A C 1
ATOM 2666 O O . GLN A 1 335 ? -7.271 -12.461 9.462 1.00 93.50 335 GLN A O 1
ATOM 2671 N N . PHE A 1 336 ? -7.612 -10.381 8.703 1.00 94.94 336 PHE A N 1
ATOM 2672 C CA . PHE A 1 336 ? -6.191 -10.053 8.584 1.00 94.94 336 PHE A CA 1
ATOM 2673 C C . PHE A 1 336 ? -5.485 -9.854 9.929 1.00 94.94 336 PHE A C 1
ATOM 2675 O O . PHE A 1 336 ? -4.303 -10.172 10.030 1.00 94.94 336 PHE A O 1
ATOM 2682 N N . GLY A 1 337 ? -6.187 -9.365 10.957 1.00 89.88 337 GLY A N 1
ATOM 2683 C CA . GLY A 1 337 ? -5.654 -9.319 12.322 1.00 89.88 337 GLY A CA 1
ATOM 2684 C C . GLY A 1 337 ? -5.463 -10.717 12.924 1.00 89.88 337 GLY A C 1
ATOM 2685 O O . GLY A 1 337 ? -4.417 -11.008 13.493 1.00 89.88 337 GLY A O 1
ATOM 2686 N N . ASP A 1 338 ? -6.439 -11.613 12.741 1.00 89.19 338 ASP A N 1
ATOM 2687 C CA . ASP A 1 338 ? -6.404 -12.980 13.282 1.00 89.19 338 ASP A CA 1
ATOM 2688 C C . ASP A 1 338 ? -5.463 -13.921 12.505 1.00 89.19 338 ASP A C 1
ATOM 2690 O O . ASP A 1 338 ? -4.961 -14.893 13.079 1.00 89.19 338 ASP A O 1
ATOM 2694 N N . ASN A 1 339 ? -5.247 -13.673 11.207 1.00 89.19 339 ASN A N 1
ATOM 2695 C CA . ASN A 1 339 ? -4.405 -14.493 10.341 1.00 89.19 339 ASN A CA 1
ATOM 2696 C C . ASN A 1 339 ? -3.499 -13.640 9.439 1.00 89.19 339 ASN A C 1
ATOM 2698 O O . ASN A 1 339 ? -3.839 -13.285 8.307 1.00 89.19 339 ASN A O 1
ATOM 2702 N N . GLU A 1 340 ? -2.287 -13.385 9.922 1.00 90.12 340 GLU A N 1
ATOM 2703 C CA . GLU A 1 340 ? -1.272 -12.620 9.195 1.00 90.12 340 GLU A CA 1
ATOM 2704 C C . GLU A 1 340 ? -0.860 -13.276 7.862 1.00 90.12 340 GLU A C 1
ATOM 2706 O O . GLU A 1 340 ? -0.558 -12.579 6.893 1.00 90.12 340 GLU A O 1
ATOM 2711 N N . LEU A 1 341 ? -0.925 -14.610 7.746 1.00 92.25 341 LEU A N 1
ATOM 2712 C CA . LEU A 1 341 ? -0.600 -15.299 6.491 1.00 92.25 341 LEU A CA 1
ATOM 2713 C C . LEU A 1 341 ? -1.611 -14.990 5.382 1.00 92.25 341 LEU A C 1
ATOM 2715 O O . LEU A 1 341 ? -1.226 -14.869 4.219 1.00 92.25 341 LEU A O 1
ATOM 2719 N N . GLU A 1 342 ? -2.891 -14.834 5.726 1.00 94.00 342 GLU A N 1
ATOM 2720 C CA . GLU A 1 342 ? -3.920 -14.416 4.766 1.00 94.00 342 GLU A CA 1
ATOM 2721 C C . GLU A 1 342 ? -3.706 -12.970 4.323 1.00 94.00 342 GLU A C 1
ATOM 2723 O O . GLU A 1 342 ? -3.806 -12.668 3.133 1.00 94.00 342 GLU A O 1
ATOM 2728 N N . PHE A 1 343 ? -3.314 -12.090 5.248 1.00 95.31 343 PHE A N 1
ATOM 2729 C CA . PHE A 1 343 ? -2.919 -10.727 4.903 1.00 95.31 343 PHE A CA 1
ATOM 2730 C C . PHE A 1 343 ? -1.727 -10.711 3.935 1.00 95.31 343 PHE A C 1
ATOM 2732 O O . PHE A 1 343 ? -1.751 -10.011 2.920 1.00 95.31 343 PHE A O 1
ATOM 2739 N N . TYR A 1 344 ? -0.703 -11.525 4.195 1.00 95.50 344 TYR A N 1
ATOM 2740 C CA . TYR A 1 344 ? 0.501 -11.597 3.366 1.00 95.50 344 TYR A CA 1
ATOM 2741 C C . TYR A 1 344 ? 0.196 -12.158 1.975 1.00 95.50 344 TYR A C 1
ATOM 2743 O O . TYR A 1 344 ? 0.736 -11.666 0.978 1.00 95.50 344 TYR A O 1
ATOM 2751 N N . ALA A 1 345 ? -0.691 -13.152 1.886 1.00 95.44 345 ALA A N 1
ATOM 2752 C CA . ALA A 1 345 ? -1.170 -13.687 0.618 1.00 95.44 345 ALA A CA 1
ATOM 2753 C C . ALA A 1 345 ? -1.914 -12.612 -0.191 1.00 95.44 345 ALA A C 1
ATOM 2755 O O . ALA A 1 345 ? -1.548 -12.352 -1.340 1.00 95.44 345 ALA A O 1
ATOM 2756 N N . ALA A 1 346 ? -2.869 -11.913 0.429 1.00 96.38 346 ALA A N 1
ATOM 2757 C CA . ALA A 1 346 ? -3.625 -10.846 -0.224 1.00 96.38 346 ALA A CA 1
ATOM 2758 C C . ALA A 1 346 ? -2.715 -9.699 -0.700 1.00 96.38 346 ALA A C 1
ATOM 2760 O O . ALA A 1 346 ? -2.856 -9.205 -1.821 1.00 96.38 346 ALA A O 1
ATOM 2761 N N . VAL A 1 347 ? -1.728 -9.295 0.106 1.00 95.62 347 VAL A N 1
ATOM 2762 C CA . VAL A 1 347 ? -0.751 -8.266 -0.287 1.00 95.62 347 VAL A CA 1
ATOM 2763 C C . VAL A 1 347 ? 0.138 -8.747 -1.429 1.00 95.62 347 VAL A C 1
ATOM 2765 O O . VAL A 1 347 ? 0.383 -7.983 -2.362 1.00 95.62 347 VAL A O 1
ATOM 2768 N N . SER A 1 348 ? 0.570 -10.009 -1.420 1.00 95.50 348 SER A N 1
ATOM 2769 C CA . SER A 1 348 ? 1.342 -10.587 -2.528 1.00 95.50 348 SER A CA 1
ATOM 2770 C C . SER A 1 348 ? 0.578 -10.503 -3.849 1.00 95.50 348 SER A C 1
ATOM 2772 O O . SER A 1 348 ? 1.132 -10.065 -4.860 1.00 95.50 348 SER A O 1
ATOM 2774 N N . GLU A 1 349 ? -0.711 -10.851 -3.839 1.00 94.62 349 GLU A N 1
ATOM 2775 C CA . GLU A 1 349 ? -1.574 -10.728 -5.014 1.00 94.62 349 GLU A CA 1
ATOM 2776 C C . GLU A 1 349 ? -1.731 -9.278 -5.474 1.00 94.62 349 GLU A C 1
ATOM 2778 O O . GLU A 1 349 ? -1.637 -8.999 -6.670 1.00 94.62 349 GLU A O 1
ATOM 2783 N N . VAL A 1 350 ? -1.933 -8.341 -4.542 1.00 94.69 350 VAL A N 1
ATOM 2784 C CA . VAL A 1 350 ? -2.035 -6.908 -4.853 1.00 94.69 350 VAL A CA 1
ATOM 2785 C C . VAL A 1 350 ? -0.756 -6.402 -5.516 1.00 94.69 350 VAL A C 1
ATOM 2787 O O . VAL A 1 350 ? -0.832 -5.735 -6.550 1.00 94.69 350 VAL A O 1
ATOM 2790 N N . ILE A 1 351 ? 0.415 -6.740 -4.971 1.00 94.25 351 ILE A N 1
ATOM 2791 C CA . ILE A 1 351 ? 1.714 -6.347 -5.529 1.00 94.25 351 ILE A CA 1
ATOM 2792 C C . ILE A 1 351 ? 1.865 -6.896 -6.950 1.00 94.25 351 ILE A C 1
ATOM 2794 O O . ILE A 1 351 ? 2.159 -6.128 -7.868 1.00 94.25 351 ILE A O 1
ATOM 2798 N N . LEU A 1 352 ? 1.617 -8.192 -7.156 1.00 92.75 352 LEU A N 1
ATOM 2799 C CA . LEU A 1 352 ? 1.725 -8.825 -8.473 1.00 92.75 352 LEU A CA 1
ATOM 2800 C C . LEU A 1 352 ? 0.727 -8.241 -9.479 1.00 92.75 352 LEU A C 1
ATOM 2802 O O . LEU A 1 352 ? 1.095 -7.993 -10.628 1.00 92.75 352 LEU A O 1
ATOM 2806 N N . ASN A 1 353 ? -0.508 -7.964 -9.051 1.00 91.75 353 ASN A N 1
ATOM 2807 C CA . ASN A 1 353 ? -1.521 -7.314 -9.877 1.00 91.75 353 ASN A CA 1
ATOM 2808 C C . ASN A 1 353 ? -1.033 -5.932 -10.326 1.00 91.75 353 ASN A C 1
ATOM 2810 O O . ASN A 1 353 ? -0.999 -5.667 -11.525 1.00 91.75 353 ASN A O 1
ATOM 2814 N N . ILE A 1 354 ? -0.570 -5.087 -9.396 1.00 92.38 354 ILE A N 1
ATOM 2815 C CA . ILE A 1 354 ? -0.033 -3.755 -9.714 1.00 92.38 354 ILE A CA 1
ATOM 2816 C C . ILE A 1 354 ? 1.150 -3.861 -10.681 1.00 92.38 354 ILE A C 1
ATOM 2818 O O . ILE A 1 354 ? 1.162 -3.177 -11.700 1.00 92.38 354 ILE A O 1
ATOM 2822 N N . GLN A 1 355 ? 2.115 -4.738 -10.399 1.00 92.62 355 GLN A N 1
ATOM 2823 C CA . GLN A 1 355 ? 3.320 -4.915 -11.214 1.00 92.62 355 GLN A CA 1
ATOM 2824 C C . GLN A 1 355 ? 3.051 -5.509 -12.607 1.00 92.62 355 GLN A C 1
ATOM 2826 O O . GLN A 1 355 ? 3.903 -5.394 -13.496 1.00 92.62 355 GLN A O 1
ATOM 2831 N N . GLY A 1 356 ? 1.908 -6.173 -12.795 1.00 90.25 356 GLY A N 1
ATOM 2832 C CA . GLY A 1 356 ? 1.445 -6.703 -14.078 1.00 90.25 356 GLY A CA 1
ATOM 2833 C C . GLY A 1 356 ? 0.609 -5.716 -14.900 1.00 90.25 356 GLY A C 1
ATOM 2834 O O . GLY A 1 356 ? 0.360 -5.972 -16.078 1.00 90.25 356 GLY A O 1
ATOM 2835 N N . ARG A 1 357 ? 0.178 -4.582 -14.325 1.00 89.06 357 ARG A N 1
ATOM 2836 C CA . ARG A 1 357 ? -0.662 -3.597 -15.028 1.00 89.06 357 ARG A CA 1
ATOM 2837 C C . ARG A 1 357 ? 0.031 -3.041 -16.265 1.00 89.06 357 ARG A C 1
ATOM 2839 O O . ARG A 1 357 ? 1.200 -2.667 -16.221 1.00 89.06 357 ARG A O 1
ATOM 2846 N N . GLY A 1 358 ? -0.730 -2.964 -17.355 1.00 87.06 358 GLY A N 1
ATOM 2847 C CA . GLY A 1 358 ? -0.274 -2.448 -18.648 1.00 87.06 358 GLY A CA 1
ATOM 2848 C C . GLY A 1 358 ? 0.647 -3.392 -19.429 1.00 87.06 358 GLY A C 1
ATOM 2849 O O . GLY A 1 358 ? 0.992 -3.072 -20.562 1.00 87.06 358 GLY A O 1
ATOM 2850 N N . TYR A 1 359 ? 0.997 -4.560 -18.880 1.00 88.75 359 TYR A N 1
ATOM 2851 C CA . TYR A 1 359 ? 1.809 -5.569 -19.558 1.00 88.75 359 TYR A CA 1
ATOM 2852 C C . TYR A 1 359 ? 0.974 -6.776 -19.982 1.00 88.75 359 TYR A C 1
ATOM 2854 O O . TYR A 1 359 ? -0.052 -7.097 -19.386 1.00 88.75 359 TYR A O 1
ATOM 2862 N N . ASN A 1 360 ? 1.428 -7.469 -21.028 1.00 86.31 360 ASN A N 1
ATOM 2863 C CA . ASN A 1 360 ? 0.813 -8.717 -21.465 1.00 86.31 360 ASN A CA 1
ATOM 2864 C C . ASN A 1 360 ? 1.294 -9.873 -20.565 1.00 86.31 360 ASN A C 1
ATOM 2866 O O . ASN A 1 360 ? 2.478 -10.212 -20.641 1.00 86.31 360 ASN A O 1
ATOM 2870 N N . PRO A 1 361 ? 0.411 -10.534 -19.789 1.00 80.00 361 PRO A N 1
ATOM 2871 C CA . PRO A 1 361 ? 0.806 -11.612 -18.882 1.00 80.00 361 PRO A CA 1
ATOM 2872 C C . PRO A 1 361 ? 1.504 -12.778 -19.587 1.00 80.00 361 PRO A C 1
ATOM 2874 O O . PRO A 1 361 ? 2.381 -13.406 -19.011 1.00 80.00 361 PRO A O 1
ATOM 2877 N N . ASN A 1 362 ? 1.180 -13.032 -20.859 1.00 84.50 362 ASN A N 1
ATOM 2878 C CA . ASN A 1 362 ? 1.774 -14.129 -21.630 1.00 84.50 362 ASN A CA 1
ATOM 2879 C C . ASN A 1 362 ? 3.220 -13.856 -22.066 1.00 84.50 362 ASN A C 1
ATOM 2881 O O . ASN A 1 362 ? 3.913 -14.773 -22.500 1.00 84.50 362 ASN A O 1
ATOM 2885 N N . LYS A 1 363 ? 3.665 -12.596 -22.006 1.00 84.62 363 LYS A N 1
ATOM 2886 C CA . LYS A 1 363 ? 5.0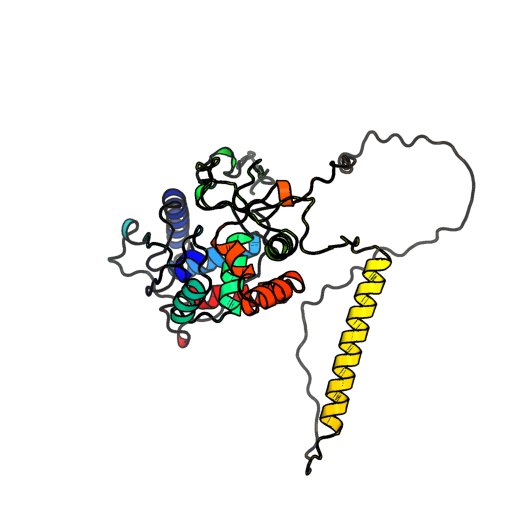62 -12.217 -22.264 1.00 84.62 363 LYS A CA 1
ATOM 2887 C C . LYS A 1 363 ? 5.902 -12.193 -20.989 1.00 84.62 363 LYS A C 1
ATOM 2889 O O . LYS A 1 363 ? 7.126 -12.168 -21.068 1.00 84.62 363 LYS A O 1
ATOM 2894 N N . LEU A 1 364 ? 5.242 -12.189 -19.836 1.00 87.62 364 LEU A N 1
ATOM 2895 C CA . LEU A 1 364 ? 5.881 -12.121 -18.540 1.00 87.62 364 LEU A CA 1
ATOM 2896 C C . LEU A 1 364 ? 6.274 -13.528 -18.074 1.00 87.62 364 LEU A C 1
ATOM 2898 O O . LEU A 1 364 ? 5.484 -14.467 -18.137 1.00 87.62 364 LEU A O 1
ATOM 2902 N N . ALA A 1 365 ? 7.505 -13.679 -17.594 1.00 82.06 365 ALA A N 1
ATOM 2903 C CA . ALA A 1 365 ? 8.015 -14.931 -17.040 1.00 82.06 365 ALA A CA 1
ATOM 2904 C C . ALA A 1 365 ? 8.325 -14.772 -15.550 1.00 82.06 365 ALA A C 1
ATOM 2906 O O . ALA A 1 365 ? 8.744 -13.705 -15.114 1.00 82.06 365 ALA A O 1
ATOM 2907 N N . VAL A 1 366 ? 8.155 -15.828 -14.758 1.00 72.19 366 VAL A N 1
ATOM 2908 C CA . VAL A 1 366 ? 8.599 -15.833 -13.353 1.00 72.19 366 VAL A CA 1
ATOM 2909 C C . VAL A 1 366 ? 10.128 -15.980 -13.311 1.00 72.19 366 VAL A C 1
ATOM 2911 O O . VAL A 1 366 ? 10.704 -16.668 -14.164 1.00 72.19 366 VAL A O 1
ATOM 2914 N N . TRP A 1 367 ? 10.798 -15.345 -12.343 1.00 64.12 367 TRP A N 1
ATOM 2915 C CA . TRP A 1 367 ? 12.197 -15.666 -12.031 1.00 64.12 367 TRP A CA 1
ATOM 2916 C C . TRP A 1 367 ? 12.291 -17.124 -11.579 1.00 64.12 367 TRP A C 1
ATOM 2918 O O . TRP A 1 367 ? 11.549 -17.539 -10.693 1.00 64.12 367 TRP A O 1
ATOM 2928 N N . LYS A 1 368 ? 13.160 -17.903 -12.224 1.00 52.44 368 LYS A N 1
ATOM 2929 C CA . LYS A 1 368 ? 13.472 -19.268 -11.792 1.00 52.44 368 LYS A CA 1
ATOM 2930 C C . LYS A 1 368 ? 14.632 -19.265 -10.820 1.00 52.44 368 LYS A C 1
ATOM 2932 O O . LYS A 1 368 ? 15.565 -18.465 -11.063 1.00 52.44 368 LYS A O 1
#

Radius of gyration: 25.92 Å; Cα contacts (8 Å, |Δi|>4): 420; chains: 1; bounding box: 65×72×76 Å

Organism: Leishmania mexicana (strain MHOM/GT/2001/U1103) (NCBI:txid929439)

InterPro domains:
  IPR002016 Haem peroxidase [PF00141] (39-190)
  IPR002016 Haem peroxidase [PS50873] (49-187)
  IPR010255 Haem peroxidase superfamily [SSF48113] (3-364)
  IPR044831 Heme-binding peroxidase Ccp1-like [PTHR31356] (10-361)

pLDDT: mean 73.65, std 22.36, range [24.94, 96.38]

Mean predicted aligned error: 15.19 Å

Solvent-accessible surface area (backbone atoms only — not comparable to full-atom values): 22231 Å² total; per-residue (Å²): 73,78,67,42,40,71,36,33,79,57,76,55,29,50,54,50,49,33,40,34,52,68,94,44,48,71,60,51,51,53,52,50,52,52,49,53,52,47,27,73,77,38,74,92,42,35,57,30,32,50,49,42,48,50,56,29,50,52,39,36,73,26,62,37,50,84,48,82,50,62,35,72,51,75,58,70,56,92,87,59,42,82,84,61,34,60,42,60,56,64,62,75,65,53,61,60,42,67,51,53,67,58,47,51,55,60,42,41,74,72,72,43,52,73,65,40,50,52,27,51,51,48,63,61,38,17,41,45,60,44,81,90,60,56,56,88,81,36,76,80,56,55,67,64,79,63,83,54,92,90,61,94,66,86,51,88,64,72,72,58,79,69,102,57,38,55,17,47,29,95,52,36,70,45,39,57,42,58,37,38,45,55,62,58,32,36,44,73,41,67,73,58,92,88,52,64,94,52,74,46,46,24,41,48,47,81,90,45,54,66,44,92,77,76,86,58,53,83,86,35,72,68,34,52,51,52,52,52,50,53,51,54,51,52,50,53,50,49,52,53,50,58,57,53,60,71,69,58,87,76,83,82,82,88,86,81,87,81,90,84,90,85,81,83,79,86,78,71,87,75,83,77,80,71,81,77,87,76,80,85,76,92,73,93,76,91,73,98,65,87,77,83,90,76,86,69,87,89,65,72,75,75,71,82,64,79,87,69,62,68,48,80,45,27,32,42,36,20,52,56,58,26,39,68,75,36,74,67,51,36,50,50,38,51,50,27,44,78,31,50,69,59,36,36,50,40,37,42,52,47,52,52,51,52,64,43,35,71,55,63,71,90,62,44,40,71,79,129

Secondary structure (DSSP, 8-state):
-HHHHHHTT--SPTTSSEE--GGGHHHHHHHHHHHHHHHHH-TTS-HHHHHHHHHHHHHHHTT------EE-PPPPPTT--GGGSEE-PPPSS-TT---HHHHHHHHHTTT--HHHHHHHHHHHHSSS--GGG--TT-GGGS------TT--S---------S----SSS-TTS-STHHHHHHHHB--BPPPTT-GGGTT-BB--TT-BSS------TTSHHHHHHHHHHHHHHHHHHHHHHHHHTTS-PPP-------------TTS--------------------------S-TT-----------GGGG--B-HHHHGGGSSHHHHHHHHHHHH-HHHHHHHHHHHHHHHHHTTS-GGG-EE--

Nearest PDB structures (foldseek):
  6ccp-assembly1_A  TM=7.435E-01  e=6.700E-06  Saccharomyces cerevisiae
  1u74-assembly2_C  TM=7.314E-01  e=2.322E-05  Saccharomyces cerevisiae
  6p42-assembly2_C  TM=7.221E-01  e=2.074E-05  Saccharomyces cerevisiae S288C
  4c51-assembly1_B  TM=5.399E-01  e=1.161E-02  Mycobacterium tuberculosis H37Rv
  2ccd-assembly1_B  TM=5.362E-01  e=1.539E-02  Mycobacterium tuberculosis

Sequence (368 aa):
MLLHHALSNTQTPFGCPIVAPENYREEAEEIVDFIWKLNADQPMYTFPDLWAMFTAKAMARLGGPNVVPFRGRDDPPELMTRDLLLTFPRSLVPEDDRDVLNMKRVLSRQGFSLEQVVALMGCNRCIGFHDVANFHTREEVKPKLKRRPGLIGPSDDEFHLPSTIQKTTMDPYVFGSEYFDLLLDYKWRQPGLFQQQRKGEYRCNAKERARQVTLLDPFSEKSYESQQRRMKAAEKARESIDAADKRIPTLGGNDSAPDGGRFDRSGEAQFIPGATSANWSDGAESSNRELDIAGDPDYEAERVAVSVDPCEHVSMRGTDVMLLDDALTKGWLYQFGDNELEFYAAVSEVILNIQGRGYNPNKLAVWK

Foldseek 3Di:
DLLQLLFQPDQAADQQQDEDAPLCVVVVLVVLVVLVVVCVVPVVAASLRSVLVVVQVLQVQLVFFNFFAWGQDDHHPPPCDSVNSYDHGDGQDDQQAQDPPSLCVVSVVSVDDLLLSLLSVLVVQQADFASVVSVVVDPLQPFPQPDDPPDDDGDPGPGDDDQAQRGQAPDNSHGFLRSLCSLQFFDWDDDDPVPVVPRFKTATDPVGTNDP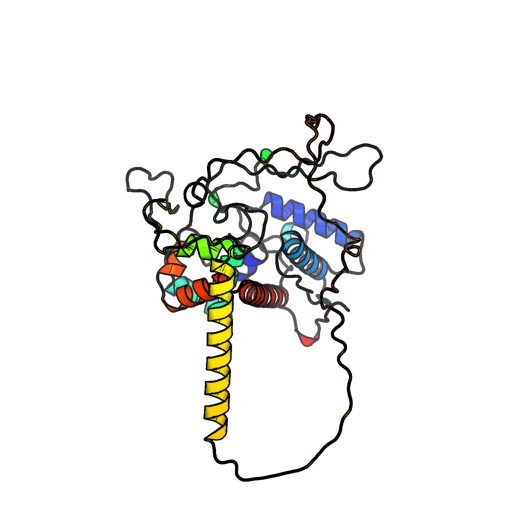DPPADCPDPVVVVVVVVVVVVVVVVVVVVVVVVVPDDDDDDDDDDDDDDDDPPPPPDDDDDDPDDDDDDDDDDDDDDDDPPPDDPPDPPPPPPPPDDRRVRYIGGSVSNSLVVDPVSNVSSVVCNVDVVSSSVSNSVSSNVSNCRPHDVVSIHGDD